Protein AF-0000000077532340 (afdb_homodimer)

Nearest PDB structures (foldseek):
  4pn3-assembly2_F  TM=8.855E-01  e=7.721E-19  Brucella melitensis 64/150
  4pn3-assembly2_E  TM=8.871E-01  e=1.648E-18  Brucella melitensis 64/150
  4o5o-assembly1_B-2  TM=8.883E-01  e=7.083E-18  Brucella suis 1330
  4pn3-assembly2_H  TM=8.733E-01  e=7.509E-18  Brucella melitensis 64/150
  4o5o-assembly1_A-2  TM=8.665E-01  e=1.065E-17  Brucella suis 1330

Foldseek 3Di:
DFDDFDDPPFWDDFDPDFDLLLLALAQEEEEVLLFWLNLLLCQLSLVSHAAYQYEYQDPVSQCVSQVVSPPRYDYQYADLLDLVSLVVSQCCSLVRRPQSAHFEYEHAWAADDQWQVLDDDDPVDDDDDTDLVRQSGLAVSSVSSVVVLLVRNLVDDDDSSGHSEYEREAAVLLVDPDPRHVSNSVSRVNSVVVLQVCLRPSSVSVHFYEYEHEDAEPTVSDDPVRVVVCVVVVHDHQYSVLSSVVVSSRSRDSNDGSFYKYQAPCVVPVSRITGPRPSADDPPDVVNVVVVVCSVPVVVVVVD/DFDDFDDPPFWDDFDPDFDLLLLALAQEEEEQLLFWLNLLLCQLSLVSHAAYEYEYQDPVSQCVSQVVSPPRYDYQYADLLDLVSLVVSQCCSLVRRPQSAHFEYEHAWAADDQWQVLDDDDPVDDDDDTDLVRQSGLAVSSVSSVVVLLVRNLVDDDDSSGHSEYEREAAVLLVDPDPRHVSNSVSRVNSVVVLQVCLRPSSVSVHFYEYEHEDAEPTVSDDPVRVVVCVVVVHDHQYSVLSSVVVSSRSRDSNDGSFYKYQAPCVVPVSRITGPRPSADDPPDVVNVVVVVCSVPVVVVVVD

Structure (mmCIF, N/CA/C/O backbone):
data_AF-0000000077532340-model_v1
#
loop_
_entity.id
_entity.type
_entity.pdbx_description
1 polymer 'Short chain dehydrogenase reductase'
#
loop_
_atom_site.group_PDB
_atom_site.id
_atom_site.type_symbol
_atom_site.label_atom_id
_atom_site.label_alt_id
_atom_site.label_comp_id
_atom_site.label_asym_id
_atom_site.label_entity_id
_atom_site.label_seq_id
_atom_site.pdbx_PDB_ins_code
_atom_site.Cartn_x
_atom_site.Cartn_y
_atom_site.Cartn_z
_atom_site.occupancy
_atom_site.B_iso_or_equiv
_atom_site.auth_seq_id
_atom_site.auth_comp_id
_atom_site.auth_asym_id
_atom_site.auth_atom_id
_atom_site.pdbx_PDB_model_num
ATOM 1 N N . MET A 1 1 ? 15 22.828 13.82 1 75.69 1 MET A N 1
ATOM 2 C CA . MET A 1 1 ? 15.656 22.125 14.922 1 75.69 1 MET A CA 1
ATOM 3 C C . MET A 1 1 ? 15.82 20.641 14.602 1 75.69 1 MET A C 1
ATOM 5 O O . MET A 1 1 ? 15.016 20.062 13.875 1 75.69 1 MET A O 1
ATOM 9 N N . PRO A 1 2 ? 16.812 20.109 15.18 1 84.44 2 PRO A N 1
ATOM 10 C CA . PRO A 1 2 ? 17.047 18.703 14.891 1 84.44 2 PRO A CA 1
ATOM 11 C C . PRO A 1 2 ? 15.945 17.781 15.422 1 84.44 2 PRO A C 1
ATOM 13 O O . PRO A 1 2 ? 15.367 18.062 16.484 1 84.44 2 PRO A O 1
ATOM 16 N N . ILE A 1 3 ? 15.438 16.844 14.641 1 89.5 3 ILE A N 1
ATOM 17 C CA . ILE A 1 3 ? 14.555 15.75 15.023 1 89.5 3 ILE A CA 1
ATOM 18 C C . ILE A 1 3 ? 15.375 14.484 15.258 1 89.5 3 ILE A C 1
ATOM 20 O O . ILE A 1 3 ? 16.203 14.109 14.422 1 89.5 3 ILE A O 1
ATOM 24 N N . PRO A 1 4 ? 15.25 13.93 16.469 1 90.19 4 PRO A N 1
ATOM 25 C CA . PRO A 1 4 ? 16.016 12.703 16.688 1 90.19 4 PRO A CA 1
ATOM 26 C C . PRO A 1 4 ? 15.602 11.578 15.734 1 90.19 4 PRO A C 1
ATOM 28 O O . PRO A 1 4 ? 14.477 11.562 15.234 1 90.19 4 PRO A O 1
ATOM 31 N N . GLU A 1 5 ? 16.562 10.719 15.461 1 92.25 5 GLU A N 1
ATOM 32 C CA . GLU A 1 5 ? 16.234 9.484 14.758 1 92.25 5 GLU A CA 1
ATOM 33 C C . GLU A 1 5 ? 15.078 8.742 15.438 1 92.25 5 GLU A C 1
ATOM 35 O O . GLU A 1 5 ? 15.039 8.641 16.672 1 92.25 5 GLU A O 1
ATOM 40 N N . TYR A 1 6 ? 14.141 8.234 14.68 1 92.56 6 TYR A N 1
ATOM 41 C CA . TYR A 1 6 ? 12.984 7.543 15.25 1 92.56 6 TYR A CA 1
ATOM 42 C C . TYR A 1 6 ? 13.406 6.285 15.992 1 92.56 6 TYR A C 1
ATOM 44 O O . TYR A 1 6 ? 14.188 5.48 15.469 1 92.56 6 TYR A O 1
ATOM 52 N N . LYS A 1 7 ? 12.914 6.176 17.156 1 89.88 7 LYS A N 1
ATOM 53 C CA . LYS A 1 7 ? 13.016 4.969 17.969 1 89.88 7 LYS A CA 1
ATOM 54 C C . LYS A 1 7 ? 11.672 4.613 18.609 1 89.88 7 LYS A C 1
ATOM 56 O O . LYS A 1 7 ? 10.938 5.496 19.062 1 89.88 7 LYS A O 1
ATOM 61 N N . ASP A 1 8 ? 11.375 3.35 18.547 1 89.06 8 ASP A N 1
ATOM 62 C CA . ASP A 1 8 ? 10.148 2.922 19.219 1 89.06 8 ASP A CA 1
ATOM 63 C C . ASP A 1 8 ? 10.297 2.977 20.734 1 89.06 8 ASP A C 1
ATOM 65 O O . ASP A 1 8 ? 11.039 2.182 21.312 1 89.06 8 ASP A O 1
ATOM 69 N N . THR A 1 9 ? 9.578 3.881 21.344 1 87.44 9 THR A N 1
ATOM 70 C CA . THR A 1 9 ? 9.617 4.008 22.797 1 87.44 9 THR A CA 1
ATOM 71 C C . THR A 1 9 ? 8.273 3.627 23.406 1 87.44 9 THR A C 1
ATOM 73 O O . THR A 1 9 ? 7.969 4.008 24.547 1 87.44 9 THR A O 1
ATOM 76 N N . GLY A 1 10 ? 7.477 2.902 22.609 1 86.25 10 GLY A N 1
ATOM 77 C CA . GLY A 1 10 ? 6.137 2.551 23.047 1 86.25 10 GLY A CA 1
ATOM 78 C C . GLY A 1 10 ? 5.094 3.586 22.672 1 86.25 10 GLY A C 1
ATOM 79 O O . GLY A 1 10 ? 5.434 4.676 22.203 1 86.25 10 GLY A O 1
ATOM 80 N N . ALA A 1 11 ? 3.854 3.229 22.875 1 85.12 11 ALA A N 1
ATOM 81 C CA . ALA A 1 11 ? 2.744 4.125 22.562 1 85.12 11 ALA A CA 1
ATOM 82 C C . ALA A 1 11 ? 2.793 5.379 23.438 1 85.12 11 ALA A C 1
ATOM 84 O O . ALA A 1 11 ? 3.113 5.305 24.625 1 85.12 11 ALA A O 1
ATOM 85 N N . ILE A 1 12 ? 2.49 6.5 22.812 1 86.25 12 ILE A N 1
ATOM 86 C CA . ILE A 1 12 ? 2.564 7.781 23.516 1 86.25 12 ILE A CA 1
ATOM 87 C C . ILE A 1 12 ? 1.283 8.008 24.312 1 86.25 12 ILE A C 1
ATOM 89 O O . ILE A 1 12 ? 0.186 7.703 23.844 1 86.25 12 ILE A O 1
ATOM 93 N N . ASP A 1 13 ? 1.496 8.508 25.5 1 81.06 13 ASP A N 1
ATOM 94 C CA . ASP A 1 13 ? 0.357 8.945 26.297 1 81.06 13 ASP A CA 1
ATOM 95 C C . ASP A 1 13 ? -0.125 10.328 25.844 1 81.06 13 ASP A C 1
ATOM 97 O O . ASP A 1 13 ? 0.682 11.234 25.641 1 81.06 13 ASP A O 1
ATOM 101 N N . LEU A 1 14 ? -1.371 10.422 25.656 1 83.19 14 LEU A N 1
ATOM 102 C CA . LEU A 1 14 ? -1.926 11.68 25.156 1 83.19 14 LEU A CA 1
ATOM 103 C C . LEU A 1 14 ? -2.035 12.711 26.281 1 83.19 14 LEU A C 1
ATOM 105 O O . LEU A 1 14 ? -2.346 12.359 27.422 1 83.19 14 LEU A O 1
ATOM 109 N N . PRO A 1 15 ? -1.607 13.914 25.859 1 72.12 15 PRO A N 1
ATOM 110 C CA . PRO A 1 15 ? -1.679 14.945 26.891 1 72.12 15 PRO A CA 1
ATOM 111 C C . PRO A 1 15 ? -3.113 15.336 27.25 1 72.12 15 PRO A C 1
ATOM 113 O O . PRO A 1 15 ? -4.027 15.125 26.438 1 72.12 15 PRO A O 1
ATOM 116 N N . ALA A 1 16 ? -3.133 15.836 28.406 1 71.81 16 ALA A N 1
ATOM 117 C CA . ALA A 1 16 ? -4.438 16.297 28.875 1 71.81 16 ALA A CA 1
ATOM 118 C C . ALA A 1 16 ? -4.859 17.578 28.172 1 71.81 16 ALA A C 1
ATOM 120 O O . ALA A 1 16 ? -6.043 17.766 27.875 1 71.81 16 ALA A O 1
ATOM 121 N N . LYS A 1 17 ? -3.959 18.453 27.922 1 81.5 17 LYS A N 1
ATOM 122 C CA . LYS A 1 17 ? -4.27 19.719 27.266 1 81.5 17 LYS A CA 1
ATOM 123 C C . LYS A 1 17 ? -3.27 20.016 26.156 1 81.5 17 LYS A C 1
ATOM 125 O O . LYS A 1 17 ? -2.076 19.734 26.281 1 81.5 17 LYS A O 1
ATOM 130 N N . LEU A 1 18 ? -3.861 20.703 25.031 1 88 18 LEU A N 1
ATOM 131 C CA . LEU A 1 18 ? -3.018 21.047 23.891 1 88 18 LEU A CA 1
ATOM 132 C C . LEU A 1 18 ? -2.549 22.5 23.969 1 88 18 LEU A C 1
ATOM 134 O O . LEU A 1 18 ? -3.307 23.375 24.391 1 88 18 LEU A O 1
ATOM 138 N N . SER A 1 19 ? -1.324 22.797 23.703 1 89.19 19 SER A N 1
ATOM 139 C CA . SER A 1 19 ? -0.805 24.141 23.562 1 89.19 19 SER A CA 1
ATOM 140 C C . SER A 1 19 ? -0.857 24.625 22.109 1 89.19 19 SER A C 1
ATOM 142 O O . SER A 1 19 ? 0.143 24.547 21.391 1 89.19 19 SER A O 1
ATOM 144 N N . LEU A 1 20 ? -1.926 25.297 21.734 1 95 20 LEU A N 1
ATOM 145 C CA . LEU A 1 20 ? -2.182 25.609 20.328 1 95 20 LEU A CA 1
ATOM 146 C C . LEU A 1 20 ? -1.488 26.906 19.922 1 95 20 LEU A C 1
ATOM 148 O O . LEU A 1 20 ? -1.408 27.219 18.734 1 95 20 LEU A O 1
ATOM 152 N N . GLU A 1 21 ? -0.927 27.594 20.969 1 95.06 21 GLU A N 1
ATOM 153 C CA . GLU A 1 21 ? -0.245 28.859 20.703 1 95.06 21 GLU A CA 1
ATOM 154 C C . GLU A 1 21 ? 0.932 28.656 19.75 1 95.06 21 GLU A C 1
ATOM 156 O O . GLU A 1 21 ? 1.272 29.562 18.984 1 95.06 21 GLU A O 1
ATOM 161 N N . VAL A 1 22 ? 1.459 27.516 19.797 1 95.25 22 VAL A N 1
ATOM 162 C CA . VAL A 1 22 ? 2.645 27.219 19 1 95.25 22 VAL A CA 1
ATOM 163 C C . VAL A 1 22 ? 2.275 27.203 17.516 1 95.25 22 VAL A C 1
ATOM 165 O O . VAL A 1 22 ? 3.15 27.297 16.656 1 95.25 22 VAL A O 1
ATOM 168 N N . LEU A 1 23 ? 0.992 27.141 17.141 1 97.19 23 LEU A N 1
ATOM 169 C CA . LEU A 1 23 ? 0.539 27.047 15.766 1 97.19 23 LEU A CA 1
ATOM 170 C C . LEU A 1 23 ? 0.356 28.453 15.172 1 97.19 23 LEU A C 1
ATOM 172 O O . LEU A 1 23 ? 0.21 28.594 13.953 1 97.19 23 LEU A O 1
ATOM 176 N N . ARG A 1 24 ? 0.36 29.453 16.078 1 96.44 24 ARG A N 1
ATOM 177 C CA . ARG A 1 24 ? 0.183 30.812 15.594 1 96.44 24 ARG A CA 1
ATOM 178 C C . ARG A 1 24 ? 1.263 31.188 14.578 1 96.44 24 ARG A C 1
ATOM 180 O O . ARG A 1 24 ? 2.453 31 14.844 1 96.44 24 ARG A O 1
ATOM 187 N N . GLY A 1 25 ? 0.794 31.609 13.398 1 95.62 25 GLY A N 1
ATOM 188 C CA . GLY A 1 25 ? 1.709 32.094 12.375 1 95.62 25 GLY A CA 1
ATOM 189 C C . GLY A 1 25 ? 2.275 30.969 11.516 1 95.62 25 GLY A C 1
ATOM 190 O O . GLY A 1 25 ? 2.982 31.219 10.539 1 95.62 25 GLY A O 1
ATOM 191 N N . LYS A 1 26 ? 1.972 29.75 11.852 1 97 26 LYS A N 1
ATOM 192 C CA . LYS A 1 26 ? 2.453 28.641 11.039 1 97 26 LYS A CA 1
ATOM 193 C C . LYS A 1 26 ? 1.683 28.547 9.727 1 97 26 LYS A C 1
ATOM 195 O O . LYS A 1 26 ? 0.512 28.922 9.656 1 97 26 LYS A O 1
ATOM 200 N N . SER A 1 27 ? 2.395 28.141 8.711 1 98.25 27 SER A N 1
ATOM 201 C CA . SER A 1 27 ? 1.812 27.875 7.398 1 98.25 27 SER A CA 1
ATOM 202 C C . SER A 1 27 ? 1.419 26.422 7.242 1 98.25 27 SER A C 1
ATOM 204 O O . SER A 1 27 ? 2.27 25.531 7.328 1 98.25 27 SER A O 1
ATOM 206 N N . VAL A 1 28 ? 0.094 26.125 7.031 1 98.88 28 VAL A N 1
ATOM 207 C CA . VAL A 1 28 ? -0.451 24.766 6.953 1 98.88 28 VAL A CA 1
ATOM 208 C C . VAL A 1 28 ? -1.021 24.531 5.555 1 98.88 28 VAL A C 1
ATOM 210 O O . VAL A 1 28 ? -1.795 25.344 5.043 1 98.88 28 VAL A O 1
ATOM 213 N N . VAL A 1 29 ? -0.579 23.484 4.902 1 98.94 29 VAL A N 1
ATOM 214 C CA . VAL A 1 29 ? -1.132 23.047 3.625 1 98.94 29 VAL A CA 1
ATOM 215 C C . VAL A 1 29 ? -2.025 21.828 3.838 1 98.94 29 VAL A C 1
ATOM 217 O O . VAL A 1 29 ? -1.622 20.859 4.488 1 98.94 29 VAL A O 1
ATOM 220 N N . ILE A 1 30 ? -3.252 21.875 3.357 1 98.94 30 ILE A N 1
ATOM 221 C CA . ILE A 1 30 ? -4.191 20.766 3.463 1 98.94 30 ILE A CA 1
ATOM 222 C C . ILE A 1 30 ? -4.719 20.406 2.076 1 98.94 30 ILE A C 1
ATOM 224 O O . ILE A 1 30 ? -5.395 21.203 1.433 1 98.94 30 ILE A O 1
ATOM 228 N N . THR A 1 31 ? -4.418 19.266 1.545 1 98.94 31 THR A N 1
ATOM 229 C CA . THR A 1 31 ? -5.098 18.781 0.35 1 98.94 31 THR A CA 1
ATOM 230 C C . THR A 1 31 ? -6.48 18.234 0.699 1 98.94 31 THR A C 1
ATOM 232 O O . THR A 1 31 ? -6.668 17.641 1.761 1 98.94 31 THR A O 1
ATOM 235 N N . GLY A 1 32 ? -7.387 18.406 -0.218 1 98.25 32 GLY A N 1
ATOM 236 C CA . GLY A 1 32 ? -8.75 18.031 0.108 1 98.25 32 GLY A CA 1
ATOM 237 C C . GLY A 1 32 ? -9.344 18.828 1.251 1 98.25 32 GLY A C 1
ATOM 238 O O . GLY A 1 32 ? -10.047 18.281 2.105 1 98.25 32 GLY A O 1
ATOM 239 N N . GLY A 1 33 ? -9.016 20.078 1.333 1 98.19 33 GLY A N 1
ATOM 240 C CA . GLY A 1 33 ? -9.391 20.891 2.48 1 98.19 33 GLY A CA 1
ATOM 241 C C . GLY A 1 33 ? -10.711 21.609 2.291 1 98.19 33 GLY A C 1
ATOM 242 O O . GLY A 1 33 ? -11.141 22.359 3.166 1 98.19 33 GLY A O 1
ATOM 243 N N . GLY A 1 34 ? -11.398 21.391 1.144 1 97 34 GLY A N 1
ATOM 244 C CA . GLY A 1 34 ? -12.586 22.156 0.812 1 97 34 GLY A CA 1
ATOM 245 C C . GLY A 1 34 ? -13.852 21.609 1.44 1 97 34 GLY A C 1
ATOM 246 O O . GLY A 1 34 ? -14.883 22.297 1.456 1 97 34 GLY A O 1
ATOM 247 N N . SER A 1 35 ? -13.828 20.438 1.989 1 93.88 35 SER A N 1
ATOM 248 C CA . SER A 1 35 ? -15 19.812 2.592 1 93.88 35 SER A CA 1
ATOM 249 C C . SER A 1 35 ? -14.602 18.766 3.625 1 93.88 35 SER A C 1
ATOM 251 O O . SER A 1 35 ? -13.414 18.547 3.859 1 93.88 35 SER A O 1
ATOM 253 N N . GLY A 1 36 ? -15.578 18.344 4.367 1 95.62 36 GLY A N 1
ATOM 254 C CA . GLY A 1 36 ? -15.391 17.203 5.262 1 95.62 36 GLY A CA 1
ATOM 255 C C . GLY A 1 36 ? -14.344 17.469 6.332 1 95.62 36 GLY A C 1
ATOM 256 O O . GLY A 1 36 ? -14.344 18.516 6.973 1 95.62 36 GLY A O 1
ATOM 257 N N . LEU A 1 37 ? -13.508 16.438 6.547 1 97.94 37 LEU A N 1
ATOM 258 C CA . LEU A 1 37 ? -12.469 16.516 7.566 1 97.94 37 LEU A CA 1
ATOM 259 C C . LEU A 1 37 ? -11.461 17.609 7.219 1 97.94 37 LEU A C 1
ATOM 261 O O . LEU A 1 37 ? -10.992 18.328 8.102 1 97.94 37 LEU A O 1
ATOM 265 N N . GLY A 1 38 ? -11.141 17.703 5.891 1 98.44 38 GLY A N 1
ATOM 266 C CA . GLY A 1 38 ? -10.211 18.734 5.473 1 98.44 38 GLY A CA 1
ATOM 267 C C . GLY A 1 38 ? -10.664 20.141 5.844 1 98.44 38 GLY A C 1
ATOM 268 O O . GLY A 1 38 ? -9.875 20.938 6.34 1 98.44 38 GLY A O 1
ATOM 269 N N . LYS A 1 39 ? -11.914 20.391 5.594 1 98.62 39 LYS A N 1
ATOM 270 C CA . LYS A 1 39 ? -12.469 21.688 5.98 1 98.62 39 LYS A CA 1
ATOM 271 C C . LYS A 1 39 ? -12.414 21.891 7.492 1 98.62 39 LYS A C 1
ATOM 273 O O . LYS A 1 39 ? -12.047 22.969 7.969 1 98.62 39 LYS A O 1
ATOM 278 N N . ALA A 1 40 ? -12.742 20.875 8.234 1 98.69 40 ALA A N 1
ATOM 279 C CA . ALA A 1 40 ? -12.711 20.953 9.695 1 98.69 40 ALA A CA 1
ATOM 280 C C . ALA A 1 40 ? -11.305 21.234 10.203 1 98.69 40 ALA A C 1
ATOM 282 O O . ALA A 1 40 ? -11.117 21.984 11.156 1 98.69 40 ALA A O 1
ATOM 283 N N . TYR A 1 41 ? -10.305 20.578 9.602 1 98.81 41 TYR A N 1
ATOM 284 C CA . TYR A 1 41 ? -8.922 20.844 9.953 1 98.81 41 TYR A CA 1
ATOM 285 C C . TYR A 1 41 ? -8.562 22.297 9.656 1 98.81 41 TYR A C 1
ATOM 287 O O . TYR A 1 41 ? -7.965 22.984 10.492 1 98.81 41 TYR A O 1
ATOM 295 N N . ALA A 1 42 ? -8.938 22.734 8.422 1 98.88 42 ALA A N 1
ATOM 296 C CA . ALA A 1 42 ? -8.641 24.109 8.031 1 98.88 42 ALA A CA 1
ATOM 297 C C . ALA A 1 42 ? -9.219 25.109 9.031 1 98.88 42 ALA A C 1
ATOM 299 O O . ALA A 1 42 ? -8.531 26.031 9.469 1 98.88 42 ALA A O 1
ATOM 300 N N . GLU A 1 43 ? -10.445 24.938 9.43 1 98.88 43 GLU A N 1
ATOM 301 C CA . GLU A 1 43 ? -11.117 25.797 10.398 1 98.88 43 GLU A CA 1
ATOM 302 C C . GLU A 1 43 ? -10.367 25.812 11.727 1 98.88 43 GLU A C 1
ATOM 304 O O . GLU A 1 43 ? -10.141 26.891 12.297 1 98.88 43 GLU A O 1
ATOM 309 N N . ALA A 1 44 ? -10.008 24.656 12.203 1 98.75 44 ALA A N 1
ATOM 310 C CA . ALA A 1 44 ? -9.359 24.531 13.5 1 98.75 44 ALA A CA 1
ATOM 311 C C . ALA A 1 44 ? -7.977 25.188 13.484 1 98.75 44 ALA A C 1
ATOM 313 O O . ALA A 1 44 ? -7.594 25.875 14.438 1 98.75 44 ALA A O 1
ATOM 314 N N . PHE A 1 45 ? -7.188 25 12.445 1 98.88 45 PHE A N 1
ATOM 315 C CA . PHE A 1 45 ? -5.855 25.578 12.344 1 98.88 45 PHE A CA 1
ATOM 316 C C . PHE A 1 45 ? -5.938 27.094 12.227 1 98.88 45 PHE A C 1
ATOM 318 O O . PHE A 1 45 ? -5.137 27.812 12.828 1 98.88 45 PHE A O 1
ATOM 325 N N . CYS A 1 46 ? -6.898 27.625 11.445 1 98.75 46 CYS A N 1
ATOM 326 C CA . CYS A 1 46 ? -7.094 29.062 11.359 1 98.75 46 CYS A CA 1
ATOM 327 C C . CYS A 1 46 ? -7.453 29.641 12.719 1 98.75 46 CYS A C 1
ATOM 329 O O . CYS A 1 46 ? -6.93 30.688 13.109 1 98.75 46 CYS A O 1
ATOM 331 N N . ARG A 1 47 ? -8.328 28.922 13.398 1 98.31 47 ARG A N 1
ATOM 332 C CA . ARG A 1 47 ? -8.719 29.375 14.734 1 98.31 47 ARG A CA 1
ATOM 333 C C . ARG A 1 47 ? -7.52 29.422 15.664 1 98.31 47 ARG A C 1
ATOM 335 O O . ARG A 1 47 ? -7.449 30.281 16.547 1 98.31 47 ARG A O 1
ATOM 342 N N . ALA A 1 48 ? -6.59 28.562 15.461 1 98 48 ALA A N 1
ATOM 343 C CA . ALA A 1 48 ? -5.387 28.5 16.281 1 98 48 ALA A CA 1
ATOM 344 C C . ALA A 1 48 ? -4.367 29.547 15.836 1 98 48 ALA A C 1
ATOM 346 O O . ALA A 1 48 ? -3.291 29.672 16.422 1 98 48 ALA A O 1
ATOM 347 N N . GLY A 1 49 ? -4.676 30.281 14.781 1 97.69 49 GLY A N 1
ATOM 348 C CA . GLY A 1 49 ? -3.842 31.391 14.359 1 97.69 49 GLY A CA 1
ATOM 349 C C . GLY A 1 49 ? -2.924 31.047 13.203 1 97.69 49 GLY A C 1
ATOM 350 O O . GLY A 1 49 ? -2.074 31.859 12.82 1 97.69 49 GLY A O 1
ATOM 351 N N . ALA A 1 50 ? -3.074 29.922 12.625 1 98.38 50 ALA A 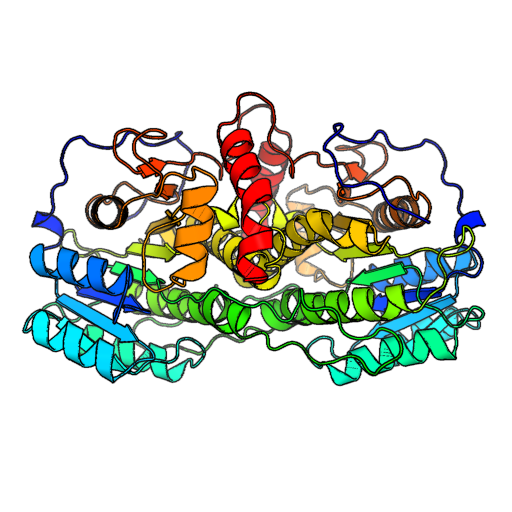N 1
ATOM 352 C CA . ALA A 1 50 ? -2.26 29.516 11.484 1 98.38 50 ALA A CA 1
ATOM 353 C C . ALA A 1 50 ? -2.811 30.094 10.188 1 98.38 50 ALA A C 1
ATOM 355 O O . ALA A 1 50 ? -3.947 30.562 10.141 1 98.38 50 ALA A O 1
ATOM 356 N N . PHE A 1 51 ? -1.984 30.172 9.195 1 98.69 51 PHE A N 1
ATOM 357 C CA . PHE A 1 51 ? -2.402 30.453 7.828 1 98.69 51 PHE A CA 1
ATOM 358 C C . PHE A 1 51 ? -2.555 29.172 7.027 1 98.69 51 PHE A C 1
ATOM 360 O O . PHE A 1 51 ? -1.608 28.391 6.914 1 98.69 51 PHE A O 1
ATOM 367 N N . VAL A 1 52 ? -3.727 28.938 6.465 1 98.94 52 VAL A N 1
ATOM 368 C CA . VAL A 1 52 ? -4.023 27.641 5.852 1 98.94 52 VAL A CA 1
ATOM 369 C C . VAL A 1 52 ? -4.16 27.812 4.34 1 98.94 52 VAL A C 1
ATOM 371 O O . VAL A 1 52 ? -4.898 28.688 3.869 1 98.94 52 VAL A O 1
ATOM 374 N N . THR A 1 53 ? -3.412 27.078 3.564 1 98.94 53 THR A N 1
ATOM 375 C CA . THR A 1 53 ? -3.617 26.938 2.125 1 98.94 53 THR A CA 1
ATOM 376 C C . THR A 1 53 ? -4.375 25.656 1.809 1 98.94 53 THR A C 1
ATOM 378 O O . THR A 1 53 ? -3.885 24.562 2.072 1 98.94 53 THR A O 1
ATOM 381 N N . ILE A 1 54 ? -5.566 25.828 1.2 1 98.94 54 ILE A N 1
ATOM 382 C CA . ILE A 1 54 ? -6.488 24.734 0.893 1 98.94 54 ILE A CA 1
ATOM 383 C C . ILE A 1 54 ? -6.336 24.328 -0.571 1 98.94 54 ILE A C 1
ATOM 385 O O . ILE A 1 54 ? -6.57 25.141 -1.474 1 98.94 54 ILE A O 1
ATOM 389 N N . GLY A 1 55 ? -5.82 23.156 -0.843 1 98.94 55 GLY A N 1
ATOM 390 C CA . GLY A 1 55 ? -5.906 22.547 -2.16 1 98.94 55 GLY A CA 1
ATOM 391 C C . GLY A 1 55 ? -7.066 21.578 -2.295 1 98.94 55 GLY A C 1
ATOM 392 O O . GLY A 1 55 ? -7.227 20.672 -1.475 1 98.94 55 GLY A O 1
ATOM 393 N N . ASP A 1 56 ? -7.852 21.719 -3.318 1 98.75 56 ASP A N 1
ATOM 394 C CA . ASP A 1 56 ? -9.008 20.844 -3.508 1 98.75 56 ASP A CA 1
ATOM 395 C C . ASP A 1 56 ? -9.438 20.828 -4.969 1 98.75 56 ASP A C 1
ATOM 397 O O . ASP A 1 56 ? -9.211 21.797 -5.707 1 98.75 56 ASP A O 1
ATOM 401 N N . TYR A 1 57 ? -10.039 19.719 -5.332 1 98.5 57 TYR A N 1
ATOM 402 C CA . TYR A 1 57 ? -10.562 19.578 -6.684 1 98.5 57 TYR A CA 1
ATOM 403 C C . TYR A 1 57 ? -11.844 20.391 -6.863 1 98.5 57 TYR A C 1
ATOM 405 O O . TYR A 1 57 ? -12.094 20.938 -7.941 1 98.5 57 TYR A O 1
ATOM 413 N N . ASP A 1 58 ? -12.695 20.453 -5.863 1 97.94 58 ASP A N 1
ATOM 414 C CA . ASP A 1 58 ? -13.969 21.172 -5.902 1 97.94 58 ASP A CA 1
ATOM 415 C C . ASP A 1 58 ? -13.766 22.672 -5.691 1 97.94 58 ASP A C 1
ATOM 417 O O . ASP A 1 58 ? -13.633 23.125 -4.559 1 97.94 58 ASP A O 1
ATOM 421 N N . GLU A 1 59 ? -13.859 23.391 -6.75 1 98.44 59 GLU A N 1
ATOM 422 C CA . GLU A 1 59 ? -13.578 24.812 -6.715 1 98.44 59 GLU A CA 1
ATOM 423 C C . GLU A 1 59 ? -14.633 25.562 -5.91 1 98.44 59 GLU A C 1
ATOM 425 O O . GLU A 1 59 ? -14.305 26.484 -5.16 1 98.44 59 GLU A O 1
ATOM 430 N N . VAL A 1 60 ? -15.82 25.188 -6.047 1 98.5 60 VAL A N 1
ATOM 431 C CA . VAL A 1 60 ? -16.922 25.875 -5.383 1 98.5 60 VAL A CA 1
ATOM 432 C C . VAL A 1 60 ? -16.781 25.719 -3.869 1 98.5 60 VAL A C 1
ATOM 434 O O . VAL A 1 60 ? -16.781 26.719 -3.137 1 98.5 60 VAL A O 1
ATOM 437 N N . LYS A 1 61 ? -16.578 24.531 -3.361 1 97.88 61 LYS A N 1
ATOM 438 C CA . LYS A 1 61 ? -16.453 24.281 -1.929 1 97.88 61 LYS A CA 1
ATOM 439 C C . LYS A 1 61 ? -15.156 24.875 -1.38 1 97.88 61 LYS A C 1
ATOM 441 O O . LYS A 1 61 ? -15.133 25.406 -0.274 1 97.88 61 LYS A O 1
ATOM 446 N N . GLY A 1 62 ? -14.102 24.734 -2.152 1 98.5 62 GLY A N 1
ATOM 447 C CA . GLY A 1 62 ? -12.82 25.281 -1.724 1 98.5 62 GLY A CA 1
ATOM 448 C C . GLY A 1 62 ? -12.836 26.781 -1.537 1 98.5 62 GLY A C 1
ATOM 449 O O . GLY A 1 62 ? -12.375 27.281 -0.509 1 98.5 62 GLY A O 1
ATOM 450 N N . LYS A 1 63 ? -13.391 27.484 -2.496 1 98.62 63 LYS A N 1
ATOM 451 C CA . LYS A 1 63 ? -13.477 28.953 -2.412 1 98.62 63 LYS A CA 1
ATOM 452 C C . LYS A 1 63 ? -14.375 29.375 -1.264 1 98.62 63 LYS A C 1
ATOM 454 O O . LYS A 1 63 ? -14.078 30.359 -0.565 1 98.62 63 LYS A O 1
ATOM 459 N N . ALA A 1 64 ? -15.461 28.688 -1.109 1 98.62 64 ALA A N 1
ATOM 460 C CA . ALA A 1 64 ? -16.375 29 -0.017 1 98.62 64 ALA A CA 1
ATOM 461 C C . ALA A 1 64 ? -15.688 28.844 1.337 1 98.62 64 ALA A C 1
ATOM 463 O O . ALA A 1 64 ? -15.82 29.703 2.209 1 98.62 64 ALA A O 1
ATOM 464 N N . THR A 1 65 ? -14.961 27.734 1.521 1 98.5 65 THR A N 1
ATOM 465 C CA . THR A 1 65 ? -14.25 27.484 2.773 1 98.5 65 THR A CA 1
ATOM 466 C C . THR A 1 65 ? -13.188 28.562 3.014 1 98.5 65 THR A C 1
ATOM 468 O O . THR A 1 65 ? -13.078 29.094 4.117 1 98.5 65 THR A O 1
ATOM 471 N N . ALA A 1 66 ? -12.414 28.875 2.016 1 98.62 66 ALA A N 1
ATOM 472 C CA . ALA A 1 66 ? -11.367 29.891 2.152 1 98.62 66 ALA A CA 1
ATOM 473 C C . ALA A 1 66 ? -11.977 31.25 2.498 1 98.62 66 ALA A C 1
ATOM 475 O O . ALA A 1 66 ? -11.414 32 3.305 1 98.62 66 ALA A O 1
ATOM 476 N N . ALA A 1 67 ? -13.094 31.594 1.884 1 98.5 67 ALA A N 1
ATOM 477 C CA . ALA A 1 67 ? -13.758 32.875 2.152 1 98.5 67 ALA A CA 1
ATOM 478 C C . ALA A 1 67 ? -14.219 32.938 3.604 1 98.5 67 ALA A C 1
ATOM 480 O O . ALA A 1 67 ? -14.086 34 4.246 1 98.5 67 ALA A O 1
ATOM 481 N N . GLU A 1 68 ? -14.719 31.812 4.082 1 98.31 68 GLU A N 1
ATOM 482 C CA . GLU A 1 68 ? -15.172 31.75 5.465 1 98.31 68 GLU A CA 1
ATOM 483 C C . GLU A 1 68 ? -14.016 31.938 6.438 1 98.31 68 GLU A C 1
ATOM 485 O O . GLU A 1 68 ? -14.203 32.469 7.535 1 98.31 68 GLU A O 1
ATOM 490 N N . LEU A 1 69 ? -12.852 31.547 6.066 1 98.5 69 LEU A N 1
ATOM 491 C CA . LEU A 1 69 ? -11.703 31.531 6.965 1 98.5 69 LEU A CA 1
ATOM 492 C C . LEU A 1 69 ? -10.766 32.688 6.664 1 98.5 69 LEU A C 1
ATOM 494 O O . LEU A 1 69 ? -9.641 32.75 7.164 1 98.5 69 LEU A O 1
ATOM 498 N N . SER A 1 70 ? -11.258 33.594 5.781 1 97.06 70 SER A N 1
ATOM 499 C CA . SER A 1 70 ? -10.469 34.781 5.469 1 97.06 70 SER A CA 1
ATOM 500 C C . SER A 1 70 ? -10.203 35.594 6.715 1 97.06 70 SER A C 1
ATOM 502 O O . SER A 1 70 ? -11.078 35.719 7.578 1 97.06 70 SER A O 1
ATOM 504 N N . PRO A 1 71 ? -8.961 36.219 6.859 1 97.25 71 PRO A N 1
ATOM 505 C CA . PRO A 1 71 ? -7.883 36.281 5.871 1 97.25 71 PRO A CA 1
ATOM 506 C C . PRO A 1 71 ? -6.84 35.156 6.062 1 97.25 71 PRO A C 1
ATOM 508 O O . PRO A 1 71 ? -5.789 35.188 5.418 1 97.25 71 PRO A O 1
ATOM 511 N N . ASN A 1 72 ? -7.113 34.219 6.988 1 98.12 72 ASN A N 1
ATOM 512 C CA . ASN A 1 72 ? -6.074 33.281 7.383 1 98.12 72 ASN A CA 1
ATOM 513 C C . ASN A 1 72 ? -6.098 32.031 6.508 1 98.12 72 ASN A C 1
ATOM 515 O O . ASN A 1 72 ? -5.469 31.031 6.844 1 98.12 72 ASN A O 1
ATOM 519 N N . ALA A 1 73 ? -6.816 32.062 5.422 1 98.75 73 ALA A N 1
ATOM 520 C CA . ALA A 1 73 ? -6.848 30.922 4.523 1 98.75 73 ALA A CA 1
ATOM 521 C C . ALA A 1 73 ? -6.906 31.359 3.064 1 98.75 73 ALA A C 1
ATOM 523 O O . ALA A 1 73 ? -7.379 32.469 2.762 1 98.75 73 ALA A O 1
ATOM 524 N N . GLN A 1 74 ? -6.426 30.609 2.205 1 98.81 74 GLN A N 1
ATOM 525 C CA . GLN A 1 74 ? -6.559 30.766 0.761 1 98.81 74 GLN A CA 1
ATOM 526 C C . GLN A 1 74 ? -6.879 29.422 0.088 1 98.81 74 GLN A C 1
ATOM 528 O O . GLN A 1 74 ? -6.66 28.359 0.671 1 98.81 74 GLN A O 1
ATOM 533 N N . PHE A 1 75 ? -7.488 29.5 -1.123 1 98.88 75 PHE A N 1
ATOM 534 C CA . PHE A 1 75 ? -7.848 28.312 -1.896 1 98.88 75 PHE A CA 1
ATOM 535 C C . PHE A 1 75 ? -7.055 28.266 -3.199 1 98.88 75 PHE A C 1
ATOM 537 O O . PHE A 1 75 ? -6.844 29.297 -3.846 1 98.88 75 PHE A O 1
ATOM 544 N N . VAL A 1 76 ? -6.539 27.109 -3.531 1 98.94 76 VAL A N 1
ATOM 545 C CA . VAL A 1 76 ? -5.941 26.797 -4.828 1 98.94 76 VAL A CA 1
ATOM 546 C C . VAL A 1 76 ? -6.602 25.547 -5.41 1 98.94 76 VAL A C 1
ATOM 548 O O . VAL A 1 76 ? -6.633 24.5 -4.77 1 98.94 76 VAL A O 1
ATOM 551 N N . LYS A 1 77 ? -7.195 25.641 -6.613 1 98.88 77 LYS A N 1
ATOM 552 C CA . LYS A 1 77 ? -7.742 24.469 -7.273 1 98.88 77 LYS A CA 1
ATOM 553 C C . LYS A 1 77 ? -6.66 23.422 -7.516 1 98.88 77 LYS A C 1
ATOM 555 O O . LYS A 1 77 ? -5.59 23.734 -8.039 1 98.88 77 LYS A O 1
ATOM 560 N N . CYS A 1 78 ? -7.012 22.141 -7.148 1 98.88 78 CYS A N 1
ATOM 561 C CA . CYS A 1 78 ? -5.953 21.141 -7.195 1 98.88 78 CYS A CA 1
ATOM 562 C C . CYS A 1 78 ? -6.535 19.75 -7.402 1 98.88 78 CYS A C 1
ATOM 564 O O . CYS A 1 78 ? -7.316 19.266 -6.578 1 98.88 78 CYS A O 1
ATOM 566 N N . ASP A 1 79 ? -6.246 19.141 -8.508 1 98.88 79 ASP A N 1
ATOM 567 C CA . ASP A 1 79 ? -6.305 17.688 -8.641 1 98.88 79 ASP A CA 1
ATOM 568 C C . ASP A 1 79 ? -5.016 17.047 -8.148 1 98.88 79 ASP A C 1
ATOM 570 O O . ASP A 1 79 ? -3.961 17.188 -8.766 1 98.88 79 ASP A O 1
ATOM 574 N N . VAL A 1 80 ? -5.105 16.297 -7.055 1 98.81 80 VAL A N 1
ATOM 575 C CA . VAL A 1 80 ? -3.895 15.797 -6.41 1 98.81 80 VAL A CA 1
ATOM 576 C C . VAL A 1 80 ? -3.199 14.789 -7.328 1 98.81 80 VAL A C 1
ATOM 578 O O . VAL A 1 80 ? -2.033 14.453 -7.113 1 98.81 80 VAL A O 1
ATOM 581 N N . ARG A 1 81 ? -3.881 14.266 -8.406 1 98.5 81 ARG A N 1
ATOM 582 C CA . ARG A 1 81 ? -3.262 13.367 -9.375 1 98.5 81 ARG A CA 1
ATOM 583 C C . ARG A 1 81 ? -2.336 14.125 -10.312 1 98.5 81 ARG A C 1
ATOM 585 O O . ARG A 1 81 ? -1.536 13.523 -11.031 1 98.5 81 ARG A O 1
ATOM 592 N N . ASN A 1 82 ? -2.494 15.422 -10.344 1 98.81 82 ASN A N 1
ATOM 593 C CA . ASN A 1 82 ? -1.7 16.281 -11.219 1 98.81 82 ASN A CA 1
ATOM 594 C C . ASN A 1 82 ? -0.571 16.969 -10.445 1 98.81 82 ASN A C 1
ATOM 596 O O . ASN A 1 82 ? -0.822 17.797 -9.57 1 98.81 82 ASN A O 1
ATOM 600 N N . TRP A 1 83 ? 0.647 16.703 -10.82 1 98.81 83 TRP A N 1
ATOM 601 C CA . TRP A 1 83 ? 1.838 17.219 -10.156 1 98.81 83 TRP A CA 1
ATOM 602 C C . TRP A 1 83 ? 1.847 18.734 -10.148 1 98.81 83 TRP A C 1
ATOM 604 O O . TRP A 1 83 ? 2.055 19.359 -9.102 1 98.81 83 TRP A O 1
ATOM 614 N N . ASP A 1 84 ? 1.6 19.359 -11.227 1 98.88 84 ASP A N 1
ATOM 615 C CA . ASP A 1 84 ? 1.701 20.812 -11.352 1 98.88 84 ASP A CA 1
ATOM 616 C C . ASP A 1 84 ? 0.639 21.516 -10.508 1 98.88 84 ASP A C 1
ATOM 618 O O . ASP A 1 84 ? 0.874 22.609 -9.984 1 98.88 84 ASP A O 1
ATOM 622 N N . ASP A 1 85 ? -0.569 20.922 -10.422 1 98.94 85 ASP A N 1
ATOM 623 C CA . ASP A 1 85 ? -1.582 21.469 -9.523 1 98.94 85 ASP A CA 1
ATOM 624 C C . ASP A 1 85 ? -1.065 21.547 -8.086 1 98.94 85 ASP A C 1
ATOM 626 O O . ASP A 1 85 ? -1.263 22.547 -7.398 1 98.94 85 ASP A O 1
ATOM 630 N N . GLN A 1 86 ? -0.4 20.531 -7.621 1 98.94 86 GLN A N 1
ATOM 631 C CA . GLN A 1 86 ? 0.093 20.5 -6.246 1 98.94 86 GLN A CA 1
ATOM 632 C C . GLN A 1 86 ? 1.252 21.484 -6.062 1 98.94 86 GLN A C 1
ATOM 634 O O . GLN A 1 86 ? 1.374 22.109 -5.012 1 98.94 86 GLN A O 1
ATOM 639 N N . VAL A 1 87 ? 2.09 21.516 -7.07 1 98.88 87 VAL A N 1
ATOM 640 C CA . VAL A 1 87 ? 3.152 22.516 -6.992 1 98.88 87 VAL A CA 1
ATOM 641 C C . VAL A 1 87 ? 2.551 23.906 -6.762 1 98.88 87 VAL A C 1
ATOM 643 O O . VAL A 1 87 ? 3.039 24.672 -5.926 1 98.88 87 VAL A O 1
ATOM 646 N N . ALA A 1 88 ? 1.506 24.219 -7.477 1 98.94 88 ALA A N 1
ATOM 647 C CA . ALA A 1 88 ? 0.848 25.516 -7.352 1 98.94 88 ALA A CA 1
ATOM 648 C C . ALA A 1 88 ? 0.345 25.734 -5.926 1 98.94 88 ALA A C 1
ATOM 650 O O . ALA A 1 88 ? 0.401 26.859 -5.41 1 98.94 88 ALA A O 1
ATOM 651 N N . VAL A 1 89 ? -0.151 24.703 -5.277 1 98.94 89 VAL A N 1
ATOM 652 C CA . VAL A 1 89 ? -0.626 24.797 -3.902 1 98.94 89 VAL A CA 1
ATOM 653 C C . VAL A 1 89 ? 0.53 25.172 -2.98 1 98.94 89 VAL A C 1
ATOM 655 O O . VAL A 1 89 ? 0.402 26.078 -2.15 1 98.94 89 VAL A O 1
ATOM 658 N N . PHE A 1 90 ? 1.64 24.516 -3.098 1 98.88 90 PHE A N 1
ATOM 659 C CA . PHE A 1 90 ? 2.779 24.766 -2.219 1 98.88 90 PHE A CA 1
ATOM 660 C C . PHE A 1 90 ? 3.395 26.125 -2.494 1 98.88 90 PHE A C 1
ATOM 662 O O . PHE A 1 90 ? 3.791 26.828 -1.563 1 98.88 90 PHE A O 1
ATOM 669 N N . GLU A 1 91 ? 3.498 26.484 -3.783 1 98.69 91 GLU A N 1
ATOM 670 C CA . GLU A 1 91 ? 4.008 27.797 -4.125 1 98.69 91 GLU A CA 1
ATOM 671 C C . GLU A 1 91 ? 3.125 28.906 -3.545 1 98.69 91 GLU A C 1
ATOM 673 O O . GLU A 1 91 ? 3.627 29.906 -3.045 1 98.69 91 GLU A O 1
ATOM 678 N N . ALA A 1 92 ? 1.851 28.703 -3.641 1 98.81 92 ALA A N 1
ATOM 679 C CA . ALA A 1 92 ? 0.916 29.656 -3.057 1 98.81 92 ALA A CA 1
ATOM 680 C C . ALA A 1 92 ? 1.099 29.75 -1.545 1 98.81 92 ALA A C 1
ATOM 682 O O . ALA A 1 92 ? 1.016 30.844 -0.97 1 98.81 92 ALA A O 1
ATOM 683 N N . ALA A 1 93 ? 1.298 28.609 -0.893 1 98.62 93 ALA A N 1
ATOM 684 C CA . ALA A 1 93 ? 1.521 28.594 0.551 1 98.62 93 ALA A CA 1
ATOM 685 C C . ALA A 1 93 ? 2.734 29.438 0.927 1 98.62 93 ALA A C 1
ATOM 687 O O . ALA A 1 93 ? 2.666 30.266 1.841 1 98.62 93 ALA A O 1
ATOM 688 N N . VAL A 1 94 ? 3.824 29.266 0.22 1 97.56 94 VAL A N 1
ATOM 689 C CA . VAL A 1 94 ? 5.051 30 0.503 1 97.56 94 VAL A CA 1
ATOM 690 C C . VAL A 1 94 ? 4.836 31.484 0.234 1 97.56 94 VAL A C 1
ATOM 692 O O . VAL A 1 94 ? 5.246 32.344 1.03 1 97.56 94 VAL A O 1
ATOM 695 N N . SER A 1 95 ? 4.152 31.828 -0.833 1 97.62 95 SER A N 1
ATOM 696 C CA . SER A 1 95 ? 4.02 33.219 -1.259 1 97.62 95 SER A CA 1
ATOM 697 C C . SER A 1 95 ? 3.072 33.969 -0.345 1 97.62 95 SER A C 1
ATOM 699 O O . SER A 1 95 ? 3.289 35.156 -0.071 1 97.62 95 SER A O 1
ATOM 701 N N . SER A 1 96 ? 2.072 33.281 0.178 1 97.81 96 SER A N 1
ATOM 702 C CA . SER A 1 96 ? 0.978 34.031 0.81 1 97.81 96 SER A CA 1
ATOM 703 C C . SER A 1 96 ? 1.066 33.938 2.33 1 97.81 96 SER A C 1
ATOM 705 O O . SER A 1 96 ? 0.492 34.781 3.035 1 97.81 96 SER A O 1
ATOM 707 N N . SER A 1 97 ? 1.672 32.906 2.84 1 95.75 97 SER A N 1
ATOM 708 C CA . SER A 1 97 ? 1.755 32.812 4.293 1 95.75 97 SER A CA 1
ATOM 709 C C . SER A 1 97 ? 2.594 33.938 4.871 1 95.75 97 SER A C 1
ATOM 711 O O . SER A 1 97 ? 3.553 34.406 4.242 1 95.75 97 SER A O 1
ATOM 713 N N . PRO A 1 98 ? 2.248 34.375 6.027 1 94.44 98 PRO A N 1
ATOM 714 C CA . PRO A 1 98 ? 3.012 35.469 6.641 1 94.44 98 PRO A CA 1
ATOM 715 C C . PRO A 1 98 ? 4.492 35.125 6.793 1 94.44 98 PRO A C 1
ATOM 717 O O . PRO A 1 98 ? 5.344 36 6.641 1 94.44 98 PRO A O 1
ATOM 720 N N . SER A 1 99 ? 4.738 33.938 7.074 1 91.44 99 SER A N 1
ATOM 721 C CA . SER A 1 99 ? 6.121 33.531 7.305 1 91.44 99 SER A CA 1
ATOM 722 C C . SER A 1 99 ? 6.789 33.094 6.004 1 91.44 99 SER A C 1
ATOM 724 O O . SER A 1 99 ? 7.973 32.75 5.996 1 91.44 99 SER A O 1
ATOM 726 N N . LYS A 1 100 ? 6.125 33.031 4.898 1 95.12 100 LYS A N 1
ATOM 727 C CA . LYS A 1 100 ? 6.633 32.625 3.588 1 95.12 100 LYS A CA 1
ATOM 728 C C . LYS A 1 100 ? 7.289 31.266 3.641 1 95.12 100 LYS A C 1
ATOM 730 O O . LYS A 1 100 ? 8.398 31.078 3.137 1 95.12 100 LYS A O 1
ATOM 735 N N . SER A 1 101 ? 6.609 30.406 4.324 1 93.69 101 SER A N 1
ATOM 736 C CA . SER A 1 101 ? 7.121 29.047 4.555 1 93.69 101 SER A CA 1
ATOM 737 C C . SER A 1 101 ? 6.004 28.016 4.477 1 93.69 101 SER A C 1
ATOM 739 O O . SER A 1 101 ? 4.852 28.359 4.199 1 93.69 101 SER A O 1
ATOM 741 N N . VAL A 1 102 ? 6.352 26.766 4.598 1 98 102 VAL A N 1
ATOM 742 C CA . VAL A 1 102 ? 5.457 25.641 4.844 1 98 102 VAL A CA 1
ATOM 743 C C . VAL A 1 102 ? 5.883 24.906 6.117 1 98 102 VAL A C 1
ATOM 745 O O . VAL A 1 102 ? 7.012 24.438 6.215 1 98 102 VAL A O 1
ATOM 748 N N . ASP A 1 103 ? 4.945 24.812 7.094 1 98.06 103 ASP A N 1
ATOM 749 C CA . ASP A 1 103 ? 5.32 24.25 8.391 1 98.06 103 ASP A CA 1
ATOM 750 C C . ASP A 1 103 ? 4.656 22.891 8.617 1 98.06 103 ASP A C 1
ATOM 752 O O . ASP A 1 103 ? 5.25 22 9.219 1 98.06 103 ASP A O 1
ATOM 756 N N . VAL A 1 104 ? 3.398 22.766 8.242 1 98.75 104 VAL A N 1
ATOM 757 C CA . VAL A 1 104 ? 2.611 21.547 8.406 1 98.75 104 VAL A CA 1
ATOM 758 C C . VAL A 1 104 ? 1.925 21.188 7.094 1 98.75 104 VAL A C 1
ATOM 760 O O . VAL A 1 104 ? 1.342 22.062 6.434 1 98.75 104 VAL A O 1
ATOM 763 N N . VAL A 1 105 ? 2.09 20.016 6.652 1 98.94 105 VAL A N 1
ATOM 764 C CA . VAL A 1 105 ? 1.386 19.5 5.477 1 98.94 105 VAL A CA 1
ATOM 765 C C . VAL A 1 105 ? 0.511 18.312 5.875 1 98.94 105 VAL A C 1
ATOM 767 O O . VAL A 1 105 ? 0.993 17.359 6.477 1 98.94 105 VAL A O 1
ATOM 770 N N . ILE A 1 106 ? -0.734 18.438 5.637 1 98.94 106 ILE A N 1
ATOM 771 C CA . ILE A 1 106 ? -1.701 17.359 5.844 1 98.94 106 ILE A CA 1
ATOM 772 C C . ILE A 1 106 ? -2.121 16.781 4.496 1 98.94 106 ILE A C 1
ATOM 774 O O . ILE A 1 106 ? -2.871 17.406 3.748 1 98.94 106 ILE A O 1
ATOM 778 N N . ALA A 1 107 ? -1.574 15.648 4.152 1 98.94 107 ALA A N 1
ATOM 779 C CA . ALA A 1 107 ? -1.986 14.906 2.967 1 98.94 107 ALA A CA 1
ATOM 780 C C . ALA A 1 107 ? -3.34 14.234 3.184 1 98.94 107 ALA A C 1
ATOM 782 O O . ALA A 1 107 ? -3.41 13.023 3.436 1 98.94 107 ALA A O 1
ATOM 783 N N . ASN A 1 108 ? -4.375 14.992 2.986 1 98.62 108 ASN A N 1
ATOM 784 C CA . ASN A 1 108 ? -5.711 14.625 3.451 1 98.62 108 ASN A CA 1
ATOM 785 C C . ASN A 1 108 ? -6.602 14.172 2.301 1 98.62 108 ASN A C 1
ATOM 787 O O . ASN A 1 108 ? -7.566 13.438 2.512 1 98.62 108 ASN A O 1
ATOM 791 N N . ALA A 1 109 ? -6.324 14.617 1.059 1 98.38 109 ALA A N 1
ATOM 792 C CA . ALA A 1 109 ? -7.195 14.312 -0.073 1 98.38 109 ALA A CA 1
ATOM 793 C C . ALA A 1 109 ? -7.391 12.805 -0.222 1 98.38 109 ALA A C 1
ATOM 795 O O . ALA A 1 109 ? -6.434 12.039 -0.115 1 98.38 109 ALA A O 1
ATOM 796 N N . GLY A 1 110 ? -8.555 12.391 -0.378 1 96.25 110 GLY A N 1
ATOM 797 C CA . GLY A 1 110 ? -8.883 10.984 -0.557 1 96.25 110 GLY A CA 1
ATOM 798 C C . GLY A 1 110 ? -10.336 10.75 -0.907 1 96.25 110 GLY A C 1
ATOM 799 O O . GLY A 1 110 ? -11.188 11.609 -0.654 1 96.25 110 GLY A O 1
ATOM 800 N N . VAL A 1 111 ? -10.602 9.664 -1.55 1 94.12 111 VAL A N 1
ATOM 801 C CA . VAL A 1 111 ? -11.961 9.281 -1.914 1 94.12 111 VAL A CA 1
ATOM 802 C C . VAL A 1 111 ? -12.211 7.824 -1.521 1 94.12 111 VAL A C 1
ATOM 804 O O . VAL A 1 111 ? -11.266 7.062 -1.317 1 94.12 111 VAL A O 1
ATOM 807 N N . VAL A 1 112 ? -13.461 7.535 -1.285 1 91.25 112 VAL A N 1
ATOM 808 C CA . VAL A 1 112 ? -13.969 6.18 -1.097 1 91.25 112 VAL A CA 1
ATOM 809 C C . VAL A 1 112 ? -15.188 5.957 -1.995 1 91.25 112 VAL A C 1
ATOM 811 O O . VAL A 1 112 ? -15.711 6.902 -2.594 1 91.25 112 VAL A O 1
ATOM 814 N N . GLY A 1 113 ? -15.641 4.742 -2.18 1 88.94 113 GLY A N 1
ATOM 815 C CA . GLY A 1 113 ? -16.828 4.461 -2.975 1 88.94 113 GLY A CA 1
ATOM 816 C C . GLY A 1 113 ? -16.719 3.17 -3.766 1 88.94 113 GLY A C 1
ATOM 817 O O . GLY A 1 113 ? -15.938 2.283 -3.416 1 88.94 113 GLY A O 1
ATOM 818 N N . ALA A 1 114 ? -17.594 3.17 -4.77 1 90.75 114 ALA A N 1
ATOM 819 C CA . ALA A 1 114 ? -17.594 1.985 -5.625 1 90.75 114 ALA A CA 1
ATOM 820 C C . ALA A 1 114 ? -16.188 1.697 -6.168 1 90.75 114 ALA A C 1
ATOM 822 O O . ALA A 1 114 ? -15.477 2.615 -6.562 1 90.75 114 ALA A O 1
ATOM 823 N N . ASP A 1 115 ? -15.836 0.444 -6.102 1 94.75 115 ASP A N 1
ATOM 824 C CA . ASP A 1 115 ? -14.484 0.008 -6.453 1 94.75 115 ASP A CA 1
ATOM 825 C C . ASP A 1 115 ? -14.508 -0.911 -7.672 1 94.75 115 ASP A C 1
ATOM 827 O O . ASP A 1 115 ? -14.953 -2.057 -7.586 1 94.75 115 ASP A O 1
ATOM 831 N N . ASP A 1 116 ? -13.906 -0.476 -8.758 1 96 116 ASP A N 1
ATOM 832 C CA . ASP A 1 116 ? -13.977 -1.189 -10.031 1 96 116 ASP A CA 1
ATOM 833 C C . ASP A 1 116 ? -13.172 -2.484 -9.977 1 96 116 ASP A C 1
ATOM 835 O O . ASP A 1 116 ? -13.406 -3.396 -10.773 1 96 116 ASP A O 1
ATOM 839 N N . LEU A 1 117 ? -12.242 -2.656 -9.055 1 96.75 117 LEU A N 1
ATOM 840 C CA . LEU A 1 117 ? -11.508 -3.91 -8.906 1 96.75 117 LEU A CA 1
ATOM 841 C C . LEU A 1 117 ? -12.398 -4.988 -8.297 1 96.75 117 LEU A C 1
ATOM 843 O O . LEU A 1 117 ? -12.141 -6.184 -8.477 1 96.75 117 LEU A O 1
ATOM 847 N N . PHE A 1 118 ? -13.391 -4.57 -7.562 1 96.19 118 PHE A N 1
ATOM 848 C CA . PHE A 1 118 ? -14.273 -5.504 -6.875 1 96.19 118 PHE A CA 1
ATOM 849 C C . PHE A 1 118 ? -15.398 -5.961 -7.793 1 96.19 118 PHE A C 1
ATOM 851 O O . PHE A 1 118 ? -15.875 -7.094 -7.688 1 96.19 118 PHE A O 1
ATOM 858 N N . LYS A 1 119 ? -15.82 -5.055 -8.695 1 94.12 119 LYS A N 1
ATOM 859 C CA . LYS A 1 119 ? -16.922 -5.355 -9.594 1 94.12 119 LYS A CA 1
ATOM 860 C C . LYS A 1 119 ? -16.562 -6.488 -10.555 1 94.12 119 LYS A C 1
ATOM 862 O O . LYS A 1 119 ? -15.562 -6.41 -11.266 1 94.12 119 LYS A O 1
ATOM 867 N N . LEU A 1 120 ? -17.422 -7.516 -10.555 1 94.38 120 LEU A N 1
ATOM 868 C CA . LEU A 1 120 ? -17.203 -8.656 -11.445 1 94.38 120 LEU A CA 1
ATOM 869 C C . LEU A 1 120 ? -18.109 -8.562 -12.672 1 94.38 120 LEU A C 1
ATOM 871 O O . LEU A 1 120 ? -19.328 -8.43 -12.547 1 94.38 120 LEU A O 1
ATOM 875 N N . GLN A 1 121 ? -17.453 -8.609 -13.797 1 94.69 121 GLN A N 1
ATOM 876 C CA . GLN A 1 121 ? -18.219 -8.648 -15.039 1 94.69 121 GLN A CA 1
ATOM 877 C C . GLN A 1 121 ? -18.562 -10.078 -15.422 1 94.69 121 GLN A C 1
ATOM 879 O O . GLN A 1 121 ? -18.047 -11.031 -14.844 1 94.69 121 GLN A O 1
ATOM 884 N N . GLU A 1 122 ? -19.516 -10.188 -16.406 1 95.5 122 GLU A N 1
ATOM 885 C CA . GLU A 1 122 ? -19.844 -11.508 -16.922 1 95.5 122 GLU A CA 1
ATOM 886 C C . GLU A 1 122 ? -18.594 -12.234 -17.438 1 95.5 122 GLU A C 1
ATOM 888 O O . GLU A 1 122 ? -17.906 -11.734 -18.328 1 95.5 122 GLU A O 1
ATOM 893 N N . PRO A 1 123 ? -18.359 -13.391 -16.844 1 93.06 123 PRO A N 1
ATOM 894 C CA . PRO A 1 123 ? -17.094 -14.062 -17.156 1 93.06 123 PRO A CA 1
ATOM 895 C C . PRO A 1 123 ? -16.969 -14.398 -18.641 1 93.06 123 PRO A C 1
ATOM 897 O O . PRO A 1 123 ? -15.852 -14.43 -19.172 1 93.06 123 PRO A O 1
ATOM 900 N N . ASP A 1 124 ? -18.062 -14.648 -19.297 1 93.5 124 ASP A N 1
ATOM 901 C CA . ASP A 1 124 ? -18.016 -15.031 -20.703 1 93.5 124 ASP A CA 1
ATOM 902 C C . ASP A 1 124 ? -17.828 -13.812 -21.594 1 93.5 124 ASP A C 1
ATOM 904 O O . ASP A 1 124 ? -17.531 -13.953 -22.781 1 93.5 124 ASP A O 1
ATOM 908 N N . GLY A 1 125 ? -18.031 -12.648 -21.078 1 95.69 125 GLY A N 1
ATOM 909 C CA . GLY A 1 125 ? -17.812 -11.414 -21.812 1 95.69 125 GLY A CA 1
ATOM 910 C C . GLY A 1 125 ? -16.375 -10.93 -21.734 1 95.69 125 GLY A C 1
ATOM 911 O O . GLY A 1 125 ? -15.539 -11.539 -21.062 1 95.69 125 GLY A O 1
ATOM 912 N N . PRO A 1 126 ? -16.031 -9.914 -22.516 1 96.81 126 PRO A N 1
ATOM 913 C CA . PRO A 1 126 ? -14.688 -9.344 -22.438 1 96.81 126 PRO A CA 1
ATOM 914 C C . PRO A 1 126 ? -14.391 -8.711 -21.078 1 96.81 126 PRO A C 1
ATOM 916 O O . PRO A 1 126 ? -15.297 -8.203 -20.422 1 96.81 126 PRO A O 1
ATOM 919 N N . PRO A 1 127 ? -13.133 -8.828 -20.641 1 97.62 127 PRO A N 1
ATOM 920 C CA . PRO A 1 127 ? -12.805 -8.094 -19.422 1 97.62 127 PRO A CA 1
ATOM 921 C C . PRO A 1 127 ? -12.953 -6.586 -19.578 1 97.62 127 PRO A C 1
ATOM 923 O O . PRO A 1 127 ? -12.797 -6.059 -20.688 1 97.62 127 PRO A O 1
ATOM 926 N N . VAL A 1 128 ? -13.273 -5.902 -18.547 1 98.06 128 VAL A N 1
ATOM 927 C CA . VAL A 1 128 ? -13.453 -4.453 -18.516 1 98.06 128 VAL A CA 1
ATOM 928 C C . VAL A 1 128 ? -12.352 -3.805 -17.688 1 98.06 128 VAL A C 1
ATOM 930 O O . VAL A 1 128 ? -12.102 -4.219 -16.547 1 98.06 128 VAL A O 1
ATOM 933 N N . LYS A 1 129 ? -11.688 -2.844 -18.312 1 98.56 129 LYS A N 1
ATOM 934 C CA . LYS A 1 129 ? -10.633 -2.127 -17.609 1 98.56 129 LYS A CA 1
ATOM 935 C C . LYS A 1 129 ? -11.18 -1.409 -16.375 1 98.56 129 LYS A C 1
ATOM 937 O O . LYS A 1 129 ? -12.133 -0.633 -16.484 1 98.56 129 LYS A O 1
ATOM 942 N N . PRO A 1 130 ? -10.594 -1.637 -15.18 1 98.44 130 PRO A N 1
ATOM 943 C CA . PRO A 1 130 ? -11.062 -0.913 -13.992 1 98.44 130 PRO A CA 1
ATOM 944 C C . PRO A 1 130 ? -10.625 0.55 -13.984 1 98.44 130 PRO A C 1
ATOM 946 O O . PRO A 1 130 ? -9.516 0.868 -14.422 1 98.44 130 PRO A O 1
ATOM 949 N N . ASP A 1 131 ? -11.531 1.409 -13.523 1 98.12 131 ASP A N 1
ATOM 950 C CA . ASP A 1 131 ? -11.125 2.762 -13.156 1 98.12 131 ASP A CA 1
ATOM 951 C C . ASP A 1 131 ? -10.344 2.764 -11.852 1 98.12 131 ASP A C 1
ATOM 953 O O . ASP A 1 131 ? -10.891 2.443 -10.789 1 98.12 131 ASP A O 1
ATOM 957 N N . LEU A 1 132 ? -9.055 3.143 -11.875 1 98.25 132 LEU A N 1
ATOM 958 C CA . LEU A 1 132 ? -8.195 3.09 -10.695 1 98.25 132 LEU A CA 1
ATOM 959 C C . LEU A 1 132 ? -8.156 4.441 -9.992 1 98.25 132 LEU A C 1
ATOM 961 O O . LEU A 1 132 ? -7.152 4.793 -9.375 1 98.25 132 LEU A O 1
ATOM 965 N N . ARG A 1 133 ? -9.195 5.207 -10.047 1 97.25 133 ARG A N 1
ATOM 966 C CA . ARG A 1 133 ? -9.25 6.566 -9.523 1 97.25 133 ARG A CA 1
ATOM 967 C C . ARG A 1 133 ? -8.953 6.59 -8.031 1 97.25 133 ARG A C 1
ATOM 969 O O . ARG A 1 133 ? -8.328 7.527 -7.531 1 97.25 133 ARG A O 1
ATOM 976 N N . ILE A 1 134 ? -9.406 5.629 -7.273 1 97.44 134 ILE A N 1
ATOM 977 C CA . ILE A 1 134 ? -9.188 5.605 -5.832 1 97.44 134 ILE A CA 1
ATOM 978 C C . ILE A 1 134 ? -7.695 5.484 -5.535 1 97.44 134 ILE A C 1
ATOM 980 O O . ILE A 1 134 ? -7.152 6.23 -4.715 1 97.44 134 ILE A O 1
ATOM 984 N N . LEU A 1 135 ? -6.984 4.578 -6.258 1 98.56 135 LEU A N 1
ATOM 985 C CA . LEU A 1 135 ? -5.543 4.43 -6.105 1 98.56 135 LEU A CA 1
ATOM 986 C C . LEU A 1 135 ? -4.816 5.707 -6.516 1 98.56 135 LEU A C 1
ATOM 988 O O . LEU A 1 135 ? -3.877 6.137 -5.848 1 98.56 135 LEU A O 1
ATOM 992 N N . GLU A 1 136 ? -5.281 6.254 -7.566 1 98.56 136 GLU A N 1
ATOM 993 C CA . GLU A 1 136 ? -4.609 7.434 -8.109 1 98.56 136 GLU A CA 1
ATOM 994 C C . GLU A 1 136 ? -4.73 8.617 -7.16 1 98.56 136 GLU A C 1
ATOM 996 O O . GLU A 1 136 ? -3.748 9.328 -6.914 1 98.56 136 GLU A O 1
ATOM 1001 N N . ILE A 1 137 ? -5.867 8.836 -6.609 1 98.56 137 ILE A N 1
ATOM 1002 C CA . ILE A 1 137 ? -6.098 9.969 -5.727 1 98.56 137 ILE A CA 1
ATOM 1003 C C . ILE A 1 137 ? -5.488 9.695 -4.355 1 98.56 137 ILE A C 1
ATOM 1005 O O . ILE A 1 137 ? -4.684 10.484 -3.857 1 98.56 137 ILE A O 1
ATOM 1009 N N . ASN A 1 138 ? -5.805 8.516 -3.746 1 98.69 138 ASN A N 1
ATOM 1010 C CA . ASN A 1 138 ? -5.473 8.234 -2.354 1 98.69 138 ASN A CA 1
ATOM 1011 C C . ASN A 1 138 ? -3.992 7.906 -2.186 1 98.69 138 ASN A C 1
ATOM 1013 O O . ASN A 1 138 ? -3.441 8.047 -1.093 1 98.69 138 ASN A O 1
ATOM 1017 N N . LEU A 1 139 ? -3.371 7.426 -3.27 1 98.81 139 LEU A N 1
ATOM 1018 C CA . LEU A 1 139 ? -2.008 6.938 -3.09 1 98.81 139 LEU A CA 1
ATOM 1019 C C . LEU A 1 139 ? -1.026 7.742 -3.936 1 98.81 139 LEU A C 1
ATOM 1021 O O . LEU A 1 139 ? -0.095 8.352 -3.402 1 98.81 139 LEU A O 1
ATOM 1025 N N . LEU A 1 140 ? -1.231 7.781 -5.258 1 98.75 140 LEU A N 1
ATOM 1026 C CA . LEU A 1 140 ? -0.303 8.53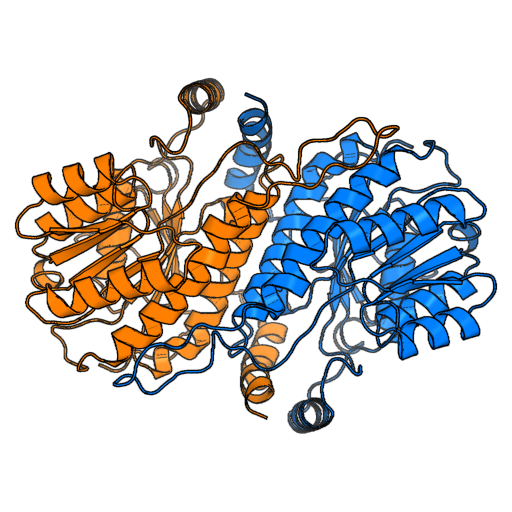9 -6.09 1 98.75 140 LEU A CA 1
ATOM 1027 C C . LEU A 1 140 ? -0.344 10.023 -5.738 1 98.75 140 LEU A C 1
ATOM 1029 O O . LEU A 1 140 ? 0.697 10.68 -5.688 1 98.75 140 LEU A O 1
ATOM 1033 N N . GLY A 1 141 ? -1.555 10.547 -5.543 1 98.88 141 GLY A N 1
ATOM 1034 C CA . GLY A 1 141 ? -1.684 11.922 -5.09 1 98.88 141 GLY A CA 1
ATOM 1035 C C . GLY A 1 141 ? -0.951 12.188 -3.787 1 98.88 141 GLY A C 1
ATOM 1036 O O . GLY A 1 141 ? -0.287 13.219 -3.645 1 98.88 141 GLY A O 1
ATOM 1037 N N . THR A 1 142 ? -1.06 11.266 -2.861 1 98.88 142 THR A N 1
ATOM 1038 C CA . THR A 1 142 ? -0.382 11.367 -1.573 1 98.88 142 THR A CA 1
ATOM 1039 C C . THR A 1 142 ? 1.133 11.336 -1.756 1 98.88 142 THR A C 1
ATOM 1041 O O . THR A 1 142 ? 1.862 12.055 -1.071 1 98.88 142 THR A O 1
ATOM 1044 N N . ALA A 1 143 ? 1.636 10.492 -2.65 1 98.88 143 ALA A N 1
ATOM 1045 C CA . ALA A 1 143 ? 3.064 10.445 -2.949 1 98.88 143 ALA A CA 1
ATOM 1046 C C . ALA A 1 143 ? 3.576 11.797 -3.424 1 98.88 143 ALA A C 1
ATOM 1048 O O . ALA A 1 143 ? 4.637 12.258 -2.99 1 98.88 143 ALA A O 1
ATOM 1049 N N . TYR A 1 144 ? 2.822 12.438 -4.309 1 98.94 144 TYR A N 1
ATOM 1050 C CA . TYR A 1 144 ? 3.188 13.766 -4.793 1 98.94 144 TYR A CA 1
ATOM 1051 C C . TYR A 1 144 ? 3.189 14.773 -3.654 1 98.94 144 TYR A C 1
ATOM 1053 O O . TYR A 1 144 ? 4.109 15.594 -3.541 1 98.94 144 TYR A O 1
ATOM 1061 N N . THR A 1 145 ? 2.156 14.734 -2.809 1 98.94 145 THR A N 1
ATOM 1062 C CA . THR A 1 145 ? 2.07 15.648 -1.679 1 98.94 145 THR A CA 1
ATOM 1063 C C . THR A 1 145 ? 3.283 15.492 -0.763 1 98.94 145 THR A C 1
ATOM 1065 O O . THR A 1 145 ? 3.877 16.484 -0.34 1 98.94 145 THR A O 1
ATOM 1068 N N . ALA A 1 146 ? 3.613 14.258 -0.482 1 98.88 146 ALA A N 1
ATOM 1069 C CA . ALA A 1 146 ? 4.742 13.984 0.407 1 98.88 146 ALA A CA 1
ATOM 1070 C C . ALA A 1 146 ? 6.047 14.508 -0.191 1 98.88 146 ALA A C 1
ATOM 1072 O O . ALA A 1 146 ? 6.855 15.117 0.509 1 98.88 146 ALA A O 1
ATOM 1073 N N . LYS A 1 147 ? 6.258 14.242 -1.518 1 98.81 147 LYS A N 1
ATOM 1074 C CA . LYS A 1 147 ? 7.453 14.719 -2.205 1 98.81 147 LYS A CA 1
ATOM 1075 C C . LYS A 1 147 ? 7.574 16.234 -2.113 1 98.81 147 LYS A C 1
ATOM 1077 O O . LYS A 1 147 ? 8.648 16.766 -1.818 1 98.81 147 LYS A O 1
ATOM 1082 N N . LEU A 1 148 ? 6.52 16.906 -2.334 1 98.88 148 LEU A N 1
ATOM 1083 C CA . LEU A 1 148 ? 6.504 18.359 -2.301 1 98.88 148 LEU A CA 1
ATOM 1084 C C . LEU A 1 148 ? 6.668 18.875 -0.874 1 98.88 148 LEU A C 1
ATOM 1086 O O . LEU A 1 148 ? 7.348 19.875 -0.644 1 98.88 148 LEU A O 1
ATOM 1090 N N . ALA A 1 149 ? 6.023 18.172 0.1 1 98.88 149 ALA A N 1
ATOM 1091 C CA . ALA A 1 149 ? 6.211 18.547 1.499 1 98.88 149 ALA A CA 1
ATOM 1092 C C . ALA A 1 149 ? 7.691 18.531 1.88 1 98.88 149 ALA A C 1
ATOM 1094 O O . ALA A 1 149 ? 8.219 19.5 2.416 1 98.88 149 ALA A O 1
ATOM 1095 N N . LEU A 1 150 ? 8.344 17.438 1.567 1 98.38 150 LEU A N 1
ATOM 1096 C CA . LEU A 1 150 ? 9.758 17.297 1.901 1 98.38 150 LEU A CA 1
ATOM 1097 C C . LEU A 1 150 ? 10.586 18.406 1.247 1 98.38 150 LEU A C 1
ATOM 1099 O O . LEU A 1 150 ? 11.5 18.953 1.866 1 98.38 150 LEU A O 1
ATOM 1103 N N . HIS A 1 151 ? 10.234 18.734 0.02 1 98.5 151 HIS A N 1
ATOM 1104 C CA . HIS A 1 151 ? 10.969 19.75 -0.72 1 98.5 151 HIS A CA 1
ATOM 1105 C C . HIS A 1 151 ? 10.797 21.125 -0.077 1 98.5 151 HIS A C 1
ATOM 1107 O O . HIS A 1 151 ? 11.789 21.797 0.235 1 98.5 151 HIS A O 1
ATOM 1113 N N . TYR A 1 152 ? 9.664 21.516 0.251 1 98.31 152 TYR A N 1
ATOM 1114 C CA . TYR A 1 152 ? 9.391 22.875 0.703 1 98.31 152 TYR A CA 1
ATOM 1115 C C . TYR A 1 152 ? 9.711 23.031 2.186 1 98.31 152 TYR A C 1
ATOM 1117 O O . TYR A 1 152 ? 10.094 24.125 2.635 1 98.31 152 TYR A O 1
ATOM 1125 N N . PHE A 1 153 ? 9.523 21.922 2.982 1 98.19 153 PHE A N 1
ATOM 1126 C CA . PHE A 1 153 ? 9.977 21.938 4.371 1 98.19 153 PHE A CA 1
ATOM 1127 C C . PHE A 1 153 ? 11.438 22.359 4.461 1 98.19 153 PHE A C 1
ATOM 1129 O O . PHE A 1 153 ? 11.805 23.141 5.34 1 98.19 153 PHE A O 1
ATOM 1136 N N . ARG A 1 154 ? 12.219 21.906 3.549 1 96.38 154 ARG A N 1
ATOM 1137 C CA . ARG A 1 154 ? 13.672 22.078 3.615 1 96.38 154 ARG A CA 1
ATOM 1138 C C . ARG A 1 154 ? 14.07 23.5 3.225 1 96.38 154 ARG A C 1
ATOM 1140 O O . ARG A 1 154 ? 15.234 23.875 3.371 1 96.38 154 ARG A O 1
ATOM 1147 N N . ARG A 1 155 ? 13.102 24.25 2.787 1 94.44 155 ARG A N 1
ATOM 1148 C CA . ARG A 1 155 ? 13.367 25.641 2.436 1 94.44 155 ARG A CA 1
ATOM 1149 C C . ARG A 1 155 ? 13.289 26.547 3.664 1 94.44 155 ARG A C 1
ATOM 1151 O O . ARG A 1 155 ? 13.758 27.688 3.637 1 94.44 155 ARG A O 1
ATOM 1158 N N . GLN A 1 156 ? 12.703 26.047 4.664 1 88 156 GLN A N 1
ATOM 1159 C CA . GLN A 1 156 ? 12.477 26.891 5.836 1 88 156 GLN A CA 1
ATOM 1160 C C . GLN A 1 156 ? 13.656 26.812 6.797 1 88 156 GLN A C 1
ATOM 1162 O O . GLN A 1 156 ? 14.344 25.797 6.875 1 88 156 GLN A O 1
ATOM 1167 N N . PRO A 1 157 ? 13.898 27.953 7.43 1 85.12 157 PRO A N 1
ATOM 1168 C CA . PRO A 1 157 ? 14.945 27.891 8.453 1 85.12 157 PRO A CA 1
ATOM 1169 C C . PRO A 1 157 ? 14.594 26.953 9.602 1 85.12 157 PRO A C 1
ATOM 1171 O O . PRO A 1 157 ? 13.422 26.797 9.93 1 85.12 157 PRO A O 1
ATOM 1174 N N . GLU A 1 158 ? 15.594 26.359 10.148 1 87.81 158 GLU A N 1
ATOM 1175 C CA . GLU A 1 158 ? 15.383 25.531 11.328 1 87.81 158 GLU A CA 1
ATOM 1176 C C . GLU A 1 158 ? 15.453 26.359 12.609 1 87.81 158 GLU A C 1
ATOM 1178 O O . GLU A 1 158 ? 16.531 26.609 13.133 1 87.81 158 GLU A O 1
ATOM 1183 N N . GLU A 1 159 ? 14.32 26.812 13.023 1 89.69 159 GLU A N 1
ATOM 1184 C CA . GLU A 1 159 ? 14.188 27.594 14.242 1 89.69 159 GLU A CA 1
ATOM 1185 C C . GLU A 1 159 ? 12.945 27.188 15.031 1 89.69 159 GLU A C 1
ATOM 1187 O O . GLU A 1 159 ? 12.023 26.594 14.477 1 89.69 159 GLU A O 1
ATOM 1192 N N . PRO A 1 160 ? 12.852 27.5 16.25 1 87.25 160 PRO A N 1
ATOM 1193 C CA . PRO A 1 160 ? 11.781 27.016 17.125 1 87.25 160 PRO A CA 1
ATOM 1194 C C . PRO A 1 160 ? 10.398 27.469 16.688 1 87.25 160 PRO A C 1
ATOM 1196 O O . PRO A 1 160 ? 9.406 26.797 16.938 1 87.25 160 PRO A O 1
ATOM 1199 N N . SER A 1 161 ? 10.289 28.594 16.062 1 90.38 161 SER A N 1
ATOM 1200 C CA . SER A 1 161 ? 8.992 29.141 15.672 1 90.38 161 SER A CA 1
ATOM 1201 C C . SER A 1 161 ? 8.453 28.453 14.43 1 90.38 161 SER A C 1
ATOM 1203 O O . SER A 1 161 ? 7.297 28.656 14.055 1 90.38 161 SER A O 1
ATOM 1205 N N . ARG A 1 162 ? 9.25 27.625 13.773 1 93.12 162 ARG A N 1
ATOM 1206 C CA . ARG A 1 162 ? 8.852 26.906 12.562 1 93.12 162 ARG A CA 1
ATOM 1207 C C . ARG A 1 162 ? 8.773 25.406 12.82 1 93.12 162 ARG A C 1
ATOM 1209 O O . ARG A 1 162 ? 9.109 24.938 13.906 1 93.12 162 ARG A O 1
ATOM 1216 N N . ASP A 1 163 ? 8.211 24.703 11.859 1 95.75 163 ASP A N 1
ATOM 1217 C CA . ASP A 1 163 ? 8.102 23.25 11.953 1 95.75 163 ASP A CA 1
ATOM 1218 C C . ASP A 1 163 ? 8.18 22.609 10.578 1 95.75 163 ASP A C 1
ATOM 1220 O O . ASP A 1 163 ? 8.094 23.281 9.555 1 95.75 163 ASP A O 1
ATOM 1224 N N . ARG A 1 164 ? 8.516 21.359 10.547 1 98 164 ARG A N 1
ATOM 1225 C CA . ARG A 1 164 ? 8.469 20.5 9.367 1 98 164 ARG A CA 1
ATOM 1226 C C . ARG A 1 164 ? 7.703 19.219 9.664 1 98 164 ARG A C 1
ATOM 1228 O O . ARG A 1 164 ? 8.305 18.188 9.969 1 98 164 ARG A O 1
ATOM 1235 N N . CYS A 1 165 ? 6.348 19.328 9.602 1 98.44 165 CYS A N 1
ATOM 1236 C CA . CYS A 1 165 ? 5.465 18.266 10.062 1 98.44 165 CYS A CA 1
ATOM 1237 C C . CYS A 1 165 ? 4.594 17.75 8.922 1 98.44 165 CYS A C 1
ATOM 1239 O O . CYS A 1 165 ? 3.734 18.484 8.414 1 98.44 165 CYS A O 1
ATOM 1241 N N . LEU A 1 166 ? 4.859 16.547 8.484 1 98.94 166 LEU A N 1
ATOM 1242 C CA . LEU A 1 166 ? 4.008 15.875 7.5 1 98.94 166 LEU A CA 1
ATOM 1243 C C . LEU A 1 166 ? 3.053 14.906 8.188 1 98.94 166 LEU A C 1
ATOM 1245 O O . LEU A 1 166 ? 3.484 14.039 8.945 1 98.94 166 LEU A O 1
ATOM 1249 N N . ILE A 1 167 ? 1.767 15.055 7.984 1 98.94 167 ILE A N 1
ATOM 1250 C CA . ILE A 1 167 ? 0.755 14.133 8.484 1 98.94 167 ILE A CA 1
ATOM 1251 C C . ILE A 1 167 ? 0.066 13.438 7.312 1 98.94 167 ILE A C 1
ATOM 1253 O O . ILE A 1 167 ? -0.572 14.094 6.484 1 98.94 167 ILE A O 1
ATOM 1257 N N . ILE A 1 168 ? 0.224 12.141 7.191 1 98.94 168 ILE A N 1
ATOM 1258 C CA . ILE A 1 168 ? -0.346 11.328 6.121 1 98.94 168 ILE A CA 1
ATOM 1259 C C . ILE A 1 168 ? -1.692 10.766 6.566 1 98.94 168 ILE A C 1
ATOM 1261 O O . ILE A 1 168 ? -1.824 10.266 7.688 1 98.94 168 ILE A O 1
ATOM 1265 N N . LYS A 1 169 ? -2.639 10.891 5.672 1 98.44 169 LYS A N 1
ATOM 1266 C CA . LYS A 1 169 ? -3.98 10.398 5.973 1 98.44 169 LYS A CA 1
ATOM 1267 C C . LYS A 1 169 ? -4.102 8.906 5.672 1 98.44 169 LYS A C 1
ATOM 1269 O O . LYS A 1 169 ? -4.148 8.508 4.508 1 98.44 169 LYS A O 1
ATOM 1274 N N . GLY A 1 170 ? -4.184 8.141 6.652 1 97.88 170 GLY A N 1
ATOM 1275 C CA . GLY A 1 170 ? -4.5 6.73 6.531 1 97.88 170 GLY A CA 1
ATOM 1276 C C . GLY A 1 170 ? -5.973 6.426 6.715 1 97.88 170 GLY A C 1
ATOM 1277 O O . GLY A 1 170 ? -6.828 7.07 6.098 1 97.88 170 GLY A O 1
ATOM 1278 N N . SER A 1 171 ? -6.34 5.496 7.355 1 97.69 171 SER A N 1
ATOM 1279 C CA . SER A 1 171 ? -7.633 4.934 7.727 1 97.69 171 SER A CA 1
ATOM 1280 C C . SER A 1 171 ? -7.465 3.668 8.562 1 97.69 171 SER A C 1
ATOM 1282 O O . SER A 1 171 ? -6.391 3.064 8.578 1 97.69 171 SER A O 1
ATOM 1284 N N . ILE A 1 172 ? -8.461 3.371 9.336 1 97.5 172 ILE A N 1
ATOM 1285 C CA . ILE A 1 172 ? -8.438 2.049 9.953 1 97.5 172 ILE A CA 1
ATOM 1286 C C . ILE A 1 172 ? -8.305 0.979 8.867 1 97.5 172 ILE A C 1
ATOM 1288 O O . ILE A 1 172 ? -7.754 -0.096 9.117 1 97.5 172 ILE A O 1
ATOM 1292 N N . ALA A 1 173 ? -8.664 1.284 7.648 1 97.31 173 ALA A N 1
ATOM 1293 C CA . ALA A 1 173 ? -8.523 0.384 6.504 1 97.31 173 ALA A CA 1
ATOM 1294 C C . ALA A 1 173 ? -7.059 0.209 6.117 1 97.31 173 ALA A C 1
ATOM 1296 O O . ALA A 1 173 ? -6.734 -0.599 5.242 1 97.31 173 ALA A O 1
ATOM 1297 N N . ALA A 1 174 ? -6.16 0.924 6.688 1 98.62 174 ALA A N 1
ATOM 1298 C CA . ALA A 1 174 ? -4.723 0.716 6.52 1 98.62 174 ALA A CA 1
ATOM 1299 C C . ALA A 1 174 ? -4.207 -0.361 7.469 1 98.62 174 ALA A C 1
ATOM 1301 O O . ALA A 1 174 ? -3.043 -0.757 7.395 1 98.62 174 ALA A O 1
ATOM 1302 N N . TYR A 1 175 ? -5.082 -0.836 8.367 1 98.12 175 TYR A N 1
ATOM 1303 C CA . TYR A 1 175 ? -4.715 -1.81 9.391 1 98.12 175 TYR A CA 1
ATOM 1304 C C . TYR A 1 175 ? -5.652 -3.01 9.359 1 98.12 175 TYR A C 1
ATOM 1306 O O . TYR A 1 175 ? -5.316 -4.082 9.867 1 98.12 175 TYR A O 1
ATOM 1314 N N . ALA A 1 176 ? -6.805 -2.809 8.797 1 97.38 176 ALA A N 1
ATOM 1315 C CA . ALA A 1 176 ? -7.824 -3.855 8.789 1 97.38 176 ALA A CA 1
ATOM 1316 C C . ALA A 1 176 ? -8.195 -4.242 7.359 1 97.38 176 ALA A C 1
ATOM 1318 O O . ALA A 1 176 ? -8.109 -3.422 6.441 1 97.38 176 ALA A O 1
ATOM 1319 N N . ASP A 1 177 ? -8.633 -5.562 7.172 1 96.88 177 ASP A N 1
ATOM 1320 C CA . ASP A 1 177 ? -9.219 -5.984 5.906 1 96.88 177 ASP A CA 1
ATOM 1321 C C . ASP A 1 177 ? -10.555 -5.289 5.656 1 96.88 177 ASP A C 1
ATOM 1323 O O . ASP A 1 177 ? -11.414 -5.258 6.539 1 96.88 177 ASP A O 1
ATOM 1327 N N . GLN A 1 178 ? -10.68 -4.68 4.562 1 95 178 GLN A N 1
ATOM 1328 C CA . GLN A 1 178 ? -11.93 -4.031 4.18 1 95 178 GLN A CA 1
ATOM 1329 C C . GLN A 1 178 ? -12.531 -4.688 2.941 1 95 178 GLN A C 1
ATOM 1331 O O . GLN A 1 178 ? -12.406 -4.168 1.83 1 95 178 GLN A O 1
ATOM 1336 N N . PRO A 1 179 ? -13.273 -5.797 3.18 1 95.25 179 PRO A N 1
ATOM 1337 C CA . PRO A 1 179 ? -13.828 -6.512 2.027 1 95.25 179 PRO A CA 1
ATOM 1338 C C . PRO A 1 179 ? -14.68 -5.621 1.133 1 95.25 179 PRO A C 1
ATOM 1340 O O . PRO A 1 179 ? -15.422 -4.77 1.632 1 95.25 179 PRO A O 1
ATOM 1343 N N . GLY A 1 180 ? -14.516 -5.781 -0.141 1 94.44 180 GLY A N 1
ATOM 1344 C CA . GLY A 1 180 ? -15.344 -5.07 -1.099 1 94.44 180 GLY A CA 1
ATOM 1345 C C . GLY A 1 180 ? -14.711 -3.791 -1.61 1 94.44 180 GLY A C 1
ATOM 1346 O O . GLY A 1 180 ? -15.234 -3.154 -2.527 1 94.44 180 GLY A O 1
ATOM 1347 N N . SER A 1 181 ? -13.578 -3.451 -1.061 1 95.94 181 SER A N 1
ATOM 1348 C CA . SER A 1 181 ? -12.914 -2.213 -1.451 1 95.94 181 SER A CA 1
ATOM 1349 C C . SER A 1 181 ? -11.422 -2.434 -1.672 1 95.94 181 SER A C 1
ATOM 1351 O O . SER A 1 181 ? -10.586 -1.82 -0.998 1 95.94 181 SER A O 1
ATOM 1353 N N . PRO A 1 182 ? -11.094 -3.227 -2.693 1 97.94 182 PRO A N 1
ATOM 1354 C CA . PRO A 1 182 ? -9.68 -3.564 -2.881 1 97.94 182 PRO A CA 1
ATOM 1355 C C . PRO A 1 182 ? -8.812 -2.34 -3.16 1 97.94 182 PRO A C 1
ATOM 1357 O O . PRO A 1 182 ? -7.723 -2.209 -2.598 1 97.94 182 PRO A O 1
ATOM 1360 N N . GLN A 1 183 ? -9.297 -1.394 -4.02 1 98.12 183 GLN A N 1
ATOM 1361 C CA . GLN A 1 183 ? -8.492 -0.203 -4.281 1 98.12 183 GLN A CA 1
ATOM 1362 C C . GLN A 1 183 ? -8.273 0.604 -3.006 1 98.12 183 GLN A C 1
ATOM 1364 O O . GLN A 1 183 ? -7.18 1.129 -2.779 1 98.12 183 GLN A O 1
ATOM 1369 N N . TYR A 1 184 ? -9.312 0.737 -2.232 1 97.25 184 TYR A N 1
ATOM 1370 C CA . TYR A 1 184 ? -9.211 1.53 -1.013 1 97.25 184 TYR A CA 1
ATOM 1371 C C . TYR A 1 184 ? -8.219 0.905 -0.038 1 97.25 184 TYR A C 1
ATOM 1373 O O . TYR A 1 184 ? -7.348 1.592 0.494 1 97.25 184 TYR A O 1
ATOM 1381 N N . ASN A 1 185 ? -8.289 -0.411 0.194 1 98.38 185 ASN A N 1
ATOM 1382 C CA . ASN A 1 185 ? -7.312 -1.09 1.035 1 98.38 185 ASN A CA 1
ATOM 1383 C C . ASN A 1 185 ? -5.895 -0.919 0.492 1 98.38 185 ASN A C 1
ATOM 1385 O O . ASN A 1 185 ? -4.98 -0.562 1.236 1 98.38 185 ASN A O 1
ATOM 1389 N N . MET A 1 186 ? -5.758 -1.162 -0.817 1 98.81 186 MET A N 1
ATOM 1390 C CA . MET A 1 186 ? -4.453 -0.985 -1.443 1 98.81 186 MET A CA 1
ATOM 1391 C C . MET A 1 186 ? -3.893 0.403 -1.152 1 98.81 186 MET A C 1
ATOM 1393 O O . MET A 1 186 ? -2.734 0.539 -0.752 1 98.81 186 MET A O 1
ATOM 1397 N N . SER A 1 187 ? -4.73 1.395 -1.317 1 98.81 187 SER A N 1
ATOM 1398 C CA . SER A 1 187 ? -4.285 2.777 -1.188 1 98.81 187 SER A CA 1
ATOM 1399 C C . SER A 1 187 ? -3.895 3.1 0.251 1 98.81 187 SER A C 1
ATOM 1401 O O . SER A 1 187 ? -2.867 3.738 0.493 1 98.81 187 SER A O 1
ATOM 1403 N N . LYS A 1 188 ? -4.703 2.66 1.176 1 98.81 188 LYS A N 1
ATOM 1404 C CA . LYS A 1 188 ? -4.461 3.027 2.568 1 98.81 188 LYS A CA 1
ATOM 1405 C C . LYS A 1 188 ? -3.316 2.213 3.16 1 98.81 188 LYS A C 1
ATOM 1407 O O . LYS A 1 188 ? -2.543 2.721 3.975 1 98.81 188 LYS A O 1
ATOM 1412 N N . TRP A 1 189 ? -3.184 0.97 2.75 1 98.88 189 TRP A N 1
ATOM 1413 C CA . TRP A 1 189 ? -1.991 0.211 3.111 1 98.88 189 TRP A CA 1
ATOM 1414 C C . TRP A 1 189 ? -0.745 0.819 2.479 1 98.88 189 TRP A C 1
ATOM 1416 O O . TRP A 1 189 ? 0.308 0.899 3.115 1 98.88 189 TRP A O 1
ATOM 1426 N N . GLY A 1 190 ? -0.868 1.193 1.238 1 98.88 190 GLY A N 1
ATOM 1427 C CA . GLY A 1 190 ? 0.238 1.881 0.59 1 98.88 190 GLY A CA 1
ATOM 1428 C C . GLY A 1 190 ? 0.642 3.16 1.299 1 98.88 190 GLY A C 1
ATOM 1429 O O . GLY A 1 190 ? 1.832 3.434 1.465 1 98.88 190 GLY A O 1
ATOM 1430 N N . ALA A 1 191 ? -0.33 3.971 1.735 1 98.88 191 ALA A N 1
ATOM 1431 C CA . ALA A 1 191 ? -0.059 5.191 2.492 1 98.88 191 ALA A CA 1
ATOM 1432 C C . ALA A 1 191 ? 0.654 4.875 3.805 1 98.88 191 ALA A C 1
ATOM 1434 O O . ALA A 1 191 ? 1.564 5.598 4.211 1 98.88 191 ALA A O 1
ATOM 1435 N N . ARG A 1 192 ? 0.209 3.801 4.465 1 98.88 192 ARG A N 1
ATOM 1436 C CA . ARG A 1 192 ? 0.887 3.34 5.672 1 98.88 192 ARG A CA 1
ATOM 1437 C C . ARG A 1 192 ? 2.332 2.953 5.375 1 98.88 192 ARG A C 1
ATOM 1439 O O . ARG A 1 192 ? 3.23 3.236 6.168 1 98.88 192 ARG A O 1
ATOM 1446 N N . GLY A 1 193 ? 2.549 2.307 4.238 1 98.81 193 GLY A N 1
ATOM 1447 C CA . GLY A 1 193 ? 3.902 1.986 3.812 1 98.81 193 GLY A CA 1
ATOM 1448 C C . GLY A 1 193 ? 4.77 3.213 3.607 1 98.81 193 GLY A C 1
ATOM 1449 O O . GLY A 1 193 ? 5.957 3.205 3.941 1 98.81 193 GLY A O 1
ATOM 1450 N N . LEU A 1 194 ? 4.191 4.277 3.045 1 98.88 194 LEU A N 1
ATOM 1451 C CA . LEU A 1 194 ? 4.906 5.539 2.879 1 98.88 194 LEU A CA 1
ATOM 1452 C C . LEU A 1 194 ? 5.312 6.117 4.23 1 98.88 194 LEU A C 1
ATOM 1454 O O . LEU A 1 194 ? 6.465 6.508 4.422 1 98.88 194 LEU A O 1
ATOM 1458 N N . PHE A 1 195 ? 4.359 6.129 5.148 1 98.88 195 PHE A N 1
ATOM 1459 C CA . PHE A 1 195 ? 4.59 6.613 6.504 1 98.88 195 PHE A CA 1
ATOM 1460 C C . PHE A 1 195 ? 5.727 5.844 7.168 1 98.88 195 PHE A C 1
ATOM 1462 O O . PHE A 1 195 ? 6.68 6.441 7.668 1 98.88 195 PHE A O 1
ATOM 1469 N N . ARG A 1 196 ? 5.617 4.559 7.133 1 98.38 196 ARG A N 1
ATOM 1470 C CA . ARG A 1 196 ? 6.586 3.68 7.777 1 98.38 196 ARG A CA 1
ATOM 1471 C C . ARG A 1 196 ? 7.977 3.859 7.176 1 98.38 196 ARG A C 1
ATOM 1473 O O . ARG A 1 196 ? 8.984 3.76 7.879 1 98.38 196 ARG A O 1
ATOM 1480 N N . ASN A 1 197 ? 8.031 4.121 5.895 1 98.25 197 ASN A N 1
ATOM 1481 C CA . ASN A 1 197 ? 9.312 4.367 5.242 1 98.25 197 ASN A CA 1
ATOM 1482 C C . ASN A 1 197 ? 9.914 5.703 5.676 1 98.25 197 ASN A C 1
ATOM 1484 O O . ASN A 1 197 ? 11.047 5.754 6.156 1 98.25 197 ASN A O 1
ATOM 1488 N N . LEU A 1 198 ? 9.156 6.766 5.582 1 98.25 198 LEU A N 1
ATOM 1489 C CA . LEU A 1 198 ? 9.656 8.125 5.773 1 98.25 198 LEU A CA 1
ATOM 1490 C C . LEU A 1 198 ? 10.055 8.359 7.23 1 98.25 198 LEU A C 1
ATOM 1492 O O . LEU A 1 198 ? 11 9.094 7.512 1 98.25 198 LEU A O 1
ATOM 1496 N N . ARG A 1 199 ? 9.367 7.734 8.156 1 98 199 ARG A N 1
ATOM 1497 C CA . ARG A 1 199 ? 9.664 7.957 9.57 1 98 199 ARG A CA 1
ATOM 1498 C C . ARG A 1 199 ? 11.094 7.535 9.891 1 98 199 ARG A C 1
ATOM 1500 O O . ARG A 1 199 ? 11.648 7.934 10.922 1 98 199 ARG A O 1
ATOM 1507 N N . ARG A 1 200 ? 11.68 6.75 8.977 1 97.38 200 ARG A N 1
ATOM 1508 C CA . ARG A 1 200 ? 13.016 6.211 9.227 1 97.38 200 ARG A CA 1
ATOM 1509 C C . ARG A 1 200 ? 14.094 7.137 8.672 1 97.38 200 ARG A C 1
ATOM 1511 O O . ARG A 1 200 ? 15.266 7.016 9.023 1 97.38 200 ARG A O 1
ATOM 1518 N N . THR A 1 201 ? 13.766 8.109 7.805 1 96.06 201 THR A N 1
ATOM 1519 C CA . THR A 1 201 ? 14.82 8.852 7.129 1 96.06 201 THR A CA 1
ATOM 1520 C C . THR A 1 201 ? 14.547 10.352 7.188 1 96.06 201 THR A C 1
ATOM 1522 O O . THR A 1 201 ? 15.477 11.164 7.141 1 96.06 201 THR A O 1
ATOM 1525 N N . ALA A 1 202 ? 13.289 10.75 7.285 1 96.81 202 ALA A N 1
ATOM 1526 C CA . ALA A 1 202 ? 12.922 12.156 7.137 1 96.81 202 ALA A CA 1
ATOM 1527 C C . ALA A 1 202 ? 13.508 13 8.266 1 96.81 202 ALA A C 1
ATOM 1529 O O . ALA A 1 202 ? 13.773 14.195 8.094 1 96.81 202 ALA A O 1
ATOM 1530 N N . TRP A 1 203 ? 13.789 12.344 9.391 1 95.75 203 TRP A N 1
ATOM 1531 C CA . TRP A 1 203 ? 14.336 13.039 10.555 1 95.75 203 TRP A CA 1
ATOM 1532 C C . TRP A 1 203 ? 15.703 13.633 10.234 1 95.75 203 TRP A C 1
ATOM 1534 O O . TRP A 1 203 ? 16.109 14.641 10.836 1 95.75 203 TRP A O 1
ATOM 1544 N N . ARG A 1 204 ? 16.422 13.109 9.266 1 94.81 204 ARG A N 1
ATOM 1545 C CA . ARG A 1 204 ? 17.734 13.625 8.867 1 94.81 204 ARG A CA 1
ATOM 1546 C C . ARG A 1 204 ? 17.625 15.047 8.344 1 94.81 204 ARG A C 1
ATOM 1548 O O . ARG A 1 204 ? 18.594 15.805 8.391 1 94.81 204 ARG A O 1
ATOM 1555 N N . GLU A 1 205 ? 16.422 15.383 7.805 1 95.5 205 GLU A N 1
ATOM 1556 C CA . GLU A 1 205 ? 16.172 16.719 7.289 1 95.5 205 GLU A CA 1
ATOM 1557 C C . GLU A 1 205 ? 15.352 17.547 8.281 1 95.5 205 GLU A C 1
ATOM 1559 O O . GLU A 1 205 ? 14.727 18.547 7.898 1 95.5 205 GLU A O 1
ATOM 1564 N N . GLY A 1 206 ? 15.266 17.031 9.547 1 95.88 206 GLY A N 1
ATOM 1565 C CA . GLY A 1 206 ? 14.5 17.734 10.57 1 95.88 206 GLY A CA 1
ATOM 1566 C C . GLY A 1 206 ? 13 17.625 10.367 1 95.88 206 GLY A C 1
ATOM 1567 O O . GLY A 1 206 ? 12.242 18.484 10.836 1 95.88 206 GLY A O 1
ATOM 1568 N N . ILE A 1 207 ? 12.57 16.703 9.594 1 97.5 207 ILE A N 1
ATOM 1569 C CA . ILE A 1 207 ? 1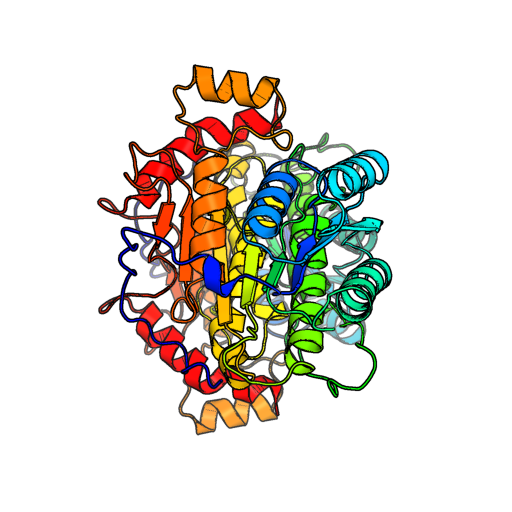1.164 16.547 9.242 1 97.5 207 ILE A CA 1
ATOM 1570 C C . ILE A 1 207 ? 10.555 15.422 10.078 1 97.5 207 ILE A C 1
ATOM 1572 O O . ILE A 1 207 ? 11.141 14.336 10.195 1 97.5 207 ILE A O 1
ATOM 1576 N N . ARG A 1 208 ? 9.453 15.672 10.781 1 97.5 208 ARG A N 1
ATOM 1577 C CA . ARG A 1 208 ? 8.703 14.617 11.453 1 97.5 208 ARG A CA 1
ATOM 1578 C C . ARG A 1 208 ? 7.508 14.172 10.617 1 97.5 208 ARG A C 1
ATOM 1580 O O . ARG A 1 208 ? 6.887 14.992 9.938 1 97.5 208 ARG A O 1
ATOM 1587 N N . VAL A 1 209 ? 7.207 12.875 10.594 1 98.62 209 VAL A N 1
ATOM 1588 C CA . VAL A 1 209 ? 6.137 12.273 9.805 1 98.62 209 VAL A CA 1
ATOM 1589 C C . VAL A 1 209 ? 5.242 11.422 10.719 1 98.62 209 VAL A C 1
ATOM 1591 O O . VAL A 1 209 ? 5.738 10.633 11.523 1 98.62 209 VAL A O 1
ATOM 1594 N N . ASN A 1 210 ? 3.953 11.648 10.633 1 98.81 210 ASN A N 1
ATOM 1595 C CA . ASN A 1 210 ? 2.967 10.883 11.391 1 98.81 210 ASN A CA 1
ATOM 1596 C C . ASN A 1 210 ? 1.778 10.484 10.516 1 98.81 210 ASN A C 1
ATOM 1598 O O . ASN A 1 210 ? 1.632 10.984 9.398 1 98.81 210 ASN A O 1
ATOM 1602 N N . LEU A 1 211 ? 1.032 9.492 10.953 1 98.88 211 LEU A N 1
ATOM 1603 C CA . LEU A 1 211 ? -0.141 8.992 10.25 1 98.88 211 LEU A CA 1
ATOM 1604 C C . LEU A 1 211 ? -1.382 9.07 11.133 1 98.88 211 LEU A C 1
ATOM 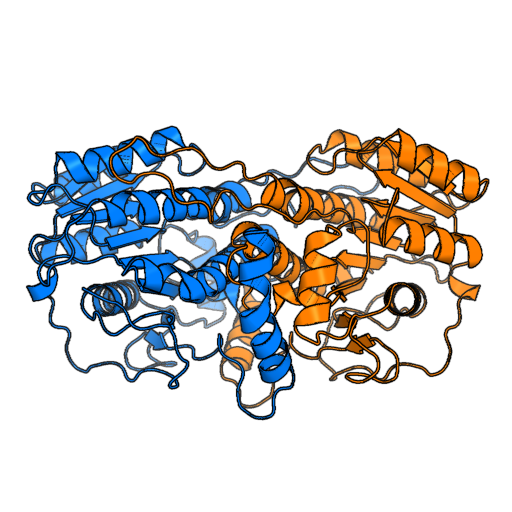1606 O O . LEU A 1 211 ? -1.315 8.789 12.328 1 98.88 211 LEU A O 1
ATOM 1610 N N . THR A 1 212 ? -2.502 9.508 10.578 1 98.81 212 THR A N 1
ATOM 1611 C CA . THR A 1 212 ? -3.787 9.359 11.25 1 98.81 212 THR A CA 1
ATOM 1612 C C . THR A 1 212 ? -4.641 8.297 10.555 1 98.81 212 THR A C 1
ATOM 1614 O O . THR A 1 212 ? -4.648 8.211 9.328 1 98.81 212 THR A O 1
ATOM 1617 N N . ALA A 1 213 ? -5.293 7.555 11.305 1 98.69 213 ALA A N 1
ATOM 1618 C CA . ALA A 1 213 ? -6.125 6.461 10.812 1 98.69 213 ALA A CA 1
ATOM 1619 C C . ALA A 1 213 ? -7.543 6.555 11.375 1 98.69 213 ALA A C 1
ATOM 1621 O O . ALA A 1 213 ? -7.887 5.859 12.336 1 98.69 213 ALA A O 1
ATOM 1622 N N . PRO A 1 214 ? -8.398 7.324 10.766 1 98.25 214 PRO A N 1
ATOM 1623 C CA . PRO A 1 214 ? -9.766 7.477 11.273 1 98.25 214 PRO A CA 1
ATOM 1624 C C . PRO A 1 214 ? -10.609 6.219 11.07 1 98.25 214 PRO A C 1
ATOM 1626 O O . PRO A 1 214 ? -10.484 5.543 10.047 1 98.25 214 PRO A O 1
ATOM 1629 N N . TRP A 1 215 ? -11.406 5.949 12.023 1 97.31 215 TRP A N 1
ATOM 1630 C CA . TRP A 1 215 ? -12.555 5.051 11.938 1 97.31 215 TRP A CA 1
ATOM 1631 C C . TRP A 1 215 ? -13.664 5.664 11.094 1 97.31 215 TRP A C 1
ATOM 1633 O O . TRP A 1 215 ? -13.445 6.672 10.414 1 97.31 215 TRP A O 1
ATOM 1643 N N . TYR A 1 216 ? -14.773 5.004 10.938 1 95.25 216 TYR A N 1
ATOM 1644 C CA . TYR A 1 216 ? -15.93 5.602 10.289 1 95.25 216 TYR A CA 1
ATOM 1645 C C . TYR A 1 216 ? -16.281 6.938 10.93 1 95.25 216 TYR A C 1
ATOM 1647 O O . TYR A 1 216 ? -16.562 7.004 12.133 1 95.25 216 TYR A O 1
ATOM 1655 N N . VAL A 1 217 ? -16.188 7.961 10.188 1 95.31 217 VAL A N 1
ATOM 1656 C CA . VAL A 1 217 ? -16.531 9.305 10.625 1 95.31 217 VAL A CA 1
ATOM 1657 C C . VAL A 1 217 ? -17.688 9.844 9.773 1 95.31 217 VAL A C 1
ATOM 1659 O O . VAL A 1 217 ? -17.703 9.648 8.555 1 95.31 217 VAL A O 1
ATOM 1662 N N . HIS A 1 218 ? -18.641 10.438 10.414 1 89.81 218 HIS A N 1
ATOM 1663 C CA . HIS A 1 218 ? -19.75 11.031 9.68 1 89.81 218 HIS A CA 1
ATOM 1664 C C . HIS A 1 218 ? -19.281 12.258 8.891 1 89.81 218 HIS A C 1
ATOM 1666 O O . HIS A 1 218 ? -19.297 13.375 9.414 1 89.81 218 HIS A O 1
ATOM 1672 N N . THR A 1 219 ? -18.953 12.047 7.688 1 87.88 219 THR A N 1
ATOM 1673 C CA . THR A 1 219 ? -18.547 13.109 6.77 1 87.88 219 THR A CA 1
ATOM 1674 C C . THR A 1 219 ? -19.141 12.875 5.383 1 87.88 219 THR A C 1
ATOM 1676 O O . THR A 1 219 ? -19.656 11.797 5.094 1 87.88 219 THR A O 1
ATOM 1679 N N . PRO A 1 220 ? -19.078 13.898 4.578 1 79.94 220 PRO A N 1
ATOM 1680 C CA . PRO A 1 220 ? -19.625 13.758 3.225 1 79.94 220 PRO A CA 1
ATOM 1681 C C . PRO A 1 220 ? -18.922 12.672 2.414 1 79.94 220 PRO A C 1
ATOM 1683 O O . PRO A 1 220 ? -19.406 12.25 1.368 1 79.94 220 PRO A O 1
ATOM 1686 N N . ILE A 1 221 ? -17.797 12.266 2.852 1 80.94 221 ILE A N 1
ATOM 1687 C CA . ILE A 1 221 ? -17.062 11.219 2.139 1 80.94 221 ILE A CA 1
ATOM 1688 C C . ILE A 1 221 ? -17.875 9.922 2.152 1 80.94 221 ILE A C 1
ATOM 1690 O O . ILE A 1 221 ? -17.781 9.117 1.226 1 80.94 221 ILE A O 1
ATOM 1694 N N . LEU A 1 222 ? -18.641 9.703 3.207 1 83.94 222 LEU A N 1
ATOM 1695 C CA . LEU A 1 222 ? -19.547 8.562 3.281 1 83.94 222 LEU A CA 1
ATOM 1696 C C . LEU A 1 222 ? -20.953 8.961 2.863 1 83.94 222 LEU A C 1
ATOM 1698 O O . LEU A 1 222 ? -21.562 9.828 3.486 1 83.94 222 LEU A O 1
ATOM 1702 N N . PRO A 1 223 ? -21.469 8.305 1.875 1 84.62 223 PRO A N 1
ATOM 1703 C CA . PRO A 1 223 ? -22.844 8.609 1.478 1 84.62 223 PRO A CA 1
ATOM 1704 C C . PRO A 1 223 ? -23.844 8.344 2.596 1 84.62 223 PRO A C 1
ATOM 1706 O O . PRO A 1 223 ? -23.609 7.492 3.457 1 84.62 223 PRO A O 1
ATOM 1709 N N . ALA A 1 224 ? -24.984 9.031 2.484 1 87.5 224 ALA A N 1
ATOM 1710 C CA . ALA A 1 224 ? -26.016 8.961 3.518 1 87.5 224 ALA A CA 1
ATOM 1711 C C . ALA A 1 224 ? -26.5 7.523 3.707 1 87.5 224 ALA A C 1
ATOM 1713 O O . ALA A 1 224 ? -26.734 7.086 4.836 1 87.5 224 ALA A O 1
ATOM 1714 N N . LYS A 1 225 ? -26.625 6.863 2.607 1 87.62 225 LYS A N 1
ATOM 1715 C CA . LYS A 1 225 ? -27.094 5.484 2.666 1 87.62 225 LYS A CA 1
ATOM 1716 C C . LYS A 1 225 ? -26.125 4.598 3.434 1 87.62 225 LYS A C 1
ATOM 1718 O O . LYS A 1 225 ? -26.531 3.676 4.141 1 87.62 225 LYS A O 1
ATOM 1723 N N . VAL A 1 226 ? -24.875 4.848 3.305 1 87.75 226 VAL A N 1
ATOM 1724 C CA . VAL A 1 226 ? -23.844 4.09 3.996 1 87.75 226 VAL A CA 1
ATOM 1725 C C . VAL A 1 226 ? -23.891 4.387 5.492 1 87.75 226 VAL A C 1
ATOM 1727 O O . VAL A 1 226 ? -23.797 3.477 6.316 1 87.75 226 VAL A O 1
ATOM 1730 N N . ILE A 1 227 ? -24.094 5.637 5.836 1 89.19 227 ILE A N 1
ATOM 1731 C CA . ILE A 1 227 ? -24.172 6.047 7.234 1 89.19 227 ILE A CA 1
ATOM 1732 C C . ILE A 1 227 ? -25.375 5.367 7.906 1 89.19 227 ILE A C 1
ATOM 1734 O O . ILE A 1 227 ? -25.25 4.828 9.008 1 89.19 227 ILE A O 1
ATOM 1738 N N . GLU A 1 228 ? -26.453 5.402 7.219 1 90 228 GLU A N 1
ATOM 1739 C CA . GLU A 1 228 ? -27.656 4.766 7.746 1 90 228 GLU A CA 1
ATOM 1740 C C . GLU A 1 228 ? -27.453 3.268 7.945 1 90 228 GLU A C 1
ATOM 1742 O O . GLU A 1 228 ? -27.875 2.705 8.953 1 90 228 GLU A O 1
ATOM 1747 N N . TYR A 1 229 ? -26.859 2.615 7.039 1 90.94 229 TYR A N 1
ATOM 1748 C CA . TYR A 1 229 ? -26.562 1.189 7.133 1 90.94 229 TYR A CA 1
ATOM 1749 C C . TYR A 1 229 ? -25.688 0.888 8.336 1 90.94 229 TYR A C 1
ATOM 1751 O O . TYR A 1 229 ? -26 0.004 9.141 1 90.94 229 TYR A O 1
ATOM 1759 N N . LEU A 1 230 ? -24.609 1.655 8.492 1 91.75 230 LEU A N 1
ATOM 1760 C CA . LEU A 1 230 ? -23.672 1.434 9.586 1 91.75 230 LEU A CA 1
ATOM 1761 C C . LEU A 1 230 ? -24.359 1.637 10.93 1 91.75 230 LEU A C 1
ATOM 1763 O O . LEU A 1 230 ? -24.125 0.868 11.867 1 91.75 230 LEU A O 1
ATOM 1767 N N . ARG A 1 231 ? -25.188 2.637 10.969 1 91.19 231 ARG A N 1
ATOM 1768 C CA . ARG A 1 231 ? -25.938 2.881 12.195 1 91.19 231 ARG A CA 1
ATOM 1769 C C . ARG A 1 231 ? -26.859 1.703 12.508 1 91.19 231 ARG A C 1
ATOM 1771 O O . ARG A 1 231 ? -27 1.312 13.672 1 91.19 231 ARG A O 1
ATOM 1778 N N . SER A 1 232 ? -27.484 1.213 11.477 1 92.25 232 SER A N 1
ATOM 1779 C CA . SER A 1 232 ? -28.406 0.093 11.648 1 92.25 232 SER A CA 1
ATOM 1780 C C . SER A 1 232 ? -27.688 -1.144 12.164 1 92.25 232 SER A C 1
ATOM 1782 O O . SER A 1 232 ? -28.297 -2.006 12.805 1 92.25 232 SER A O 1
ATOM 1784 N N . LYS A 1 233 ? -26.391 -1.253 11.883 1 92.19 233 LYS A N 1
ATOM 1785 C CA . LYS A 1 233 ? -25.594 -2.387 12.336 1 92.19 233 LYS A CA 1
ATOM 1786 C C . LYS A 1 233 ? -24.984 -2.123 13.711 1 92.19 233 LYS A C 1
ATOM 1788 O O . LYS A 1 233 ? -24.203 -2.932 14.219 1 92.19 233 LYS A O 1
ATOM 1793 N N . GLY A 1 234 ? -25.297 -0.911 14.281 1 92.19 234 GLY A N 1
ATOM 1794 C CA . GLY A 1 234 ? -24.859 -0.592 15.633 1 92.19 234 GLY A CA 1
ATOM 1795 C C . GLY A 1 234 ? -23.438 -0.063 15.695 1 92.19 234 GLY A C 1
ATOM 1796 O O . GLY A 1 234 ? -22.797 -0.088 16.75 1 92.19 234 GLY A O 1
ATOM 1797 N N . VAL A 1 235 ? -22.953 0.411 14.547 1 93.62 235 VAL A N 1
ATOM 1798 C CA . VAL A 1 235 ? -21.594 0.924 14.5 1 93.62 235 VAL A CA 1
ATOM 1799 C C . VAL A 1 235 ? -21.531 2.311 15.141 1 93.62 235 VAL A C 1
ATOM 1801 O O . VAL A 1 235 ? -22.312 3.197 14.773 1 93.62 235 VAL A O 1
ATOM 1804 N N . ASN A 1 236 ? -20.688 2.426 16.156 1 94.94 236 ASN A N 1
ATOM 1805 C CA . ASN A 1 236 ? -20.422 3.744 16.719 1 94.94 236 ASN A CA 1
ATOM 1806 C C . ASN A 1 236 ? -19.406 4.523 15.875 1 94.94 236 ASN A C 1
ATOM 1808 O O . ASN A 1 236 ? -18.375 3.979 15.469 1 94.94 236 ASN A O 1
ATOM 1812 N N . PHE A 1 237 ? -19.719 5.762 15.641 1 96.06 237 PHE A N 1
ATOM 1813 C CA . PHE A 1 237 ? -18.891 6.582 14.781 1 96.06 237 PHE A CA 1
ATOM 1814 C C . PHE A 1 237 ? -17.875 7.371 15.602 1 96.06 237 PHE A C 1
ATOM 1816 O O . PHE A 1 237 ? -18.141 7.742 16.75 1 96.06 237 PHE A O 1
ATOM 1823 N N . ALA A 1 238 ? -16.656 7.523 15.047 1 97.38 238 ALA A N 1
ATOM 1824 C CA . ALA A 1 238 ? -15.758 8.57 15.531 1 97.38 238 ALA A CA 1
ATOM 1825 C C . ALA A 1 238 ? -16.297 9.953 15.18 1 97.38 238 ALA A C 1
ATOM 1827 O O . ALA A 1 238 ? -17.172 10.094 14.32 1 97.38 238 ALA A O 1
ATOM 1828 N N . SER A 1 239 ? -15.789 10.953 15.883 1 97.12 239 SER A N 1
ATOM 1829 C CA . SER A 1 239 ? -16.359 12.281 15.672 1 97.12 239 SER A CA 1
ATOM 1830 C C . SER A 1 239 ? -15.383 13.188 14.93 1 97.12 239 SER A C 1
ATOM 1832 O O . SER A 1 239 ? -14.164 13.031 15.055 1 97.12 239 SER A O 1
ATOM 1834 N N . VAL A 1 240 ? -15.93 14.117 14.195 1 97.94 240 VAL A N 1
ATOM 1835 C CA . VAL A 1 240 ? -15.125 15.102 13.477 1 97.94 240 VAL A CA 1
ATOM 1836 C C . VAL A 1 240 ? -14.273 15.891 14.477 1 97.94 240 VAL A C 1
ATOM 1838 O O . VAL A 1 240 ? -13.07 16.062 14.273 1 97.94 240 VAL A O 1
ATOM 1841 N N . PRO A 1 241 ? -14.812 16.297 15.68 1 97.5 241 PRO A N 1
ATOM 1842 C CA . PRO A 1 241 ? -13.992 17.016 16.656 1 97.5 241 PRO A CA 1
ATOM 1843 C C . PRO A 1 241 ? -12.797 16.188 17.125 1 97.5 241 PRO A C 1
ATOM 1845 O O . PRO A 1 241 ? -11.719 16.75 17.359 1 97.5 241 PRO A O 1
ATOM 1848 N N . ASP A 1 242 ? -13.023 14.898 17.281 1 97.62 242 ASP A N 1
ATOM 1849 C CA . ASP A 1 242 ? -11.914 14.07 17.734 1 97.62 242 ASP A CA 1
ATOM 1850 C C . ASP A 1 242 ? -10.852 13.938 16.641 1 97.62 242 ASP A C 1
ATOM 1852 O O . ASP A 1 242 ? -9.656 13.852 16.938 1 97.62 242 ASP A O 1
ATOM 1856 N N . CYS A 1 243 ? -11.25 13.883 15.375 1 98.31 243 CYS A N 1
ATOM 1857 C CA . CYS A 1 243 ? -10.297 13.93 14.266 1 98.31 243 CYS A CA 1
ATOM 1858 C C . CYS A 1 243 ? -9.477 15.211 14.312 1 98.31 243 CYS A C 1
ATOM 1860 O O . CYS A 1 243 ? -8.25 15.172 14.156 1 98.31 243 CYS A O 1
ATOM 1862 N N . VAL A 1 244 ? -10.156 16.297 14.523 1 98.19 244 VAL A N 1
ATOM 1863 C CA . VAL A 1 244 ? -9.516 17.609 14.594 1 98.19 244 VAL A CA 1
ATOM 1864 C C . VAL A 1 244 ? -8.523 17.641 15.75 1 98.19 244 VAL A C 1
ATOM 1866 O O . VAL A 1 244 ? -7.387 18.078 15.594 1 98.19 244 VAL A O 1
ATOM 1869 N N . GLN A 1 245 ? -8.93 17.109 16.891 1 97.06 245 GLN A N 1
ATOM 1870 C CA . GLN A 1 245 ? -8.062 17.125 18.078 1 97.06 245 GLN A CA 1
ATOM 1871 C C . GLN A 1 245 ? -6.789 16.328 17.844 1 97.06 245 GLN A C 1
ATOM 1873 O O . GLN A 1 245 ? -5.703 16.734 18.25 1 97.06 245 GLN A O 1
ATOM 1878 N N . ALA A 1 246 ? -6.945 15.188 17.25 1 97.38 246 ALA A N 1
ATOM 1879 C CA . ALA A 1 246 ? -5.773 14.367 16.953 1 97.38 246 ALA A CA 1
ATOM 1880 C C . ALA A 1 246 ? -4.805 15.102 16.031 1 97.38 246 ALA A C 1
ATOM 1882 O O . ALA A 1 246 ? -3.592 15.07 16.234 1 97.38 246 ALA A O 1
ATOM 1883 N N . MET A 1 247 ? -5.336 15.781 15.008 1 98.19 247 MET A N 1
ATOM 1884 C CA . MET A 1 247 ? -4.527 16.531 14.047 1 98.19 247 MET A CA 1
ATOM 1885 C C . MET A 1 247 ? -3.787 17.672 14.734 1 98.19 247 MET A C 1
ATOM 1887 O O . MET A 1 247 ? -2.592 17.875 14.516 1 98.19 247 MET A O 1
ATOM 1891 N N . LEU A 1 248 ? -4.48 18.406 15.578 1 98.25 248 LEU A N 1
ATOM 1892 C CA . LEU A 1 248 ? -3.883 19.516 16.312 1 98.25 248 LEU A CA 1
ATOM 1893 C C . LEU A 1 248 ? -2.834 19.016 17.297 1 98.25 248 LEU A C 1
ATOM 1895 O O . LEU A 1 248 ? -1.805 19.672 17.5 1 98.25 248 LEU A O 1
ATOM 1899 N N . TYR A 1 249 ? -3.135 17.875 17.906 1 97.62 249 TYR A N 1
ATOM 1900 C CA . TYR A 1 249 ? -2.174 17.281 18.828 1 97.62 249 TYR A CA 1
ATOM 1901 C C . TYR A 1 249 ? -0.853 16.984 18.141 1 97.62 249 TYR A C 1
ATOM 1903 O O . TYR A 1 249 ? 0.212 17.391 18.609 1 97.62 249 TYR A O 1
ATOM 1911 N N . ILE A 1 250 ? -0.915 16.359 16.984 1 97.62 250 ILE A N 1
ATOM 1912 C CA . ILE A 1 250 ? 0.287 16.016 16.234 1 97.62 250 ILE A CA 1
ATOM 1913 C C . ILE A 1 250 ? 1.019 17.281 15.812 1 97.62 250 ILE A C 1
ATOM 1915 O O . ILE A 1 250 ? 2.234 17.391 15.984 1 97.62 250 ILE A O 1
ATOM 1919 N N . ALA A 1 251 ? 0.272 18.266 15.344 1 97.69 251 ALA A N 1
ATOM 1920 C CA . ALA A 1 251 ? 0.864 19.469 14.758 1 97.69 251 ALA A CA 1
ATOM 1921 C C . ALA A 1 251 ? 1.468 20.359 15.836 1 97.69 251 ALA A C 1
ATOM 1923 O O . ALA A 1 251 ? 2.393 21.141 15.57 1 97.69 251 ALA A O 1
ATOM 1924 N N . SER A 1 252 ? 0.989 20.297 17.078 1 96.31 252 SER A N 1
ATOM 1925 C CA . SER A 1 252 ? 1.419 21.234 18.109 1 96.31 252 SER A CA 1
ATOM 1926 C C . SER A 1 252 ? 2.447 20.594 19.047 1 96.31 252 SER A C 1
ATOM 1928 O O . SER A 1 252 ? 2.963 21.266 19.953 1 96.31 252 SER A O 1
ATOM 1930 N N . ASN A 1 253 ? 2.725 19.312 18.859 1 94.5 253 ASN A N 1
ATOM 1931 C CA . ASN A 1 253 ? 3.674 18.625 19.734 1 94.5 253 ASN A CA 1
ATOM 1932 C C . ASN A 1 253 ? 4.859 18.062 18.953 1 94.5 253 ASN A C 1
ATOM 1934 O O . ASN A 1 253 ? 4.793 16.953 18.422 1 94.5 253 ASN A O 1
ATOM 1938 N N . ARG A 1 254 ? 5.941 18.719 19.031 1 91.62 254 ARG A N 1
ATOM 1939 C CA . ARG A 1 254 ? 7.109 18.453 18.203 1 91.62 254 ARG A CA 1
ATOM 1940 C C . ARG A 1 254 ? 7.727 17.094 18.547 1 91.62 254 ARG A C 1
ATOM 1942 O O . ARG A 1 254 ? 8.5 16.547 17.766 1 91.62 254 ARG A O 1
ATOM 1949 N N . HIS A 1 255 ? 7.406 16.594 19.688 1 90.12 255 HIS A N 1
ATOM 1950 C CA . HIS A 1 255 ? 7.992 15.32 20.109 1 90.12 255 HIS A CA 1
ATOM 1951 C C . HIS A 1 255 ? 7.27 14.141 19.484 1 90.12 255 HIS A C 1
ATOM 1953 O O . HIS A 1 255 ? 7.758 13.008 19.531 1 90.12 255 HIS A O 1
ATOM 1959 N N . VAL A 1 256 ? 6.07 14.438 18.906 1 95.25 256 VAL A N 1
ATOM 1960 C CA . VAL A 1 256 ? 5.324 13.383 18.234 1 95.25 256 VAL A CA 1
ATOM 1961 C C . VAL A 1 256 ? 5.906 13.148 16.844 1 95.25 256 VAL A C 1
ATOM 1963 O O . VAL A 1 256 ? 5.742 13.977 15.945 1 95.25 256 VAL A O 1
ATOM 1966 N N . ASN A 1 257 ? 6.59 12.062 16.672 1 96.81 257 ASN A N 1
ATOM 1967 C CA . ASN A 1 257 ? 7.219 11.703 15.398 1 96.81 257 ASN A CA 1
ATOM 1968 C C . ASN A 1 257 ? 7.188 10.188 15.172 1 96.81 257 ASN A C 1
ATOM 1970 O O . ASN A 1 257 ? 7.484 9.414 16.094 1 96.81 257 ASN A O 1
ATOM 1974 N N . GLY A 1 258 ? 6.789 9.805 13.961 1 97.81 258 GLY A N 1
ATOM 1975 C CA . GLY A 1 258 ? 6.859 8.414 13.562 1 97.81 258 GLY A CA 1
ATOM 1976 C C . GLY A 1 258 ? 5.746 7.562 14.148 1 97.81 258 GLY A C 1
ATOM 1977 O O . GLY A 1 258 ? 5.91 6.355 14.328 1 97.81 258 GLY A O 1
ATOM 1978 N N . ARG A 1 259 ? 4.598 8.211 14.477 1 97.75 259 ARG A N 1
ATOM 1979 C CA . ARG A 1 259 ? 3.518 7.496 15.148 1 97.75 259 ARG A CA 1
ATOM 1980 C C . ARG A 1 259 ? 2.238 7.539 14.32 1 97.75 259 ARG A C 1
ATOM 1982 O O . ARG A 1 259 ? 2.029 8.469 13.539 1 97.75 259 ARG A O 1
ATOM 1989 N N . ALA A 1 260 ? 1.452 6.535 14.484 1 98.5 260 ALA A N 1
ATOM 1990 C CA . ALA A 1 260 ? 0.129 6.465 13.867 1 98.5 260 ALA A CA 1
ATOM 1991 C C . ALA A 1 260 ? -0.971 6.555 14.922 1 98.5 260 ALA A C 1
ATOM 1993 O O . ALA A 1 260 ? -0.956 5.812 15.906 1 98.5 260 ALA A O 1
ATOM 1994 N N . PHE A 1 261 ? -1.905 7.457 14.695 1 98.31 261 PHE A N 1
ATOM 1995 C CA . PHE A 1 261 ? -2.992 7.648 15.648 1 98.31 261 PHE A CA 1
ATOM 1996 C C . PHE A 1 261 ? -4.32 7.199 15.055 1 98.31 261 PHE A C 1
ATOM 1998 O O . PHE A 1 261 ? -4.711 7.656 13.977 1 98.31 261 PHE A O 1
ATOM 2005 N N . GLY A 1 262 ? -4.977 6.27 15.719 1 98.19 262 GLY A N 1
ATOM 2006 C CA . GLY A 1 262 ? -6.352 5.938 15.383 1 98.19 262 GLY A CA 1
ATOM 2007 C C . GLY A 1 262 ? -7.359 6.902 15.984 1 98.19 262 GLY A C 1
ATOM 2008 O O . GLY A 1 262 ? -7.223 7.316 17.141 1 98.19 262 GLY A O 1
ATOM 2009 N N . ILE A 1 263 ? -8.297 7.383 15.195 1 98.44 263 ILE A N 1
ATOM 2010 C CA . ILE A 1 263 ? -9.43 8.156 15.688 1 98.44 263 ILE A CA 1
ATOM 2011 C C . ILE A 1 263 ? -10.664 7.258 15.781 1 98.44 263 ILE A C 1
ATOM 2013 O O . ILE A 1 263 ? -11.156 6.758 14.766 1 98.44 263 ILE A O 1
ATOM 2017 N N . VAL A 1 264 ? -11.125 7.094 16.906 1 97.44 264 VAL A N 1
ATOM 2018 C CA . VAL A 1 264 ? -12.109 6.051 17.172 1 97.44 264 VAL A CA 1
ATOM 2019 C C . VAL A 1 264 ? -13.195 6.586 18.109 1 97.44 264 VAL A C 1
ATOM 2021 O O . VAL A 1 264 ? -13.031 7.648 18.703 1 97.44 264 VAL A O 1
ATOM 2024 N N . PRO A 1 265 ? -14.336 5.867 18.125 1 97.19 265 PRO A N 1
ATOM 2025 C CA . PRO A 1 265 ? -15.344 6.289 19.109 1 97.19 265 PRO A CA 1
ATOM 2026 C C . PRO A 1 265 ? -14.805 6.336 20.531 1 97.19 265 PRO A C 1
ATOM 2028 O O . PRO A 1 265 ? -13.984 5.496 20.906 1 97.19 265 PRO A O 1
ATOM 2031 N N . ARG A 1 266 ? -15.328 7.223 21.312 1 96.31 266 ARG A N 1
ATOM 2032 C CA . ARG A 1 266 ? -14.805 7.473 22.641 1 96.31 266 ARG A CA 1
ATOM 2033 C C . ARG A 1 266 ? -15.031 6.27 23.562 1 96.31 266 ARG A C 1
ATOM 2035 O O . ARG A 1 266 ? -14.383 6.141 24.594 1 96.31 266 ARG A O 1
ATOM 2042 N N . GLN A 1 267 ? -15.977 5.316 23.203 1 95.31 267 GLN A N 1
ATOM 2043 C CA . GLN A 1 267 ? -16.141 4.059 23.922 1 95.31 267 GLN A CA 1
ATOM 2044 C C . GLN A 1 267 ? -14.898 3.188 23.812 1 95.31 267 GLN A C 1
ATOM 2046 O O . GLN A 1 267 ? -14.602 2.398 24.703 1 95.31 267 GLN A O 1
ATOM 2051 N N . GLU A 1 268 ? -14.148 3.338 22.688 1 94.12 268 GLU A N 1
ATOM 2052 C CA . GLU A 1 268 ? -12.938 2.568 22.453 1 94.12 268 GLU A CA 1
ATOM 2053 C C . GLU A 1 268 ? -11.719 3.252 23.062 1 94.12 268 GLU A C 1
ATOM 2055 O O . GLU A 1 268 ? -10.789 2.582 23.531 1 94.12 268 GLU A O 1
ATOM 2060 N N . ALA A 1 269 ? -11.656 4.539 22.969 1 94.12 269 ALA A N 1
ATOM 2061 C CA . ALA A 1 269 ? -10.633 5.41 23.547 1 94.12 269 ALA A CA 1
ATOM 2062 C C . ALA A 1 269 ? -11.242 6.707 24.062 1 94.12 269 ALA A C 1
ATOM 2064 O O . ALA A 1 269 ? -11.719 7.535 23.281 1 94.12 269 ALA A O 1
ATOM 2065 N N . PRO A 1 270 ? -11.141 6.965 25.344 1 93.94 270 PRO A N 1
ATOM 2066 C CA . PRO A 1 270 ? -11.852 8.078 25.969 1 93.94 270 PRO A CA 1
ATOM 2067 C C . PRO A 1 270 ? -11.516 9.43 25.344 1 93.94 270 PRO A C 1
ATOM 2069 O O . PRO A 1 270 ? -12.367 10.32 25.297 1 93.94 270 PRO A O 1
ATOM 2072 N N . GLU A 1 271 ? -10.336 9.641 24.859 1 94.56 271 GLU A N 1
ATOM 2073 C CA . GLU A 1 271 ? -9.938 10.906 24.25 1 94.56 271 GLU A CA 1
ATOM 2074 C C . GLU A 1 271 ? -10.461 11.023 22.812 1 94.56 271 GLU A C 1
ATOM 2076 O O . GLU A 1 271 ? -10.391 12.094 22.203 1 94.56 271 GLU A O 1
ATOM 2081 N N . GLY A 1 272 ? -10.977 9.914 22.234 1 96.56 272 GLY A N 1
ATOM 2082 C CA . GLY A 1 272 ? -11.469 9.883 20.859 1 96.56 272 GLY A CA 1
ATOM 2083 C C . GLY A 1 272 ? -10.383 9.562 19.844 1 96.56 272 GLY A C 1
ATOM 2084 O O . GLY A 1 272 ? -10.664 9.445 18.656 1 96.56 272 GLY A O 1
ATOM 2085 N N . TYR A 1 273 ? -9.141 9.523 20.25 1 96.94 273 TYR A N 1
ATOM 2086 C CA . TYR A 1 273 ? -8 9.086 19.453 1 96.94 273 TYR A CA 1
ATOM 2087 C C . TYR A 1 273 ? -6.941 8.43 20.328 1 96.94 273 TYR A C 1
ATOM 2089 O O . TYR A 1 273 ? -6.902 8.656 21.531 1 96.94 273 TYR A O 1
ATOM 2097 N N . VAL A 1 274 ? -6.125 7.602 19.703 1 96.5 274 VAL A N 1
ATOM 2098 C CA . VAL A 1 274 ? -5.148 6.82 20.453 1 96.5 274 VAL A CA 1
ATOM 2099 C C . VAL A 1 274 ? -3.961 6.473 19.562 1 96.5 274 VAL A C 1
ATOM 2101 O O . VAL A 1 274 ? -4.121 6.297 18.359 1 96.5 274 VAL A O 1
ATOM 2104 N N . ASP A 1 275 ? -2.715 6.527 20.125 1 97.31 275 ASP A N 1
ATOM 2105 C CA . ASP A 1 275 ? -1.586 5.926 19.422 1 97.31 275 ASP A CA 1
ATOM 2106 C C . ASP A 1 275 ? -1.805 4.434 19.203 1 97.31 275 ASP A C 1
ATOM 2108 O O . ASP A 1 275 ? -1.914 3.668 20.156 1 97.31 275 ASP A O 1
ATOM 2112 N N . LEU A 1 276 ? -1.911 3.998 17.984 1 97.12 276 LEU A N 1
ATOM 2113 C CA . LEU A 1 276 ? -2.281 2.623 17.672 1 97.12 276 LEU A CA 1
ATOM 2114 C C . LEU A 1 276 ? -1.228 1.646 18.188 1 97.12 276 LEU A C 1
ATOM 2116 O O . LEU A 1 276 ? -1.551 0.517 18.562 1 97.12 276 LEU A O 1
ATOM 2120 N N . GLY A 1 277 ? 0.047 2.078 18.156 1 96.06 277 GLY A N 1
ATOM 2121 C CA . GLY A 1 277 ? 1.125 1.225 18.641 1 96.06 277 GLY A CA 1
ATOM 2122 C C . GLY A 1 277 ? 1.298 -0.033 17.797 1 96.06 277 GLY A C 1
ATOM 2123 O O . GLY A 1 277 ? 1.703 -1.075 18.328 1 96.06 277 GLY A O 1
ATOM 2124 N N . HIS A 1 278 ? 0.946 0.003 16.516 1 96.69 278 HIS A N 1
ATOM 2125 C CA . HIS A 1 278 ? 0.919 -1.229 15.734 1 96.69 278 HIS A CA 1
ATOM 2126 C C . HIS A 1 278 ? 1.864 -1.145 14.539 1 96.69 278 HIS A C 1
ATOM 2128 O O . HIS A 1 278 ? 1.688 -1.861 13.555 1 96.69 278 HIS A O 1
ATOM 2134 N N . ASP A 1 279 ? 2.83 -0.225 14.609 1 97.31 279 ASP A N 1
ATOM 2135 C CA . ASP A 1 279 ? 3.756 -0.091 13.484 1 97.31 279 ASP A CA 1
ATOM 2136 C C . ASP A 1 279 ? 5.168 -0.505 13.891 1 97.31 279 ASP A C 1
ATOM 2138 O O . ASP A 1 279 ? 6.094 -0.453 13.07 1 97.31 279 ASP A O 1
ATOM 2142 N N . ASP A 1 280 ? 5.344 -0.89 15.148 1 97.06 280 ASP A N 1
ATOM 2143 C CA . ASP A 1 280 ? 6.617 -1.43 15.617 1 97.06 280 ASP A CA 1
ATOM 2144 C C . ASP A 1 280 ? 6.441 -2.834 16.188 1 97.06 280 ASP A C 1
ATOM 2146 O O . ASP A 1 280 ? 5.5 -3.088 16.938 1 97.06 280 ASP A O 1
ATOM 2150 N N . TYR A 1 281 ? 7.293 -3.75 15.742 1 96.62 281 TYR A N 1
ATOM 2151 C CA . TYR A 1 281 ? 7.258 -5.113 16.266 1 96.62 281 TYR A CA 1
ATOM 2152 C C . TYR A 1 281 ? 7.805 -5.168 17.688 1 96.62 281 TYR A C 1
ATOM 2154 O O . TYR A 1 281 ? 8.766 -4.469 18.016 1 96.62 281 TYR A O 1
ATOM 2162 N N . GLN A 1 282 ? 7.227 -5.996 18.484 1 94.69 282 GLN A N 1
ATOM 2163 C CA . GLN A 1 282 ? 7.609 -6.117 19.875 1 94.69 282 GLN A CA 1
ATOM 2164 C C . GLN A 1 282 ? 8.688 -7.18 20.062 1 94.69 282 GLN A C 1
ATOM 2166 O O . GLN A 1 282 ? 8.922 -8 19.172 1 94.69 282 GLN A O 1
ATOM 2171 N N . GLU A 1 283 ? 9.336 -7.148 21.25 1 94.5 283 GLU A N 1
ATOM 2172 C CA . GLU A 1 283 ? 10.32 -8.172 21.594 1 94.5 283 GLU A CA 1
ATOM 2173 C C . GLU A 1 283 ? 9.711 -9.57 21.484 1 94.5 283 GLU A C 1
ATOM 2175 O O . GLU A 1 283 ? 8.594 -9.805 21.938 1 94.5 283 GLU A O 1
ATOM 2180 N N . GLY A 1 284 ? 10.5 -10.5 20.844 1 94.5 284 GLY A N 1
ATOM 2181 C CA . GLY A 1 284 ? 10.016 -11.859 20.672 1 94.5 284 GLY A CA 1
ATOM 2182 C C . GLY A 1 284 ? 9.43 -12.117 19.297 1 94.5 284 GLY A C 1
ATOM 2183 O O . GLY A 1 284 ? 9.312 -13.266 18.859 1 94.5 284 GLY A O 1
ATOM 2184 N N . ASP A 1 285 ? 8.977 -11.109 18.672 1 95.31 285 ASP A N 1
ATOM 2185 C CA . ASP A 1 285 ? 8.508 -11.227 17.281 1 95.31 285 ASP A CA 1
ATOM 2186 C C . ASP A 1 285 ? 9.68 -11.312 16.312 1 95.31 285 ASP A C 1
ATOM 2188 O O . ASP A 1 285 ? 10.539 -10.43 16.281 1 95.31 285 ASP A O 1
ATOM 2192 N N . PHE A 1 286 ? 9.727 -12.367 15.508 1 95.62 286 PHE A N 1
ATOM 2193 C CA . PHE A 1 286 ? 10.852 -12.57 14.609 1 95.62 286 PHE A CA 1
ATOM 2194 C C . PHE A 1 286 ? 10.961 -11.43 13.609 1 95.62 286 PHE A C 1
ATOM 2196 O O . PHE A 1 286 ? 12.055 -11.117 13.133 1 95.62 286 PHE A O 1
ATOM 2203 N N . LEU A 1 287 ? 9.883 -10.742 13.266 1 96.62 287 LEU A N 1
ATOM 2204 C CA . LEU A 1 287 ? 9.914 -9.641 12.305 1 96.62 287 LEU A CA 1
ATOM 2205 C C . LEU A 1 287 ? 10.688 -8.453 12.859 1 96.62 287 LEU A C 1
ATOM 2207 O O . LEU A 1 287 ? 11.148 -7.598 12.102 1 96.62 287 LEU A O 1
ATOM 2211 N N . LYS A 1 288 ? 10.734 -8.336 14.219 1 96.56 288 LYS A N 1
ATOM 2212 C CA . LYS A 1 288 ? 11.562 -7.285 14.797 1 96.56 288 LYS A CA 1
ATOM 2213 C C . LYS A 1 288 ? 13.023 -7.453 14.391 1 96.56 288 LYS A C 1
ATOM 2215 O O . LYS A 1 288 ? 13.68 -6.488 13.984 1 96.56 288 LYS A O 1
ATOM 2220 N N . ASP A 1 289 ? 13.508 -8.703 14.469 1 95.5 289 ASP A N 1
ATOM 2221 C CA . ASP A 1 289 ? 14.891 -9.008 14.102 1 95.5 289 ASP A CA 1
ATOM 2222 C C . ASP A 1 289 ? 15.109 -8.812 12.602 1 95.5 289 ASP A C 1
ATOM 2224 O O . ASP A 1 289 ? 16.141 -8.266 12.188 1 95.5 289 ASP A O 1
ATOM 2228 N N . TRP A 1 290 ? 14.195 -9.305 11.781 1 95.69 290 TRP A N 1
ATOM 2229 C CA . TRP A 1 290 ? 14.312 -9.148 10.336 1 95.69 290 TRP A CA 1
ATOM 2230 C C . TRP A 1 290 ? 14.328 -7.676 9.953 1 95.69 290 TRP A C 1
ATOM 2232 O O . TRP A 1 290 ? 15.156 -7.25 9.133 1 95.69 290 TRP A O 1
ATOM 2242 N N . GLU A 1 291 ? 13.453 -6.879 10.523 1 96 291 GLU A N 1
ATOM 2243 C CA . GLU A 1 291 ? 13.398 -5.449 10.219 1 96 291 GLU A CA 1
ATOM 2244 C C . GLU A 1 291 ? 14.695 -4.754 10.633 1 96 291 GLU A C 1
ATOM 2246 O O . GLU A 1 291 ? 15.148 -3.83 9.953 1 96 291 GLU A O 1
ATOM 2251 N N . ALA A 1 292 ? 15.258 -5.168 11.797 1 94.81 292 ALA A N 1
ATOM 2252 C CA . ALA A 1 292 ? 16.516 -4.574 12.227 1 94.81 292 ALA A CA 1
ATOM 2253 C C . ALA A 1 292 ? 17.594 -4.738 11.156 1 94.81 292 ALA A C 1
ATOM 2255 O O . ALA A 1 292 ? 18.375 -3.814 10.898 1 94.81 292 ALA A O 1
ATOM 2256 N N . ILE A 1 293 ? 17.594 -5.879 10.516 1 94.12 293 ILE A N 1
ATOM 2257 C CA . ILE A 1 293 ? 18.547 -6.137 9.445 1 94.12 293 ILE A CA 1
ATOM 2258 C C . ILE A 1 293 ? 18.25 -5.23 8.258 1 94.12 293 ILE A C 1
ATOM 2260 O O . ILE A 1 293 ? 19.156 -4.633 7.68 1 94.12 293 ILE A O 1
ATOM 2264 N N . VAL A 1 294 ? 16.984 -5.094 7.887 1 94.69 294 VAL A N 1
ATO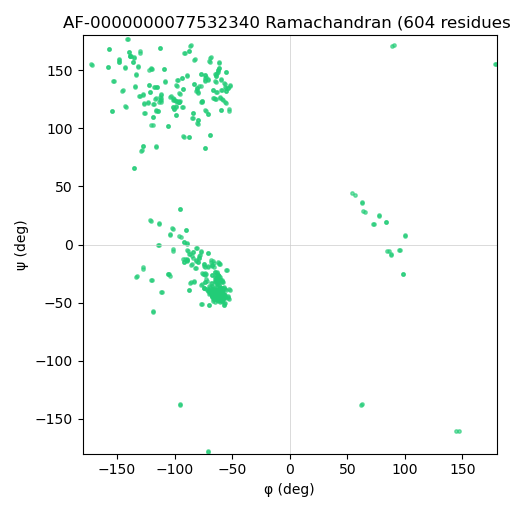M 2265 C CA . VAL A 1 294 ? 16.594 -4.254 6.766 1 94.69 294 VAL A CA 1
ATOM 2266 C C . VAL A 1 294 ? 16.969 -2.801 7.043 1 94.69 294 VAL A C 1
ATOM 2268 O O . VAL A 1 294 ? 17.516 -2.117 6.172 1 94.69 294 VAL A O 1
ATOM 2271 N N . LEU A 1 295 ? 16.688 -2.301 8.258 1 94.06 295 LEU A N 1
ATOM 2272 C CA . LEU A 1 295 ? 17 -0.927 8.641 1 94.06 295 LEU A CA 1
ATOM 2273 C C . LEU A 1 295 ? 18.5 -0.648 8.523 1 94.06 295 LEU A C 1
ATOM 2275 O O . LEU A 1 295 ? 18.891 0.461 8.156 1 94.06 295 LEU A O 1
ATOM 2279 N N . GLU A 1 296 ? 19.281 -1.634 8.719 1 91.69 296 GLU A N 1
ATOM 2280 C CA . GLU A 1 296 ? 20.734 -1.48 8.695 1 91.69 296 GLU A CA 1
ATOM 2281 C C . GLU A 1 296 ? 21.266 -1.516 7.27 1 91.69 296 GLU A C 1
ATOM 2283 O O . GLU A 1 296 ? 22.344 -0.974 6.992 1 91.69 296 GLU A O 1
ATOM 2288 N N . THR A 1 297 ? 20.469 -2.092 6.336 1 91.31 297 THR A N 1
ATOM 2289 C CA . THR A 1 297 ? 21.062 -2.398 5.043 1 91.31 297 THR A CA 1
ATOM 2290 C C . THR A 1 297 ? 20.344 -1.642 3.924 1 91.31 297 THR A C 1
ATOM 2292 O O . THR A 1 297 ? 20.969 -1.255 2.934 1 91.31 297 THR A O 1
ATOM 2295 N N . ALA A 1 298 ? 19.141 -1.36 4.008 1 87.5 298 ALA A N 1
ATOM 2296 C CA . ALA A 1 298 ? 18.281 -0.999 2.879 1 87.5 298 ALA A CA 1
ATOM 2297 C C . ALA A 1 298 ? 18.656 0.372 2.324 1 87.5 298 ALA A C 1
ATOM 2299 O O . ALA A 1 298 ? 18.688 0.568 1.106 1 87.5 298 ALA A O 1
ATOM 2300 N N . GLN A 1 299 ? 18.906 1.258 3.211 1 78.88 299 GLN A N 1
ATOM 2301 C CA . GLN A 1 299 ? 19.141 2.619 2.744 1 78.88 299 GLN A CA 1
ATOM 2302 C C . GLN A 1 299 ? 20.406 2.691 1.896 1 78.88 299 GLN A C 1
ATOM 2304 O O . GLN A 1 299 ? 20.469 3.438 0.916 1 78.88 299 GLN A O 1
ATOM 2309 N N . SER A 1 300 ? 21.297 1.92 2.176 1 74.94 300 SER A N 1
ATOM 2310 C CA . SER A 1 300 ? 22.578 1.932 1.452 1 74.94 300 SER A CA 1
ATOM 2311 C C . SER A 1 300 ? 22.422 1.31 0.068 1 74.94 300 SER A C 1
ATOM 2313 O O . SER A 1 300 ? 23.219 1.593 -0.834 1 74.94 300 SER A O 1
ATOM 2315 N N . ILE A 1 301 ? 21.375 0.565 -0.097 1 70.75 301 ILE A N 1
ATOM 2316 C CA . ILE A 1 301 ? 21.141 -0.127 -1.358 1 70.75 301 ILE A CA 1
ATOM 2317 C C . ILE A 1 301 ? 20.719 0.879 -2.428 1 70.75 301 ILE A C 1
ATOM 2319 O O . ILE A 1 301 ? 21.109 0.753 -3.592 1 70.75 301 ILE A O 1
ATOM 2323 N N . VAL A 1 302 ? 20.062 1.95 -2.016 1 68.12 302 VAL A N 1
ATOM 2324 C CA . VAL A 1 302 ? 19.531 2.887 -2.998 1 68.12 302 VAL A CA 1
ATOM 2325 C C . VAL A 1 302 ? 20.578 3.953 -3.318 1 68.12 302 VAL A C 1
ATOM 2327 O O . VAL A 1 302 ? 20.422 4.711 -4.281 1 68.12 302 VAL A O 1
ATOM 2330 N N . GLU A 1 303 ? 21.547 4.027 -2.531 1 64.19 303 GLU A N 1
ATOM 2331 C CA . GLU A 1 303 ? 22.609 5.016 -2.736 1 64.19 303 GLU A CA 1
ATOM 2332 C C . GLU A 1 303 ? 23.734 4.445 -3.578 1 64.19 303 GLU A C 1
ATOM 2334 O O . GLU A 1 303 ? 24.562 5.191 -4.109 1 64.19 303 GLU A O 1
ATOM 2339 N N . VAL A 1 304 ? 23.75 3.162 -3.779 1 56.38 304 VAL A N 1
ATOM 2340 C CA . VAL A 1 304 ? 24.875 2.572 -4.508 1 56.38 304 VAL A CA 1
ATOM 2341 C C . VAL A 1 304 ? 24.484 2.365 -5.973 1 56.38 304 VAL A C 1
ATOM 2343 O O . VAL A 1 304 ? 23.312 2.121 -6.281 1 56.38 304 VAL A O 1
ATOM 2346 N N . MET B 1 1 ? -14.461 -26.156 -7.504 1 74.88 1 MET B N 1
ATOM 2347 C CA . MET B 1 1 ? -14.906 -26.609 -6.188 1 74.88 1 MET B CA 1
ATOM 2348 C C . MET B 1 1 ? -15.008 -25.438 -5.215 1 74.88 1 MET B C 1
ATOM 2350 O O . MET B 1 1 ? -14.258 -24.469 -5.324 1 74.88 1 MET B O 1
ATOM 2354 N N . PRO B 1 2 ? -15.891 -25.609 -4.32 1 83.69 2 PRO B N 1
ATOM 2355 C CA . PRO B 1 2 ? -16.062 -24.5 -3.373 1 83.69 2 PRO B CA 1
ATOM 2356 C C . PRO B 1 2 ? -14.844 -24.297 -2.48 1 83.69 2 PRO B C 1
ATOM 2358 O O . PRO B 1 2 ? -14.164 -25.25 -2.121 1 83.69 2 PRO B O 1
ATOM 2361 N N . ILE B 1 3 ? -14.359 -23.062 -2.305 1 89.25 3 ILE B N 1
ATOM 2362 C CA . ILE B 1 3 ? -13.359 -22.625 -1.337 1 89.25 3 ILE B CA 1
ATOM 2363 C C . ILE B 1 3 ? -14.055 -22.078 -0.095 1 89.25 3 ILE B C 1
ATOM 2365 O O . ILE B 1 3 ? -14.961 -21.25 -0.201 1 89.25 3 ILE B O 1
ATOM 2369 N N . PRO B 1 4 ? -13.734 -22.656 1.059 1 90 4 PRO B N 1
ATOM 2370 C CA . PRO B 1 4 ? -14.375 -22.109 2.256 1 90 4 PRO B CA 1
ATOM 2371 C C . PRO B 1 4 ? -14.023 -20.641 2.496 1 90 4 PRO B C 1
ATOM 2373 O O . PRO B 1 4 ? -12.969 -20.188 2.051 1 90 4 PRO B O 1
ATOM 2376 N N . GLU B 1 5 ? -14.938 -19.969 3.129 1 92.25 5 GLU B N 1
ATOM 2377 C CA . GLU B 1 5 ? -14.625 -18.625 3.621 1 92.25 5 GLU B CA 1
ATOM 2378 C C . GLU B 1 5 ? -13.352 -18.625 4.457 1 92.25 5 GLU B C 1
ATOM 2380 O O . GLU B 1 5 ? -13.141 -19.516 5.281 1 92.25 5 GLU B O 1
ATOM 2385 N N . TYR B 1 6 ? -12.492 -17.656 4.277 1 92.56 6 TYR B N 1
ATOM 2386 C CA . TYR B 1 6 ? -11.227 -17.594 5.004 1 92.56 6 TYR B CA 1
ATOM 2387 C C . TYR B 1 6 ? -11.469 -17.438 6.5 1 92.56 6 TYR B C 1
ATOM 2389 O O . TYR B 1 6 ? -12.25 -16.578 6.918 1 92.56 6 TYR B O 1
ATOM 2397 N N . LYS B 1 7 ? -10.812 -18.25 7.227 1 89.69 7 LYS B N 1
ATOM 2398 C CA . LYS B 1 7 ? -10.734 -18.156 8.68 1 89.69 7 LYS B CA 1
ATOM 2399 C C . LYS B 1 7 ? -9.305 -18.344 9.164 1 89.69 7 LYS B C 1
ATOM 2401 O O . LYS B 1 7 ? -8.57 -19.188 8.648 1 89.69 7 LYS B O 1
ATOM 2406 N N . ASP B 1 8 ? -8.945 -17.5 10.07 1 89.19 8 ASP B N 1
ATOM 2407 C CA . ASP B 1 8 ? -7.613 -17.672 10.648 1 89.19 8 ASP B CA 1
ATOM 2408 C C . ASP B 1 8 ? -7.562 -18.906 11.555 1 89.19 8 ASP B C 1
ATOM 2410 O O . ASP B 1 8 ? -8.156 -18.906 12.633 1 89.19 8 ASP B O 1
ATOM 2414 N N . THR B 1 9 ? -6.828 -19.891 11.133 1 87.5 9 THR B N 1
ATOM 2415 C CA . THR B 1 9 ? -6.68 -21.109 11.922 1 87.5 9 THR B CA 1
ATOM 2416 C C . THR B 1 9 ? -5.242 -21.266 12.414 1 87.5 9 THR B C 1
ATOM 2418 O O . THR B 1 9 ? -4.82 -22.359 12.781 1 87.5 9 THR B O 1
ATOM 2421 N N . GLY B 1 10 ? -4.516 -20.141 12.367 1 86.19 10 GLY B N 1
ATOM 2422 C CA . GLY B 1 10 ? -3.107 -20.172 12.734 1 86.19 10 GLY B CA 1
ATOM 2423 C C . GLY B 1 10 ? -2.193 -20.453 11.555 1 86.19 10 GLY B C 1
ATOM 2424 O O . GLY B 1 10 ? -2.662 -20.781 10.469 1 86.19 10 GLY B O 1
ATOM 2425 N N . ALA B 1 11 ? -0.921 -20.328 11.805 1 85.25 11 ALA B N 1
ATOM 2426 C CA . ALA B 1 11 ? 0.074 -20.562 10.758 1 85.25 11 ALA B CA 1
ATOM 2427 C C . ALA B 1 11 ? 0.061 -22.016 10.32 1 85.25 11 ALA B C 1
ATOM 2429 O O . ALA B 1 11 ? -0.095 -22.922 11.141 1 85.25 11 ALA B O 1
ATOM 2430 N N . ILE B 1 12 ? 0.218 -22.203 9.023 1 86.31 12 ILE B N 1
ATOM 2431 C CA . ILE B 1 12 ? 0.158 -23.547 8.453 1 86.31 12 ILE B CA 1
ATOM 2432 C C . ILE B 1 12 ? 1.518 -24.234 8.594 1 86.31 12 ILE B C 1
ATOM 2434 O O . ILE B 1 12 ? 2.559 -23.594 8.406 1 86.31 12 ILE B O 1
ATOM 2438 N N . ASP B 1 13 ? 1.445 -25.484 8.961 1 81.44 13 ASP B N 1
ATOM 2439 C CA . ASP B 1 13 ? 2.652 -26.297 8.945 1 81.44 13 ASP B CA 1
ATOM 2440 C C . ASP B 1 13 ? 2.979 -26.781 7.535 1 81.44 13 ASP B C 1
ATOM 2442 O O . ASP B 1 13 ? 2.094 -27.25 6.812 1 81.44 13 ASP B O 1
ATOM 2446 N N . LEU B 1 14 ? 4.176 -26.594 7.16 1 83.31 14 LEU B N 1
ATOM 2447 C CA . LEU B 1 14 ? 4.574 -26.938 5.801 1 83.31 14 LEU B CA 1
ATOM 2448 C C . LEU B 1 14 ? 4.766 -28.453 5.668 1 83.31 14 LEU B C 1
ATOM 2450 O O . LEU B 1 14 ? 5.25 -29.109 6.598 1 83.31 14 LEU B O 1
ATOM 2454 N N . PRO B 1 15 ? 4.219 -28.906 4.543 1 72.44 15 PRO B N 1
ATOM 2455 C CA . PRO B 1 15 ? 4.359 -30.344 4.359 1 72.44 15 PRO B CA 1
ATOM 2456 C C . PRO B 1 15 ? 5.797 -30.766 4.074 1 72.44 15 PRO B C 1
ATOM 2458 O O . PRO B 1 15 ? 6.609 -29.953 3.629 1 72.44 15 PRO B O 1
ATOM 2461 N N . ALA B 1 16 ? 5.938 -32 4.375 1 72.06 16 ALA B N 1
ATOM 2462 C CA . ALA B 1 16 ? 7.262 -32.562 4.133 1 72.06 16 ALA B CA 1
ATOM 2463 C C . ALA B 1 16 ? 7.5 -32.781 2.643 1 72.06 16 ALA B C 1
ATOM 2465 O O . ALA B 1 16 ? 8.617 -32.625 2.152 1 72.06 16 ALA B O 1
ATOM 2466 N N . LYS B 1 17 ? 6.508 -33.188 1.932 1 81.69 17 LYS B N 1
ATOM 2467 C CA . LYS B 1 17 ? 6.648 -33.438 0.5 1 81.69 17 LYS B CA 1
ATOM 2468 C C . LYS B 1 17 ? 5.496 -32.812 -0.283 1 81.69 17 LYS B C 1
ATOM 2470 O O . LYS B 1 17 ? 4.352 -32.844 0.175 1 81.69 17 LYS B O 1
ATOM 2475 N N . LEU B 1 18 ? 5.879 -32.344 -1.593 1 87.5 18 LEU B N 1
ATOM 2476 C CA . LEU B 1 18 ? 4.879 -31.703 -2.447 1 87.5 18 LEU B CA 1
ATOM 2477 C C . LEU B 1 18 ? 4.324 -32.688 -3.459 1 87.5 18 LEU B C 1
ATOM 2479 O O . LEU B 1 18 ? 5.062 -33.531 -3.979 1 87.5 18 LEU B O 1
ATOM 2483 N N . SER B 1 19 ? 3.057 -32.719 -3.709 1 88.81 19 SER B N 1
ATOM 2484 C CA . SER B 1 19 ? 2.434 -33.469 -4.781 1 88.81 19 SER B CA 1
ATOM 2485 C C . SER B 1 19 ? 2.271 -32.625 -6.043 1 88.81 19 SER B C 1
ATOM 2487 O O . SER B 1 19 ? 1.187 -32.125 -6.316 1 88.81 19 SER B O 1
ATOM 2489 N N . LEU B 1 20 ? 3.236 -32.688 -6.945 1 94.88 20 LEU B N 1
ATOM 2490 C CA . LEU B 1 20 ? 3.291 -31.766 -8.078 1 94.88 20 LEU B CA 1
ATOM 2491 C C . LEU B 1 20 ? 2.471 -32.312 -9.25 1 94.88 20 LEU B C 1
ATOM 2493 O O . LEU B 1 20 ? 2.205 -31.578 -10.211 1 94.88 20 LEU B O 1
ATOM 2497 N N . GLU B 1 21 ? 2.016 -33.594 -9.078 1 95 21 GLU B N 1
ATOM 2498 C CA . GLU B 1 21 ? 1.224 -34.219 -10.141 1 95 21 GLU B CA 1
ATOM 2499 C C . GLU B 1 21 ? -0.056 -33.406 -10.398 1 95 21 GLU B C 1
ATOM 2501 O O . GLU B 1 21 ? -0.554 -33.375 -11.531 1 95 21 GLU B O 1
ATOM 2506 N N . VAL B 1 22 ? -0.51 -32.781 -9.398 1 95.25 22 VAL B N 1
ATOM 2507 C CA . VAL B 1 22 ? -1.772 -32.062 -9.5 1 95.25 22 VAL B CA 1
ATOM 2508 C C . VAL B 1 22 ? -1.607 -30.859 -10.43 1 95.25 22 VAL B C 1
ATOM 2510 O O . VAL B 1 22 ? -2.596 -30.297 -10.914 1 95.25 22 VAL B O 1
ATOM 2513 N N . LEU B 1 23 ? -0.379 -30.453 -10.781 1 97.19 23 LEU B N 1
ATOM 2514 C CA . LEU B 1 23 ? -0.113 -29.281 -11.617 1 97.19 23 LEU B CA 1
ATOM 2515 C C . LEU B 1 23 ? -0.1 -29.656 -13.094 1 97.19 23 LEU B C 1
ATOM 2517 O O . LEU B 1 23 ? -0.128 -28.797 -13.961 1 97.19 23 LEU B O 1
ATOM 2521 N N . ARG B 1 24 ? -0.056 -31 -13.32 1 96.44 24 ARG B N 1
ATOM 2522 C CA . ARG B 1 24 ? -0.034 -31.453 -14.703 1 96.44 24 ARG B CA 1
ATOM 2523 C C . ARG B 1 24 ? -1.261 -30.953 -15.461 1 96.44 24 ARG B C 1
ATOM 2525 O O . ARG B 1 24 ? -2.393 -31.125 -15.008 1 96.44 24 ARG B O 1
ATOM 2532 N N . GLY B 1 25 ? -0.975 -30.266 -16.594 1 95.62 25 GLY B N 1
ATOM 2533 C CA . GLY B 1 25 ? -2.047 -29.812 -17.453 1 95.62 25 GLY B CA 1
ATOM 2534 C C . GLY B 1 25 ? -2.65 -28.484 -17.031 1 95.62 25 GLY B C 1
ATOM 2535 O O . GLY B 1 25 ? -3.5 -27.922 -17.719 1 95.62 25 GLY B O 1
ATOM 2536 N N . LYS B 1 26 ? -2.223 -27.984 -15.906 1 96.94 26 LYS B N 1
ATOM 2537 C CA . LYS B 1 26 ? -2.734 -26.688 -15.469 1 96.94 26 LYS B CA 1
ATOM 2538 C C . LYS B 1 26 ? -2.145 -25.547 -16.297 1 96.94 26 LYS B C 1
ATOM 2540 O O . LYS B 1 26 ? -1.021 -25.656 -16.797 1 96.94 26 LYS B O 1
ATOM 2545 N N . SER B 1 27 ? -2.955 -24.547 -16.5 1 98.25 27 SER B N 1
ATOM 2546 C CA . SER B 1 27 ? -2.537 -23.328 -17.172 1 98.25 27 SER B CA 1
ATOM 2547 C C . SER B 1 27 ? -2.074 -22.266 -16.172 1 98.25 27 SER B C 1
ATOM 2549 O O . SER B 1 27 ? -2.846 -21.844 -15.312 1 98.25 27 SER B O 1
ATOM 2551 N N . VAL B 1 28 ? -0.775 -21.828 -16.25 1 98.88 28 VAL B N 1
ATOM 2552 C CA . VAL B 1 28 ? -0.16 -20.906 -15.312 1 98.88 28 VAL B CA 1
ATOM 2553 C C . VAL B 1 28 ? 0.234 -19.625 -16.047 1 98.88 28 VAL B C 1
ATOM 2555 O O . VAL B 1 28 ? 0.881 -19.672 -17.094 1 98.88 28 VAL B O 1
ATOM 2558 N N . VAL B 1 29 ? -0.227 -18.5 -15.57 1 98.94 29 VAL B N 1
ATOM 2559 C CA . VAL B 1 29 ? 0.177 -17.188 -16.078 1 98.94 29 VAL B CA 1
ATOM 2560 C C . VAL B 1 29 ? 1.17 -16.547 -15.109 1 98.94 29 VAL B C 1
ATOM 2562 O O . VAL B 1 29 ? 0.922 -16.484 -13.906 1 98.94 29 VAL B O 1
ATOM 2565 N N . ILE B 1 30 ? 2.311 -16.109 -15.602 1 98.94 30 ILE B N 1
ATOM 2566 C CA . ILE B 1 30 ? 3.326 -15.453 -14.789 1 98.94 30 ILE B CA 1
ATOM 2567 C C . ILE B 1 30 ? 3.688 -14.109 -15.422 1 98.94 30 ILE B C 1
ATOM 2569 O O . ILE B 1 30 ? 4.223 -14.055 -16.531 1 98.94 30 ILE B O 1
ATOM 2573 N N . THR B 1 31 ? 3.389 -13.008 -14.812 1 98.94 31 THR B N 1
ATOM 2574 C CA . THR B 1 31 ? 3.932 -11.727 -15.242 1 98.94 31 THR B CA 1
ATOM 2575 C C . THR B 1 31 ? 5.383 -11.57 -14.797 1 98.94 31 THR B C 1
ATOM 2577 O O . THR B 1 31 ? 5.754 -12.031 -13.711 1 98.94 31 THR B O 1
ATOM 2580 N N . GLY B 1 32 ? 6.141 -10.891 -15.617 1 98.25 32 GLY B N 1
ATOM 2581 C CA . GLY B 1 32 ? 7.559 -10.82 -15.305 1 98.25 32 GLY B CA 1
ATOM 2582 C C . GLY B 1 32 ? 8.242 -12.18 -15.32 1 98.25 32 GLY B C 1
ATOM 2583 O O . GLY B 1 32 ? 9.094 -12.461 -14.469 1 98.25 32 GLY B O 1
ATOM 2584 N N . GLY B 1 33 ? 7.848 -13.031 -16.188 1 98.19 33 GLY B N 1
ATOM 2585 C CA . GLY B 1 33 ? 8.32 -14.406 -16.172 1 98.19 33 GLY B CA 1
ATOM 2586 C C . GLY B 1 33 ? 9.555 -14.625 -17.031 1 98.19 33 GLY B C 1
ATOM 2587 O O . GLY B 1 33 ? 10.047 -15.75 -17.156 1 98.19 33 GLY B O 1
ATOM 2588 N N . GLY B 1 34 ? 10.094 -13.547 -17.656 1 96.94 34 GLY B N 1
ATOM 2589 C CA . GLY B 1 34 ? 11.164 -13.695 -18.625 1 96.94 34 GLY B CA 1
ATOM 2590 C C . GLY B 1 34 ? 12.539 -13.75 -17.984 1 96.94 34 GLY B C 1
ATOM 2591 O O . GLY B 1 34 ? 13.523 -14.094 -18.641 1 96.94 34 GLY B O 1
ATOM 2592 N N . SER B 1 35 ? 12.656 -13.461 -16.703 1 93.88 35 SER B N 1
ATOM 2593 C CA . SER B 1 35 ? 13.945 -13.461 -16.016 1 93.88 35 SER B CA 1
ATOM 2594 C C . SER B 1 35 ? 13.758 -13.648 -14.516 1 93.88 35 SER B C 1
ATOM 2596 O O . SER B 1 35 ? 12.633 -13.773 -14.031 1 93.88 35 SER B O 1
ATOM 2598 N N . GLY B 1 36 ? 14.852 -13.898 -13.867 1 95.62 36 GLY B N 1
ATOM 2599 C CA . GLY B 1 36 ? 14.859 -13.914 -12.414 1 95.62 36 GLY B CA 1
ATOM 2600 C C . GLY B 1 36 ? 13.945 -14.977 -11.828 1 95.62 36 GLY B C 1
ATOM 2601 O O . GLY B 1 36 ? 13.969 -16.125 -12.258 1 95.62 36 GLY B O 1
ATOM 2602 N N . LEU B 1 37 ? 13.234 -14.562 -10.766 1 97.94 37 LEU B N 1
ATOM 2603 C CA . LEU B 1 37 ? 12.336 -15.484 -10.078 1 97.94 37 LEU B CA 1
ATOM 2604 C C . LEU B 1 37 ? 11.219 -15.953 -11.008 1 97.94 37 LEU B C 1
ATOM 2606 O O . LEU B 1 37 ? 10.828 -17.125 -10.977 1 97.94 37 LEU B O 1
ATOM 2610 N N . GLY B 1 38 ? 10.719 -15 -11.844 1 98.44 38 GLY B N 1
ATOM 2611 C CA . GLY B 1 38 ? 9.672 -15.375 -12.781 1 98.44 38 GLY B CA 1
ATOM 2612 C C . GLY B 1 38 ? 10.086 -16.5 -13.711 1 98.44 38 GLY B C 1
ATOM 2613 O O . GLY B 1 38 ? 9.32 -17.438 -13.938 1 98.44 38 GLY B O 1
ATOM 2614 N N . LYS B 1 39 ? 11.273 -16.375 -14.234 1 98.56 39 LYS B N 1
ATOM 2615 C CA . LYS B 1 39 ? 11.789 -17.438 -15.086 1 98.56 39 LYS B CA 1
ATOM 2616 C C . LYS B 1 39 ? 11.922 -18.75 -14.32 1 98.56 39 LYS B C 1
ATOM 2618 O O . LYS B 1 39 ? 11.562 -19.812 -14.828 1 98.56 39 LYS B O 1
ATOM 2623 N N . ALA B 1 40 ? 12.414 -18.688 -13.117 1 98.69 40 ALA B N 1
ATOM 2624 C CA . ALA B 1 40 ? 12.578 -19.891 -12.289 1 98.69 40 ALA B CA 1
ATOM 2625 C C . ALA B 1 40 ? 11.234 -20.547 -12.008 1 98.69 40 ALA B C 1
ATOM 2627 O O . ALA B 1 40 ? 11.133 -21.781 -12 1 98.69 40 ALA B O 1
ATOM 2628 N N . TYR B 1 41 ? 10.211 -19.734 -11.734 1 98.81 41 TYR B N 1
ATOM 2629 C CA . TYR B 1 41 ? 8.867 -20.266 -11.555 1 98.81 41 TYR B CA 1
ATOM 2630 C C . TYR B 1 41 ? 8.383 -20.953 -12.82 1 98.81 41 TYR B C 1
ATOM 2632 O O . TYR B 1 41 ? 7.855 -22.078 -12.766 1 98.81 41 TYR B O 1
ATOM 2640 N N . ALA B 1 42 ? 8.562 -20.234 -13.961 1 98.88 42 ALA B N 1
ATOM 2641 C CA . ALA B 1 42 ? 8.117 -20.797 -15.234 1 98.88 42 ALA B CA 1
ATOM 2642 C C . ALA B 1 42 ? 8.766 -22.156 -15.484 1 98.88 42 ALA B C 1
ATOM 2644 O O . ALA B 1 42 ? 8.078 -23.125 -15.844 1 98.88 42 ALA B O 1
ATOM 2645 N N . GLU B 1 43 ? 10.039 -22.281 -15.266 1 98.88 43 GLU B N 1
ATOM 2646 C CA . GLU B 1 43 ? 10.781 -23.516 -15.445 1 98.88 43 GLU B CA 1
ATOM 2647 C C . GLU B 1 43 ? 10.211 -24.625 -14.555 1 98.88 43 GLU B C 1
ATOM 2649 O O . GLU B 1 43 ? 9.992 -25.75 -15.016 1 98.88 43 GLU B O 1
ATOM 2654 N N . ALA B 1 44 ? 9.992 -24.297 -13.312 1 98.75 44 ALA B N 1
ATOM 2655 C CA . ALA B 1 44 ? 9.531 -25.297 -12.344 1 98.75 44 ALA B CA 1
ATOM 2656 C C . ALA B 1 44 ? 8.125 -25.781 -12.68 1 98.75 44 ALA B C 1
ATOM 2658 O O . ALA B 1 44 ? 7.828 -26.969 -12.586 1 98.75 44 ALA B O 1
ATOM 2659 N N . PHE B 1 45 ? 7.215 -24.891 -13.047 1 98.81 45 PHE B N 1
ATOM 2660 C CA . PHE B 1 45 ? 5.848 -25.266 -13.391 1 98.81 45 PHE B CA 1
ATOM 2661 C C . PHE B 1 45 ? 5.816 -26.109 -14.656 1 98.81 45 PHE B C 1
ATOM 2663 O O . PHE B 1 45 ? 5.059 -27.078 -14.75 1 98.81 45 PHE B O 1
ATOM 2670 N N . CYS B 1 46 ? 6.621 -25.75 -15.672 1 98.75 46 CYS B N 1
ATOM 2671 C CA . CYS B 1 46 ? 6.711 -26.562 -16.875 1 98.75 46 CYS B CA 1
ATOM 2672 C C . CYS B 1 46 ? 7.207 -27.969 -16.562 1 98.75 46 CYS B C 1
ATOM 2674 O O . CYS B 1 46 ? 6.676 -28.953 -17.062 1 98.75 46 CYS B O 1
ATOM 2676 N N . ARG B 1 47 ? 8.219 -28 -15.695 1 98.31 47 ARG B N 1
ATOM 2677 C CA . ARG B 1 47 ? 8.75 -29.297 -15.289 1 98.31 47 ARG B CA 1
ATOM 2678 C C . ARG B 1 47 ? 7.684 -30.141 -14.602 1 98.31 47 ARG B C 1
ATOM 2680 O O . ARG B 1 47 ? 7.68 -31.359 -14.719 1 98.31 47 ARG B O 1
ATOM 2687 N N . ALA B 1 48 ? 6.797 -29.5 -13.93 1 98 48 ALA B N 1
ATOM 2688 C CA . ALA B 1 48 ? 5.719 -30.188 -13.219 1 98 48 ALA B CA 1
ATOM 2689 C C . ALA B 1 48 ? 4.586 -30.562 -14.172 1 98 48 ALA B C 1
ATOM 2691 O O . ALA B 1 48 ? 3.592 -31.172 -13.766 1 98 48 ALA B O 1
ATOM 2692 N N . GLY B 1 49 ? 4.711 -30.172 -15.438 1 97.69 49 GLY B N 1
ATOM 2693 C CA . GLY B 1 49 ? 3.754 -30.594 -16.453 1 97.69 49 GLY B CA 1
ATOM 2694 C C . GLY B 1 49 ? 2.713 -29.531 -16.766 1 97.69 49 GLY B C 1
ATOM 2695 O O . GLY B 1 49 ? 1.768 -29.781 -17.516 1 97.69 49 GLY B O 1
ATOM 2696 N N . ALA B 1 50 ? 2.859 -28.359 -16.234 1 98.38 50 ALA B N 1
ATOM 2697 C CA . ALA B 1 50 ? 1.926 -27.266 -16.516 1 98.38 50 ALA B CA 1
ATOM 2698 C C . ALA B 1 50 ? 2.26 -26.578 -17.828 1 98.38 50 ALA B C 1
ATOM 2700 O O . ALA B 1 50 ? 3.35 -26.766 -18.375 1 98.38 50 ALA B O 1
ATOM 2701 N N . PHE B 1 51 ? 1.301 -25.906 -18.375 1 98.69 51 PHE B N 1
ATOM 2702 C CA . PHE B 1 51 ? 1.512 -24.984 -19.5 1 98.69 51 PHE B CA 1
ATOM 2703 C C . PHE B 1 51 ? 1.637 -23.547 -19 1 98.69 51 PHE B C 1
ATOM 2705 O O . PHE B 1 51 ? 0.737 -23.031 -18.328 1 98.69 51 PHE B O 1
ATOM 2712 N N . VAL B 1 52 ? 2.738 -22.891 -19.312 1 98.94 52 VAL B N 1
ATOM 2713 C CA . VAL B 1 52 ? 3.031 -21.594 -18.719 1 98.94 52 VAL B CA 1
ATOM 2714 C C . VAL B 1 52 ? 2.953 -20.5 -19.781 1 98.94 52 VAL B C 1
ATOM 2716 O O . VAL B 1 52 ? 3.566 -20.625 -20.844 1 98.94 52 VAL B O 1
ATOM 2719 N N . THR B 1 53 ? 2.16 -19.484 -19.578 1 98.94 53 THR B N 1
ATOM 2720 C CA . THR B 1 53 ? 2.178 -18.266 -20.375 1 98.94 53 THR B CA 1
ATOM 2721 C C . THR B 1 53 ? 2.969 -17.172 -19.656 1 98.94 53 THR B C 1
ATOM 2723 O O . THR B 1 53 ? 2.586 -16.719 -18.578 1 98.94 53 THR B O 1
ATOM 2726 N N . ILE B 1 54 ? 4.051 -16.719 -20.312 1 98.94 54 ILE B N 1
ATOM 2727 C CA . ILE B 1 54 ? 4.988 -15.75 -19.781 1 98.94 54 ILE B CA 1
ATOM 2728 C C . ILE B 1 54 ? 4.664 -14.359 -20.328 1 98.94 54 ILE B C 1
ATOM 2730 O O . ILE B 1 54 ? 4.715 -14.141 -21.531 1 98.94 54 ILE B O 1
ATOM 2734 N N . GLY B 1 55 ? 4.191 -13.453 -19.5 1 98.94 55 GLY B N 1
ATOM 2735 C CA . GLY B 1 55 ? 4.137 -12.039 -19.844 1 98.94 55 GLY B CA 1
ATOM 2736 C C . GLY B 1 55 ? 5.328 -11.258 -19.312 1 98.94 55 GLY B C 1
ATOM 2737 O O . GLY B 1 55 ? 5.645 -11.32 -18.125 1 98.94 55 GLY B O 1
ATOM 2738 N N . ASP B 1 56 ? 5.961 -10.492 -20.156 1 98.75 56 ASP B N 1
ATOM 2739 C CA . ASP B 1 56 ? 7.133 -9.734 -19.734 1 98.75 56 ASP B CA 1
ATOM 2740 C C . ASP B 1 56 ? 7.371 -8.547 -20.672 1 98.75 56 ASP B C 1
ATOM 2742 O O . ASP B 1 56 ? 6.988 -8.578 -21.844 1 98.75 56 ASP B O 1
ATOM 2746 N N . TYR B 1 57 ? 7.98 -7.543 -20.109 1 98.5 57 TYR B N 1
ATOM 2747 C CA . TYR B 1 57 ? 8.328 -6.355 -20.891 1 98.5 57 TYR B CA 1
ATOM 2748 C C . TYR B 1 57 ? 9.516 -6.629 -21.797 1 98.5 57 TYR B C 1
ATOM 2750 O O . TYR B 1 57 ? 9.578 -6.105 -22.922 1 98.5 57 TYR B O 1
ATOM 2758 N N . ASP B 1 58 ? 10.484 -7.398 -21.359 1 97.94 58 ASP B N 1
ATOM 2759 C CA . ASP B 1 58 ? 11.695 -7.719 -22.125 1 97.94 58 ASP B CA 1
ATOM 2760 C C . ASP B 1 58 ? 11.422 -8.828 -23.141 1 97.94 58 ASP B C 1
ATOM 2762 O O . ASP B 1 58 ? 11.422 -10.008 -22.797 1 97.94 58 ASP B O 1
ATOM 2766 N N . GLU B 1 59 ? 11.32 -8.438 -24.344 1 98.44 59 GLU B N 1
ATOM 2767 C CA . GLU B 1 59 ? 10.953 -9.367 -25.406 1 98.44 59 GLU B CA 1
ATOM 2768 C C . GLU B 1 59 ? 12.055 -10.398 -25.656 1 98.44 59 GLU B C 1
ATOM 2770 O O . GLU B 1 59 ? 11.773 -11.578 -25.875 1 98.44 59 GLU B O 1
ATOM 2775 N N . VAL B 1 60 ? 13.242 -9.977 -25.578 1 98.5 60 VAL B N 1
ATOM 2776 C CA . VAL B 1 60 ? 14.375 -10.852 -25.875 1 98.5 60 VAL B CA 1
ATOM 2777 C C . VAL B 1 60 ? 14.453 -11.945 -24.812 1 98.5 60 VAL B C 1
ATOM 2779 O O . VAL B 1 60 ? 14.484 -13.141 -25.141 1 98.5 60 VAL B O 1
ATOM 2782 N N . LYS B 1 61 ? 14.391 -11.625 -23.547 1 97.94 61 LYS B N 1
ATOM 2783 C CA . LYS B 1 61 ? 14.477 -12.602 -22.469 1 97.94 61 LYS B CA 1
ATOM 2784 C C . LYS B 1 61 ? 13.227 -13.477 -22.422 1 97.94 61 LYS B C 1
ATOM 2786 O O . LYS B 1 61 ? 13.32 -14.68 -22.172 1 97.94 61 LYS B O 1
ATOM 2791 N N . GLY B 1 62 ? 12.086 -12.859 -22.641 1 98.56 62 GLY B N 1
ATOM 2792 C CA . GLY B 1 62 ? 10.844 -13.617 -22.625 1 98.56 62 GLY B CA 1
ATOM 2793 C C . GLY B 1 62 ? 10.789 -14.688 -23.703 1 98.56 62 GLY B C 1
ATOM 2794 O O . GLY B 1 62 ? 10.445 -15.836 -23.422 1 98.56 62 GLY B O 1
ATOM 2795 N N . LYS B 1 63 ? 11.164 -14.344 -24.922 1 98.62 63 LYS B N 1
ATOM 2796 C CA . LYS B 1 63 ? 11.164 -15.305 -26.016 1 98.62 63 LYS B CA 1
ATOM 2797 C C . LYS B 1 63 ? 12.188 -16.406 -25.781 1 98.62 63 LYS B C 1
ATOM 2799 O O . LYS B 1 63 ? 11.93 -17.578 -26.078 1 98.62 63 LYS B O 1
ATOM 2804 N N . ALA B 1 64 ? 13.328 -16.031 -25.281 1 98.62 64 ALA B N 1
ATOM 2805 C CA . ALA B 1 64 ? 14.359 -17.016 -24.984 1 98.62 64 ALA B CA 1
ATOM 2806 C C . ALA B 1 64 ? 13.867 -18.031 -23.953 1 98.62 64 ALA B C 1
ATOM 2808 O O . ALA B 1 64 ? 14.062 -19.234 -24.109 1 98.62 64 ALA B O 1
ATOM 2809 N N . THR B 1 65 ? 13.25 -17.531 -22.875 1 98.5 65 THR B N 1
ATOM 2810 C CA . THR B 1 65 ? 12.734 -18.406 -21.828 1 98.5 65 THR B CA 1
ATOM 2811 C C . THR B 1 65 ? 11.641 -19.328 -22.375 1 98.5 65 THR B C 1
ATOM 2813 O O . THR B 1 65 ? 11.648 -20.531 -22.109 1 98.5 65 THR B O 1
ATOM 2816 N N . ALA B 1 66 ? 10.719 -18.797 -23.125 1 98.62 66 ALA B N 1
ATOM 2817 C CA . ALA B 1 66 ? 9.648 -19.609 -23.703 1 98.62 66 ALA B CA 1
ATOM 2818 C C . ALA B 1 66 ? 10.203 -20.672 -24.641 1 98.62 66 ALA B C 1
ATOM 2820 O O . ALA B 1 66 ? 9.711 -21.797 -24.656 1 98.62 66 ALA B O 1
ATOM 2821 N N . ALA B 1 67 ? 11.203 -20.328 -25.438 1 98.5 67 ALA B N 1
ATOM 2822 C CA . ALA B 1 67 ? 11.812 -21.281 -26.359 1 98.5 67 ALA B CA 1
ATOM 2823 C C . ALA B 1 67 ? 12.461 -22.438 -25.594 1 98.5 67 ALA B C 1
ATOM 2825 O O . ALA B 1 67 ? 12.352 -23.594 -26.016 1 98.5 67 ALA B O 1
ATOM 2826 N N . GLU B 1 68 ? 13.094 -22.078 -24.484 1 98.38 68 GLU B N 1
ATOM 2827 C CA . GLU B 1 68 ? 13.734 -23.078 -23.641 1 98.38 68 GLU B CA 1
ATOM 2828 C C . GLU B 1 68 ? 12.711 -24.047 -23.062 1 98.38 68 GLU B C 1
ATOM 2830 O O . GLU B 1 68 ? 13.016 -25.219 -22.828 1 98.38 68 GLU B O 1
ATOM 2835 N N . LEU B 1 69 ? 11.539 -23.594 -22.828 1 98.5 69 LEU B N 1
ATOM 2836 C CA . LEU B 1 69 ? 10.523 -24.359 -22.109 1 98.5 69 LEU B CA 1
ATOM 2837 C C . LEU B 1 69 ? 9.477 -24.906 -23.078 1 98.5 69 LEU B C 1
ATOM 2839 O O . LEU B 1 69 ? 8.43 -25.406 -22.656 1 98.5 69 LEU B O 1
ATOM 2843 N N . SER B 1 70 ? 9.789 -24.734 -24.375 1 97.06 70 SER B N 1
ATOM 2844 C CA . SER B 1 70 ? 8.891 -25.281 -25.391 1 97.06 70 SER B CA 1
ATOM 2845 C C . SER B 1 70 ? 8.75 -26.797 -25.25 1 97.06 70 SER B C 1
ATOM 2847 O O . SER B 1 70 ? 9.727 -27.484 -24.938 1 97.06 70 SER B O 1
ATOM 2849 N N . PRO B 1 71 ? 7.504 -27.359 -25.469 1 97.31 71 PRO B N 1
ATOM 2850 C CA . PRO B 1 71 ? 6.297 -26.688 -25.969 1 97.31 71 PRO B CA 1
ATOM 2851 C C . PRO B 1 71 ? 5.367 -26.234 -24.844 1 97.31 71 PRO B C 1
ATOM 2853 O O . PRO B 1 71 ? 4.238 -25.812 -25.109 1 97.31 71 PRO B O 1
ATOM 2856 N N . ASN B 1 72 ? 5.824 -26.359 -23.578 1 98.12 72 ASN B N 1
ATOM 2857 C CA . ASN B 1 72 ? 4.914 -26.141 -22.469 1 98.12 72 ASN B CA 1
ATOM 2858 C C . ASN B 1 72 ? 4.895 -24.688 -22.016 1 98.12 72 ASN B C 1
ATOM 2860 O O . ASN B 1 72 ? 4.383 -24.359 -20.938 1 98.12 72 ASN B O 1
ATOM 2864 N N . ALA B 1 73 ? 5.465 -23.812 -22.812 1 98.75 73 ALA B N 1
ATOM 2865 C CA . ALA B 1 73 ? 5.441 -22.391 -22.453 1 98.75 73 ALA B CA 1
ATOM 2866 C C . ALA B 1 73 ? 5.277 -21.531 -23.703 1 98.75 73 ALA B C 1
ATOM 2868 O O . ALA B 1 73 ? 5.633 -21.938 -24.797 1 98.75 73 ALA B O 1
ATOM 2869 N N . GLN B 1 74 ? 4.73 -20.406 -23.547 1 98.81 74 GLN B N 1
ATOM 2870 C CA . GLN B 1 74 ? 4.656 -19.359 -24.578 1 98.81 74 GLN B CA 1
ATOM 2871 C C . GLN B 1 74 ? 4.969 -18 -23.984 1 98.81 74 GLN B C 1
ATOM 2873 O O . GLN B 1 74 ? 4.902 -17.812 -22.766 1 98.81 74 GLN B O 1
ATOM 2878 N N . PHE B 1 75 ? 5.395 -17.062 -24.859 1 98.88 75 PHE B N 1
ATOM 2879 C CA . PHE B 1 75 ? 5.719 -15.695 -24.453 1 98.88 75 PHE B CA 1
ATOM 2880 C C . PHE B 1 75 ? 4.77 -14.695 -25.094 1 98.88 75 PHE B C 1
A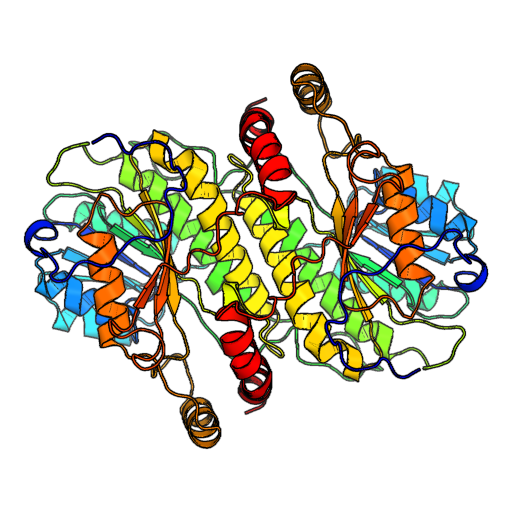TOM 2882 O O . PHE B 1 75 ? 4.406 -14.836 -26.266 1 98.88 75 PHE B O 1
ATOM 2889 N N . VAL B 1 76 ? 4.289 -13.742 -24.328 1 98.94 76 VAL B N 1
ATOM 2890 C CA . VAL B 1 76 ? 3.547 -12.578 -24.781 1 98.94 76 VAL B CA 1
ATOM 2891 C C . VAL B 1 76 ? 4.195 -11.305 -24.25 1 98.94 76 VAL B C 1
ATOM 2893 O O . VAL B 1 76 ? 4.383 -11.156 -23.047 1 98.94 76 VAL B O 1
ATOM 2896 N N . LYS B 1 77 ? 4.625 -10.383 -25.141 1 98.88 77 LYS B N 1
ATOM 2897 C CA . LYS B 1 77 ? 5.156 -9.102 -24.688 1 98.88 77 LYS B CA 1
ATOM 2898 C C . LYS B 1 77 ? 4.117 -8.344 -23.859 1 98.88 77 LYS B C 1
ATOM 2900 O O . LYS B 1 77 ? 2.969 -8.195 -24.281 1 98.88 77 LYS B O 1
ATOM 2905 N N . CYS B 1 78 ? 4.59 -7.812 -22.688 1 98.88 78 CYS B N 1
ATOM 2906 C CA . CYS B 1 78 ? 3.604 -7.223 -21.797 1 98.88 78 CYS B CA 1
ATOM 2907 C C . CYS B 1 78 ? 4.242 -6.164 -20.906 1 98.88 78 CYS B C 1
ATOM 2909 O O . CYS B 1 78 ? 5.156 -6.461 -20.125 1 98.88 78 CYS B O 1
ATOM 2911 N N . ASP B 1 79 ? 3.848 -4.945 -21.078 1 98.88 79 ASP B N 1
ATOM 2912 C CA . ASP B 1 79 ? 3.984 -3.939 -20.031 1 98.88 79 ASP B CA 1
ATOM 2913 C C . ASP B 1 79 ? 2.818 -4.008 -19.047 1 98.88 79 ASP B C 1
ATOM 2915 O O . ASP B 1 79 ? 1.683 -3.682 -19.391 1 98.88 79 ASP B O 1
ATOM 2919 N N . VAL B 1 80 ? 3.098 -4.395 -17.812 1 98.81 80 VAL B N 1
ATOM 2920 C CA . VAL B 1 80 ? 2.018 -4.668 -16.859 1 98.81 80 VAL B CA 1
ATOM 2921 C C . VAL B 1 80 ? 1.273 -3.373 -16.547 1 98.81 80 VAL B C 1
ATOM 2923 O O . VAL B 1 80 ? 0.17 -3.404 -15.992 1 98.81 80 VAL B O 1
ATOM 2926 N N . ARG B 1 81 ? 1.846 -2.162 -16.875 1 98.5 81 ARG B N 1
ATOM 2927 C CA . ARG B 1 81 ? 1.163 -0.888 -16.688 1 98.5 81 ARG B CA 1
ATOM 2928 C C . ARG B 1 81 ? 0.073 -0.684 -17.734 1 98.5 81 ARG B C 1
ATOM 2930 O O . ARG B 1 81 ? -0.771 0.203 -17.594 1 98.5 81 ARG B O 1
ATOM 2937 N N . ASN B 1 82 ? 0.129 -1.445 -18.781 1 98.81 82 ASN B N 1
ATOM 2938 C CA . ASN B 1 82 ? -0.828 -1.354 -19.875 1 98.81 82 ASN B CA 1
ATOM 2939 C C . ASN B 1 82 ? -1.885 -2.451 -19.797 1 98.81 82 ASN B C 1
ATOM 2941 O O . ASN B 1 82 ? -1.573 -3.633 -19.953 1 98.81 82 ASN B O 1
ATOM 2945 N N . TRP B 1 83 ? -3.119 -2.074 -19.656 1 98.81 83 TRP B N 1
ATOM 2946 C CA . TRP B 1 83 ? -4.242 -2.994 -19.5 1 98.81 83 TRP B CA 1
ATOM 2947 C C . TRP B 1 83 ? -4.348 -3.943 -20.688 1 98.81 83 TRP B C 1
ATOM 2949 O O . TRP B 1 83 ? -4.453 -5.16 -20.516 1 98.81 83 TRP B O 1
ATOM 2959 N N . ASP B 1 84 ? -4.281 -3.465 -21.859 1 98.88 84 ASP B N 1
ATOM 2960 C CA . ASP B 1 84 ? -4.492 -4.27 -23.047 1 98.88 84 ASP B CA 1
ATOM 2961 C C . ASP B 1 84 ? -3.373 -5.297 -23.234 1 98.88 84 ASP B C 1
ATOM 2963 O O . ASP B 1 84 ? -3.605 -6.395 -23.734 1 98.88 84 ASP B O 1
ATOM 2967 N N . ASP B 1 85 ? -2.135 -4.926 -22.875 1 98.94 85 ASP B N 1
ATOM 2968 C CA . ASP B 1 85 ? -1.049 -5.898 -22.891 1 98.94 85 ASP B CA 1
ATOM 2969 C C . ASP B 1 85 ? -1.375 -7.098 -22.016 1 98.94 85 ASP B C 1
ATOM 2971 O O . ASP B 1 85 ? -1.154 -8.25 -22.406 1 98.94 85 ASP B O 1
ATOM 2975 N N . GLN B 1 86 ? -1.9 -6.879 -20.844 1 98.88 86 GLN B N 1
ATOM 2976 C CA . GLN B 1 86 ? -2.203 -7.969 -19.922 1 98.88 86 GLN B CA 1
ATOM 2977 C C . GLN B 1 86 ? -3.385 -8.797 -20.422 1 98.88 86 GLN B C 1
ATOM 2979 O O . GLN B 1 86 ? -3.406 -10.016 -20.266 1 98.88 86 GLN B O 1
ATOM 2984 N N . VAL B 1 87 ? -4.348 -8.094 -20.953 1 98.88 87 VAL B N 1
ATOM 2985 C CA . VAL B 1 87 ? -5.453 -8.844 -21.547 1 98.88 87 VAL B CA 1
ATOM 2986 C C . VAL B 1 87 ? -4.914 -9.844 -22.562 1 98.88 87 VAL B C 1
ATOM 2988 O O . VAL B 1 87 ? -5.336 -11 -22.594 1 98.88 87 VAL B O 1
ATOM 2991 N N . ALA B 1 88 ? -4.004 -9.406 -23.391 1 98.94 88 ALA B N 1
ATOM 2992 C CA . ALA B 1 88 ? -3.418 -10.266 -24.422 1 98.94 88 ALA B CA 1
ATOM 2993 C C . ALA B 1 88 ? -2.746 -11.484 -23.797 1 98.94 88 ALA B C 1
ATOM 2995 O O . ALA B 1 88 ? -2.807 -12.586 -24.344 1 98.94 88 ALA B O 1
ATOM 2996 N N . VAL B 1 89 ? -2.098 -11.32 -22.656 1 98.94 89 VAL B N 1
ATOM 2997 C CA . VAL B 1 89 ? -1.451 -12.422 -21.953 1 98.94 89 VAL B CA 1
ATOM 2998 C C . VAL B 1 89 ? -2.496 -13.453 -21.547 1 98.94 89 VAL B C 1
ATOM 3000 O O . VAL B 1 89 ? -2.316 -14.656 -21.766 1 98.94 89 VAL B O 1
ATOM 3003 N N . PHE B 1 90 ? -3.566 -13.031 -20.953 1 98.88 90 PHE B N 1
ATOM 3004 C CA . PHE B 1 90 ? -4.59 -13.938 -20.453 1 98.88 90 PHE B CA 1
ATOM 3005 C C . PHE B 1 90 ? -5.324 -14.609 -21.609 1 98.88 90 PHE B C 1
ATOM 3007 O O . PHE B 1 90 ? -5.637 -15.805 -21.547 1 98.88 90 PHE B O 1
ATOM 3014 N N . GLU B 1 91 ? -5.625 -13.82 -22.656 1 98.69 91 GLU B N 1
ATOM 3015 C CA . GLU B 1 91 ? -6.262 -14.406 -23.828 1 98.69 91 GLU B CA 1
ATOM 3016 C C . GLU B 1 91 ? -5.379 -15.484 -24.453 1 98.69 91 GLU B C 1
ATOM 3018 O O . GLU B 1 91 ? -5.875 -16.531 -24.875 1 98.69 91 GLU B O 1
ATOM 3023 N N . ALA B 1 92 ? -4.125 -15.211 -24.531 1 98.81 92 ALA B N 1
ATOM 3024 C CA . ALA B 1 92 ? -3.186 -16.203 -25.047 1 98.81 92 ALA B CA 1
ATOM 3025 C C . ALA B 1 92 ? -3.172 -17.453 -24.172 1 98.81 92 ALA B C 1
ATOM 3027 O O . ALA B 1 92 ? -3.084 -18.578 -24.688 1 98.81 92 ALA B O 1
ATOM 3028 N N . ALA B 1 93 ? -3.197 -17.266 -22.844 1 98.62 93 ALA B N 1
ATOM 3029 C CA . ALA B 1 93 ? -3.223 -18.406 -21.938 1 98.62 93 ALA B CA 1
ATOM 3030 C C . ALA B 1 93 ? -4.426 -19.297 -22.203 1 98.62 93 ALA B C 1
ATOM 3032 O O . ALA B 1 93 ? -4.289 -20.516 -22.297 1 98.62 93 ALA B O 1
ATOM 3033 N N . VAL B 1 94 ? -5.594 -18.703 -22.344 1 97.56 94 VAL B N 1
ATOM 3034 C CA . VAL B 1 94 ? -6.816 -19.469 -22.594 1 97.56 94 VAL B CA 1
ATOM 3035 C C . VAL B 1 94 ? -6.738 -20.172 -23.938 1 97.56 94 VAL B C 1
ATOM 3037 O O . VAL B 1 94 ? -7.098 -21.344 -24.062 1 97.56 94 VAL B O 1
ATOM 3040 N N . SER B 1 95 ? -6.227 -19.484 -24.938 1 97.69 95 SER B N 1
ATOM 3041 C CA . SER B 1 95 ? -6.246 -20.016 -26.312 1 97.69 95 SER B CA 1
ATOM 3042 C C . SER B 1 95 ? -5.234 -21.141 -26.484 1 97.69 95 SER B C 1
ATOM 3044 O O . SER B 1 95 ? -5.484 -22.094 -27.219 1 97.69 95 SER B O 1
ATOM 3046 N N . SER B 1 96 ? -4.129 -21.062 -25.766 1 97.81 96 SER B N 1
ATOM 3047 C CA . SER B 1 96 ? -3.01 -21.922 -26.094 1 97.81 96 SER B CA 1
ATOM 3048 C C . SER B 1 96 ? -2.885 -23.078 -25.094 1 97.81 96 SER B C 1
ATOM 3050 O O . SER B 1 96 ? -2.277 -24.109 -25.391 1 97.81 96 SER B O 1
ATOM 3052 N N . SER B 1 97 ? -3.35 -22.859 -23.875 1 95.69 97 SER B N 1
ATOM 3053 C CA . SER B 1 97 ? -3.232 -23.953 -22.922 1 95.69 97 SER B CA 1
ATOM 3054 C C . SER B 1 97 ? -4.055 -25.156 -23.344 1 95.69 97 SER B C 1
ATOM 3056 O O . SER B 1 97 ? -5.121 -25.016 -23.953 1 95.69 97 SER B O 1
ATOM 3058 N N . PRO B 1 98 ? -3.578 -26.297 -23.031 1 94.38 98 PRO B N 1
ATOM 3059 C CA . PRO B 1 98 ? -4.32 -27.5 -23.406 1 94.38 98 PRO B CA 1
ATOM 3060 C C . PRO B 1 98 ? -5.742 -27.516 -22.859 1 94.38 98 PRO B C 1
ATOM 3062 O O . PRO B 1 98 ? -6.66 -28 -23.516 1 94.38 98 PRO B O 1
ATOM 3065 N N . SER B 1 99 ? -5.875 -27.031 -21.719 1 91.31 99 SER B N 1
ATOM 3066 C CA . SER B 1 99 ? -7.18 -27.047 -21.078 1 91.31 99 SER B CA 1
ATOM 3067 C C . SER B 1 99 ? -7.992 -25.812 -21.438 1 91.31 99 SER B C 1
ATOM 3069 O O . SER B 1 99 ? -9.141 -25.672 -21 1 91.31 99 SER B O 1
ATOM 3071 N N . LYS B 1 100 ? -7.48 -24.859 -22.141 1 95.12 100 LYS B N 1
ATOM 3072 C CA . LYS B 1 100 ? -8.141 -23.625 -22.562 1 95.12 100 LYS B CA 1
ATOM 3073 C C . LYS B 1 100 ? -8.68 -22.844 -21.359 1 95.12 100 LYS B C 1
ATOM 3075 O O . LYS B 1 100 ? -9.836 -22.406 -21.375 1 95.12 100 LYS B O 1
ATOM 3080 N N . SER B 1 101 ? -7.863 -22.812 -20.375 1 93.69 101 SER B N 1
ATOM 3081 C CA . SER B 1 101 ? -8.242 -22.188 -19.109 1 93.69 101 SER B CA 1
ATOM 3082 C C . SER B 1 101 ? -7.086 -21.406 -18.5 1 93.69 101 SER B C 1
ATOM 3084 O O . SER B 1 101 ? -6.008 -21.328 -19.094 1 93.69 101 SER B O 1
ATOM 3086 N N . VAL B 1 102 ? -7.336 -20.75 -17.391 1 98 102 VAL B N 1
ATOM 3087 C CA . VAL B 1 102 ? -6.344 -20.188 -16.484 1 98 102 VAL B CA 1
ATOM 3088 C C . VAL B 1 102 ? -6.543 -20.75 -15.078 1 98 102 VAL B C 1
ATOM 3090 O O . VAL B 1 102 ? -7.617 -20.609 -14.492 1 98 102 VAL B O 1
ATOM 3093 N N . ASP B 1 103 ? -5.484 -21.391 -14.531 1 98 103 ASP B N 1
ATOM 3094 C CA . ASP B 1 103 ? -5.645 -22.094 -13.258 1 98 103 ASP B CA 1
ATOM 3095 C C . ASP B 1 103 ? -4.867 -21.391 -12.148 1 98 103 ASP B C 1
ATOM 3097 O O . ASP B 1 103 ? -5.316 -21.344 -11 1 98 103 ASP B O 1
ATOM 3101 N N . VAL B 1 104 ? -3.668 -20.922 -12.445 1 98.75 104 VAL B N 1
ATOM 3102 C CA . VAL B 1 104 ? -2.787 -20.25 -11.5 1 98.75 104 VAL B CA 1
ATOM 3103 C C . VAL B 1 104 ? -2.268 -18.953 -12.109 1 98.75 104 VAL B C 1
ATOM 3105 O O . VAL B 1 104 ? -1.838 -18.938 -13.266 1 98.75 104 VAL B O 1
ATOM 3108 N N . VAL B 1 105 ? -2.414 -17.891 -11.43 1 98.94 105 VAL B N 1
ATOM 3109 C CA . VAL B 1 105 ? -1.846 -16.609 -11.844 1 98.94 105 VAL B CA 1
ATOM 3110 C C . VAL B 1 105 ? -0.852 -16.125 -10.789 1 98.94 105 VAL B C 1
ATOM 3112 O O . VAL B 1 105 ? -1.188 -16.031 -9.602 1 98.94 105 VAL B O 1
ATOM 3115 N N . ILE B 1 106 ? 0.339 -15.93 -11.188 1 98.94 106 ILE B N 1
ATOM 3116 C CA . ILE B 1 106 ? 1.394 -15.367 -10.352 1 98.94 106 ILE B CA 1
ATOM 3117 C C . ILE B 1 106 ? 1.666 -13.922 -10.773 1 98.94 106 ILE B C 1
ATOM 3119 O O . ILE B 1 106 ? 2.266 -13.68 -11.82 1 98.94 106 ILE B O 1
ATOM 3123 N N . ALA B 1 107 ? 1.151 -12.992 -10.023 1 98.94 107 ALA B N 1
ATOM 3124 C CA . ALA B 1 107 ? 1.45 -11.578 -10.211 1 98.94 107 ALA B CA 1
ATOM 3125 C C . ALA B 1 107 ? 2.861 -11.242 -9.734 1 98.94 107 ALA B C 1
ATOM 3127 O O . ALA B 1 107 ? 3.041 -10.695 -8.641 1 98.94 107 ALA B O 1
ATOM 3128 N N . ASN B 1 108 ? 3.811 -11.484 -10.586 1 98.62 108 ASN B N 1
ATOM 3129 C CA . ASN B 1 108 ? 5.215 -11.539 -10.203 1 98.62 108 ASN B CA 1
ATOM 3130 C C . ASN B 1 108 ? 5.977 -10.305 -10.664 1 98.62 108 ASN B C 1
ATOM 3132 O O . ASN B 1 108 ? 7.012 -9.953 -10.094 1 98.62 108 ASN B O 1
ATOM 3136 N N . ALA B 1 109 ? 5.5 -9.625 -11.727 1 98.31 109 ALA B N 1
ATOM 3137 C CA . ALA B 1 109 ? 6.23 -8.492 -12.289 1 98.31 109 ALA B CA 1
ATOM 3138 C C . ALA B 1 109 ? 6.504 -7.434 -11.227 1 98.31 109 ALA B C 1
ATOM 3140 O O . ALA B 1 109 ? 5.625 -7.102 -10.43 1 98.31 109 ALA B O 1
ATOM 3141 N N . GLY B 1 110 ? 7.66 -6.984 -11.141 1 96.31 110 GLY B N 1
ATOM 3142 C CA . GLY B 1 110 ? 8.055 -5.957 -10.188 1 96.31 110 GLY B CA 1
ATOM 3143 C C . GLY B 1 110 ? 9.461 -5.445 -10.414 1 96.31 110 GLY B C 1
ATOM 3144 O O . GLY B 1 110 ? 10.281 -6.121 -11.039 1 96.31 110 GLY B O 1
ATOM 3145 N N . VAL B 1 111 ? 9.711 -4.25 -9.992 1 94.06 111 VAL B N 1
ATOM 3146 C CA . VAL B 1 111 ? 11.031 -3.637 -10.094 1 94.06 111 VAL B CA 1
ATOM 3147 C C . VAL B 1 111 ? 11.422 -3.027 -8.75 1 94.06 111 VAL B C 1
ATOM 3149 O O . VAL B 1 111 ? 10.562 -2.771 -7.902 1 94.06 111 VAL B O 1
ATOM 3152 N N . VAL B 1 112 ? 12.711 -2.957 -8.547 1 91.12 112 VAL B N 1
ATOM 3153 C CA . VAL B 1 112 ? 13.328 -2.232 -7.441 1 91.12 112 VAL B CA 1
ATOM 3154 C C . VAL B 1 112 ? 14.43 -1.318 -7.973 1 91.12 112 VAL B C 1
ATOM 3156 O O . VAL B 1 112 ? 14.828 -1.425 -9.133 1 91.12 112 VAL B O 1
ATOM 3159 N N . GLY B 1 113 ? 14.898 -0.371 -7.207 1 88.75 113 GLY B N 1
ATOM 3160 C CA . GLY B 1 113 ? 15.984 0.5 -7.629 1 88.75 113 GLY B CA 1
ATOM 3161 C C . GLY B 1 113 ? 15.875 1.908 -7.078 1 88.75 113 GLY B C 1
ATOM 3162 O O . GLY B 1 113 ? 15.211 2.131 -6.062 1 88.75 113 GLY B O 1
ATOM 3163 N N . ALA B 1 114 ? 16.609 2.752 -7.801 1 90.62 114 ALA B N 1
ATOM 3164 C CA . ALA B 1 114 ? 16.578 4.152 -7.391 1 90.62 114 ALA B CA 1
ATOM 3165 C C . ALA B 1 114 ? 15.141 4.668 -7.305 1 90.62 114 ALA B C 1
ATOM 3167 O O . ALA B 1 114 ? 14.312 4.367 -8.164 1 90.62 114 ALA B O 1
ATOM 3168 N N . ASP B 1 115 ? 14.875 5.371 -6.234 1 94.75 115 ASP B N 1
ATOM 3169 C CA . ASP B 1 115 ? 13.523 5.832 -5.922 1 94.75 115 ASP B CA 1
ATOM 3170 C C . ASP B 1 115 ? 13.445 7.355 -5.945 1 94.75 115 ASP B C 1
ATOM 3172 O O . ASP B 1 115 ? 13.969 8.023 -5.055 1 94.75 115 ASP B O 1
ATOM 3176 N N . ASP B 1 116 ? 12.68 7.898 -6.867 1 96.06 116 ASP B N 1
ATOM 3177 C CA . ASP B 1 116 ? 12.625 9.336 -7.09 1 96.06 116 ASP B CA 1
ATOM 3178 C C . ASP B 1 116 ? 11.914 10.047 -5.938 1 96.06 116 ASP B C 1
ATOM 3180 O O . ASP B 1 116 ? 12.094 11.25 -5.738 1 96.06 116 ASP B O 1
ATOM 3184 N N . LEU B 1 117 ? 11.125 9.359 -5.113 1 96.75 117 LEU B N 1
ATOM 3185 C CA . LEU B 1 117 ? 10.5 9.977 -3.945 1 96.75 117 LEU B CA 1
ATOM 3186 C C . LEU B 1 117 ? 11.531 10.219 -2.844 1 96.75 117 LEU B C 1
ATOM 3188 O O . LEU B 1 117 ? 11.336 11.086 -1.987 1 96.75 117 LEU B O 1
ATOM 3192 N N . PHE B 1 118 ? 12.586 9.461 -2.865 1 96.12 118 PHE B N 1
ATOM 3193 C CA . PHE B 1 118 ? 13.609 9.562 -1.836 1 96.12 118 PHE B CA 1
ATOM 3194 C C . PHE B 1 118 ? 14.633 10.633 -2.193 1 96.12 118 PHE B C 1
ATOM 3196 O O . PHE B 1 118 ? 15.188 11.289 -1.308 1 96.12 118 PHE B O 1
ATOM 3203 N N . LYS B 1 119 ? 14.875 10.789 -3.498 1 94.06 119 LYS B N 1
ATOM 3204 C CA . LYS B 1 119 ? 15.867 11.75 -3.963 1 94.06 119 LYS B CA 1
ATOM 3205 C C . LYS B 1 119 ? 15.461 13.18 -3.621 1 94.06 119 LYS B C 1
ATOM 3207 O O . LYS B 1 119 ? 14.359 13.617 -3.979 1 94.06 119 LYS B O 1
ATOM 3212 N N . LEU B 1 120 ? 16.359 13.875 -2.936 1 94.38 120 LEU B N 1
ATOM 3213 C CA . LEU B 1 120 ? 16.109 15.258 -2.557 1 94.38 120 LEU B CA 1
ATOM 3214 C C . LEU B 1 120 ? 16.828 16.219 -3.488 1 94.38 120 LEU B C 1
ATOM 3216 O O . LEU B 1 120 ? 18.047 16.109 -3.678 1 94.38 120 LEU B O 1
ATOM 3220 N N . GLN B 1 121 ? 16.047 17.094 -4.051 1 94.75 121 GLN B N 1
ATOM 3221 C CA . GLN B 1 121 ? 16.641 18.141 -4.879 1 94.75 121 GLN B CA 1
ATOM 3222 C C . GLN B 1 121 ? 17.031 19.359 -4.043 1 94.75 121 GLN B C 1
ATOM 3224 O O . GLN B 1 121 ? 16.641 19.453 -2.877 1 94.75 121 GLN B O 1
ATOM 3229 N N . GLU B 1 122 ? 17.844 20.25 -4.668 1 95.5 122 GLU B N 1
ATOM 3230 C CA . GLU B 1 122 ? 18.188 21.484 -3.984 1 95.5 122 GLU B CA 1
ATOM 3231 C C . GLU B 1 122 ? 16.938 22.266 -3.574 1 95.5 122 GLU B C 1
ATOM 3233 O O . GLU B 1 122 ? 16.109 22.609 -4.418 1 95.5 122 GLU B O 1
ATOM 3238 N N . PRO B 1 123 ? 16.844 22.516 -2.283 1 93.06 123 PRO B N 1
ATOM 3239 C CA . PRO B 1 123 ? 15.594 23.094 -1.784 1 93.06 123 PRO B CA 1
ATOM 3240 C C . PRO B 1 123 ? 15.289 24.453 -2.408 1 93.06 123 PRO B C 1
ATOM 3242 O O . PRO B 1 123 ? 14.125 24.828 -2.561 1 93.06 123 PRO B O 1
ATOM 3245 N N . ASP B 1 124 ? 16.312 25.188 -2.76 1 93.5 124 ASP B N 1
ATOM 3246 C CA . ASP B 1 124 ? 16.109 26.516 -3.309 1 93.5 124 ASP B CA 1
ATOM 3247 C C . ASP B 1 124 ? 15.719 26.453 -4.785 1 93.5 124 ASP B C 1
ATOM 3249 O O . ASP B 1 124 ? 15.266 27.453 -5.355 1 93.5 124 ASP B O 1
ATOM 3253 N N . GLY B 1 125 ? 15.914 25.344 -5.406 1 95.62 125 GLY B N 1
ATOM 3254 C CA . GLY B 1 125 ? 15.508 25.141 -6.789 1 95.62 125 GLY B CA 1
ATOM 3255 C C . GLY B 1 125 ? 14.07 24.688 -6.926 1 95.62 125 GLY B C 1
ATOM 3256 O O . GLY B 1 125 ? 13.383 24.469 -5.922 1 95.62 125 GLY B O 1
ATOM 3257 N N . PRO B 1 126 ? 13.555 24.641 -8.133 1 96.81 126 PRO B N 1
ATOM 3258 C CA . PRO B 1 126 ? 12.195 24.141 -8.352 1 96.81 126 PRO B CA 1
ATOM 3259 C C . PRO B 1 126 ? 12.047 22.672 -7.98 1 96.81 126 PRO B C 1
ATOM 3261 O O . PRO B 1 126 ? 12.992 21.891 -8.109 1 96.81 126 PRO B O 1
ATOM 3264 N N . PRO B 1 127 ? 10.867 22.312 -7.457 1 97.62 127 PRO B N 1
ATOM 3265 C CA . PRO B 1 127 ? 10.656 20.875 -7.242 1 97.62 127 PRO B CA 1
ATOM 3266 C C . PRO B 1 127 ? 10.695 20.078 -8.539 1 97.62 127 PRO B C 1
ATOM 3268 O O . PRO B 1 127 ? 10.359 20.609 -9.602 1 97.62 127 PRO B O 1
ATOM 3271 N N . VAL B 1 128 ? 11.102 18.859 -8.477 1 98.06 128 VAL B N 1
ATOM 3272 C CA . VAL B 1 128 ? 11.195 17.953 -9.625 1 98.06 128 VAL B CA 1
ATOM 3273 C C . VAL B 1 128 ? 10.172 16.828 -9.477 1 98.06 128 VAL B C 1
ATOM 3275 O O . VAL B 1 128 ? 10.094 16.188 -8.43 1 98.06 128 VAL B O 1
ATOM 3278 N N . LYS B 1 129 ? 9.375 16.688 -10.531 1 98.5 129 LYS B N 1
ATOM 3279 C CA . LYS B 1 129 ? 8.375 15.617 -10.523 1 98.5 129 LYS B CA 1
ATOM 3280 C C . LYS B 1 129 ? 9.031 14.25 -10.414 1 98.5 129 LYS B C 1
ATOM 3282 O O . LYS B 1 129 ? 9.914 13.906 -11.211 1 98.5 129 LYS B O 1
ATOM 3287 N N . PRO B 1 130 ? 8.625 13.406 -9.43 1 98.44 130 PRO B N 1
ATOM 3288 C CA . PRO B 1 130 ? 9.188 12.062 -9.336 1 98.44 130 PRO B CA 1
ATOM 3289 C C . PRO B 1 130 ? 8.664 11.125 -10.422 1 98.44 130 PRO B C 1
ATOM 3291 O O . PRO B 1 130 ? 7.488 11.203 -10.797 1 98.44 130 PRO B O 1
ATOM 3294 N N . ASP B 1 131 ? 9.57 10.297 -10.945 1 98.12 131 ASP B N 1
ATOM 3295 C CA . ASP B 1 131 ? 9.133 9.141 -11.727 1 98.12 131 ASP B CA 1
ATOM 3296 C C . ASP B 1 131 ? 8.531 8.062 -10.828 1 98.12 131 ASP B C 1
ATOM 3298 O O . ASP B 1 131 ? 9.234 7.469 -10.008 1 98.12 131 ASP B O 1
ATOM 3302 N N . LEU B 1 132 ? 7.23 7.77 -10.961 1 98.25 132 LEU B N 1
ATOM 3303 C CA . LEU B 1 132 ? 6.543 6.824 -10.086 1 98.25 132 LEU B CA 1
ATOM 3304 C C . LEU B 1 132 ? 6.508 5.434 -10.711 1 98.25 132 LEU B C 1
ATOM 3306 O O . LEU B 1 132 ? 5.574 4.664 -10.469 1 98.25 132 LEU B O 1
ATOM 3310 N N . ARG B 1 133 ? 7.484 5.078 -11.484 1 97.25 133 ARG B N 1
ATOM 3311 C CA . ARG B 1 133 ? 7.52 3.828 -12.234 1 97.25 133 ARG B CA 1
ATOM 3312 C C . ARG B 1 133 ? 7.426 2.623 -11.305 1 97.25 133 ARG B C 1
ATOM 3314 O O . ARG B 1 133 ? 6.812 1.611 -11.656 1 97.25 133 ARG B O 1
ATOM 3321 N N . ILE B 1 134 ? 8.023 2.652 -10.156 1 97.5 134 ILE B N 1
ATOM 3322 C CA . ILE B 1 134 ? 8 1.524 -9.227 1 97.5 134 ILE B CA 1
ATOM 3323 C C . ILE B 1 134 ? 6.574 1.271 -8.758 1 97.5 134 ILE B C 1
ATOM 3325 O O . ILE B 1 134 ? 6.102 0.131 -8.773 1 97.5 134 ILE B O 1
ATOM 3329 N N . LEU B 1 135 ? 5.836 2.348 -8.391 1 98.56 135 LEU B N 1
ATOM 3330 C CA . LEU B 1 135 ? 4.441 2.225 -7.984 1 98.56 135 LEU B CA 1
ATOM 3331 C C . LEU B 1 135 ? 3.586 1.708 -9.141 1 98.56 135 LEU B C 1
ATOM 3333 O O . LEU B 1 135 ? 2.719 0.854 -8.938 1 98.56 135 LEU B O 1
ATOM 3337 N N . GLU B 1 136 ? 3.869 2.229 -10.266 1 98.56 136 GLU B N 1
ATOM 3338 C CA . GLU B 1 136 ? 3.057 1.879 -11.43 1 98.56 136 GLU B CA 1
ATOM 3339 C C . GLU B 1 136 ? 3.223 0.407 -11.797 1 98.56 136 GLU B C 1
ATOM 3341 O O . GLU B 1 136 ? 2.24 -0.287 -12.062 1 98.56 136 GLU B O 1
ATOM 3346 N N . ILE B 1 137 ? 4.406 -0.08 -11.797 1 98.56 137 ILE B N 1
ATOM 3347 C CA . ILE B 1 137 ? 4.68 -1.46 -12.18 1 98.56 137 ILE B CA 1
ATOM 3348 C C . ILE B 1 137 ? 4.277 -2.402 -11.047 1 98.56 137 ILE B C 1
ATOM 3350 O O . ILE B 1 137 ? 3.496 -3.334 -11.258 1 98.56 137 ILE B O 1
ATOM 3354 N N . ASN B 1 138 ? 4.75 -2.131 -9.789 1 98.69 138 ASN B N 1
ATOM 3355 C CA . ASN B 1 138 ? 4.625 -3.07 -8.68 1 98.69 138 ASN B CA 1
ATOM 3356 C C . ASN B 1 138 ? 3.201 -3.098 -8.133 1 98.69 138 ASN B C 1
ATOM 3358 O O . ASN B 1 138 ? 2.789 -4.082 -7.516 1 98.69 138 ASN B O 1
ATOM 3362 N N . LEU B 1 139 ? 2.473 -1.987 -8.328 1 98.81 139 LEU B N 1
ATOM 3363 C CA . LEU B 1 139 ? 1.181 -1.923 -7.652 1 98.81 139 LEU B CA 1
ATOM 3364 C C . LEU B 1 139 ? 0.045 -1.815 -8.664 1 98.81 139 LEU B C 1
ATOM 3366 O O . LEU B 1 139 ? -0.854 -2.66 -8.688 1 98.81 139 LEU B O 1
ATOM 3370 N N . LEU B 1 140 ? 0.074 -0.789 -9.523 1 98.75 140 LEU B N 1
ATOM 3371 C CA . LEU B 1 140 ? -1.004 -0.663 -10.492 1 98.75 140 LEU B CA 1
ATOM 3372 C C . LEU B 1 140 ? -1.014 -1.852 -11.453 1 98.75 140 LEU B C 1
ATOM 3374 O O . LEU B 1 140 ? -2.08 -2.367 -11.797 1 98.75 140 LEU B O 1
ATOM 3378 N N . GLY B 1 141 ? 0.177 -2.252 -11.906 1 98.88 141 GLY B N 1
ATOM 3379 C CA . GLY B 1 141 ? 0.274 -3.449 -12.727 1 98.88 141 GLY B CA 1
ATOM 3380 C C . GLY B 1 141 ? -0.297 -4.68 -12.047 1 98.88 141 GLY B C 1
ATOM 3381 O O . GLY B 1 141 ? -1.004 -5.473 -12.68 1 98.88 141 GLY B O 1
ATOM 3382 N N . THR B 1 142 ? -0.007 -4.828 -10.781 1 98.88 142 THR B N 1
ATOM 3383 C CA . THR B 1 142 ? -0.515 -5.945 -9.984 1 98.88 142 THR B CA 1
ATOM 3384 C C . THR B 1 142 ? -2.035 -5.879 -9.867 1 98.88 142 THR B C 1
ATOM 3386 O O . THR B 1 142 ? -2.713 -6.906 -9.922 1 98.88 142 THR B O 1
ATOM 3389 N N . ALA B 1 143 ? -2.598 -4.691 -9.688 1 98.88 143 ALA B N 1
ATOM 3390 C CA . ALA B 1 143 ? -4.047 -4.516 -9.633 1 98.88 143 ALA B CA 1
ATOM 3391 C C . ALA B 1 143 ? -4.703 -5.016 -10.914 1 98.88 143 ALA B C 1
ATOM 3393 O O . ALA B 1 143 ? -5.723 -5.707 -10.867 1 98.88 143 ALA B O 1
ATOM 3394 N N . TYR B 1 144 ? -4.117 -4.668 -12.055 1 98.94 144 TYR B N 1
ATOM 3395 C CA . TYR B 1 144 ? -4.629 -5.133 -13.344 1 98.94 144 TYR B CA 1
ATOM 3396 C C . TYR B 1 144 ? -4.547 -6.652 -13.445 1 98.94 144 TYR B C 1
ATOM 3398 O O . TYR B 1 144 ? -5.496 -7.301 -13.891 1 98.94 144 TYR B O 1
ATOM 3406 N N . THR B 1 145 ? -3.406 -7.223 -13.031 1 98.94 145 THR B N 1
ATOM 3407 C CA . THR B 1 145 ? -3.23 -8.672 -13.078 1 98.94 145 THR B CA 1
ATOM 3408 C C . THR B 1 145 ? -4.297 -9.367 -12.242 1 98.94 145 THR B C 1
ATOM 3410 O O . THR B 1 145 ? -4.895 -10.352 -12.688 1 98.94 145 THR B O 1
ATOM 3413 N N . ALA B 1 146 ? -4.508 -8.844 -11.055 1 98.88 146 ALA B N 1
ATOM 3414 C CA . ALA B 1 146 ? -5.488 -9.445 -10.156 1 98.88 146 ALA B CA 1
ATOM 3415 C C . ALA B 1 146 ? -6.895 -9.383 -10.75 1 98.88 146 ALA B C 1
ATOM 3417 O O . ALA B 1 146 ? -7.641 -10.359 -10.695 1 98.88 146 ALA B O 1
ATOM 3418 N N . LYS B 1 147 ? -7.262 -8.195 -11.32 1 98.81 147 LYS B N 1
ATOM 3419 C CA . LYS B 1 147 ? -8.562 -8.031 -11.953 1 98.81 147 LYS B CA 1
ATOM 3420 C C . LYS B 1 147 ? -8.773 -9.047 -13.07 1 98.81 147 LYS B C 1
ATOM 3422 O O . LYS B 1 147 ? -9.828 -9.672 -13.156 1 98.81 147 LYS B O 1
ATOM 3427 N N . LEU B 1 148 ? -7.801 -9.219 -13.867 1 98.88 148 LEU B N 1
ATOM 3428 C CA . LEU B 1 148 ? -7.879 -10.148 -14.992 1 98.88 148 LEU B CA 1
ATOM 3429 C C . LEU B 1 148 ? -7.879 -11.594 -14.508 1 98.88 148 LEU B C 1
ATOM 3431 O O . LEU B 1 148 ? -8.586 -12.438 -15.055 1 98.88 148 LEU B O 1
ATOM 3435 N N . ALA B 1 149 ? -7.07 -11.883 -13.453 1 98.88 149 ALA B N 1
ATOM 3436 C CA . ALA B 1 149 ? -7.094 -13.227 -12.875 1 98.88 149 ALA B CA 1
ATOM 3437 C C . ALA B 1 149 ? -8.5 -13.602 -12.43 1 98.88 149 ALA B C 1
ATOM 3439 O O . ALA B 1 149 ? -9.016 -14.664 -12.797 1 98.88 149 ALA B O 1
ATOM 3440 N N . LEU B 1 150 ? -9.125 -12.727 -11.672 1 98.38 150 LEU B N 1
ATOM 3441 C CA . LEU B 1 150 ? -10.469 -12.992 -11.18 1 98.38 150 LEU B CA 1
ATOM 3442 C C . LEU B 1 150 ? -11.438 -13.219 -12.328 1 98.38 150 LEU B C 1
ATOM 3444 O O . LEU B 1 150 ? -12.297 -14.102 -12.266 1 98.38 150 LEU B O 1
ATOM 3448 N N . HIS B 1 151 ? -11.273 -12.43 -13.375 1 98.5 151 HIS B N 1
ATOM 3449 C CA . HIS B 1 151 ? -12.164 -12.523 -14.523 1 98.5 151 HIS B CA 1
ATOM 3450 C C . HIS B 1 151 ? -12.008 -13.867 -15.234 1 98.5 151 HIS B C 1
ATOM 3452 O O . HIS B 1 151 ? -12.984 -14.586 -15.438 1 98.5 151 HIS B O 1
ATOM 3458 N N . TYR B 1 152 ? -10.859 -14.305 -15.5 1 98.31 152 TYR B N 1
ATOM 3459 C CA . TYR B 1 152 ? -10.625 -15.477 -16.328 1 98.31 152 TYR B CA 1
ATOM 3460 C C . TYR B 1 152 ? -10.75 -16.75 -15.508 1 98.31 152 TYR B C 1
ATOM 3462 O O . TYR B 1 152 ? -11.148 -17.797 -16.031 1 98.31 152 TYR B O 1
ATOM 3470 N N . PHE B 1 153 ? -10.391 -16.672 -14.172 1 98.19 153 PHE B N 1
ATOM 3471 C CA . PHE B 1 153 ? -10.648 -17.812 -13.281 1 98.19 153 PHE B CA 1
ATOM 3472 C C . PHE B 1 153 ? -12.109 -18.234 -13.359 1 98.19 153 PHE B C 1
ATOM 3474 O O . PHE B 1 153 ? -12.406 -19.438 -13.391 1 98.19 153 PHE B O 1
ATOM 3481 N N . ARG B 1 154 ? -12.969 -17.297 -13.453 1 96.38 154 ARG B N 1
ATOM 3482 C CA . ARG B 1 154 ? -14.398 -17.547 -13.352 1 96.38 154 ARG B CA 1
ATOM 3483 C C . ARG B 1 154 ? -14.945 -18.141 -14.641 1 96.38 154 ARG B C 1
ATOM 3485 O O . ARG B 1 154 ? -16.109 -18.562 -14.695 1 96.38 154 ARG B O 1
ATOM 3492 N N . ARG B 1 155 ? -14.102 -18.219 -15.641 1 94.44 155 ARG B N 1
ATOM 3493 C CA . ARG B 1 155 ? -14.508 -18.812 -16.906 1 94.44 155 ARG B CA 1
ATOM 3494 C C . ARG B 1 155 ? -14.32 -20.328 -16.875 1 94.44 155 ARG B C 1
ATOM 3496 O O . ARG B 1 155 ? -14.867 -21.047 -17.719 1 94.44 155 ARG B O 1
ATOM 3503 N N . GLN B 1 156 ? -13.57 -20.781 -15.977 1 88 156 GLN B N 1
ATOM 3504 C CA . GLN B 1 156 ? -13.258 -22.203 -15.961 1 88 156 GLN B CA 1
ATOM 3505 C C . GLN B 1 156 ? -14.273 -22.984 -15.141 1 88 156 GLN B C 1
ATOM 3507 O O . GLN B 1 156 ? -14.852 -22.453 -14.188 1 88 156 GLN B O 1
ATOM 3512 N N . PRO B 1 157 ? -14.531 -24.188 -15.609 1 85.06 157 PRO B N 1
ATOM 3513 C CA . PRO B 1 157 ? -15.414 -25.016 -14.781 1 85.06 157 PRO B CA 1
ATOM 3514 C C . PRO B 1 157 ? -14.836 -25.312 -13.398 1 85.06 157 PRO B C 1
ATOM 3516 O O . PRO B 1 157 ? -13.617 -25.406 -13.25 1 85.06 157 PRO B O 1
ATOM 3519 N N . GLU B 1 158 ? -15.695 -25.438 -12.461 1 87.88 158 GLU B N 1
ATOM 3520 C CA . GLU B 1 158 ? -15.266 -25.828 -11.125 1 87.88 158 GLU B CA 1
ATOM 3521 C C . GLU B 1 158 ? -15.219 -27.344 -10.984 1 87.88 158 GLU B C 1
ATOM 3523 O O . GLU B 1 158 ? -16.234 -27.984 -10.711 1 87.88 158 GLU B O 1
ATOM 3528 N N . GLU B 1 159 ? -14.07 -27.875 -11.242 1 89.62 159 GLU B N 1
ATOM 3529 C CA . GLU B 1 159 ? -13.836 -29.312 -11.125 1 89.62 159 GLU B CA 1
ATOM 3530 C C . GLU B 1 159 ? -12.477 -29.594 -10.5 1 89.62 159 GLU B C 1
ATOM 3532 O O . GLU B 1 159 ? -11.594 -28.734 -10.492 1 89.62 159 GLU B O 1
ATOM 3537 N N . PRO B 1 160 ? -12.25 -30.75 -10.008 1 87 160 PRO B N 1
ATOM 3538 C CA . PRO B 1 160 ? -11.047 -31.062 -9.234 1 87 160 PRO B CA 1
ATOM 3539 C C . PRO B 1 160 ? -9.766 -30.922 -10.055 1 87 160 PRO B C 1
ATOM 3541 O O . PRO B 1 160 ? -8.703 -30.641 -9.5 1 87 160 PRO B O 1
ATOM 3544 N N . SER B 1 161 ? -9.805 -31.109 -11.32 1 90.31 161 SER B N 1
ATOM 3545 C CA . SER B 1 161 ? -8.617 -31.062 -12.172 1 90.31 161 SER B CA 1
ATOM 3546 C C . SER B 1 161 ? -8.203 -29.625 -12.461 1 90.31 161 SER B C 1
ATOM 3548 O O . SER B 1 161 ? -7.121 -29.391 -12.992 1 90.31 161 SER B O 1
ATOM 3550 N N . ARG B 1 162 ? -9.016 -28.656 -12.117 1 93.12 162 ARG B N 1
ATOM 3551 C CA . ARG B 1 162 ? -8.742 -27.234 -12.336 1 93.12 162 ARG B CA 1
ATOM 3552 C C . ARG B 1 162 ? -8.539 -26.5 -11.016 1 93.12 162 ARG B C 1
ATOM 3554 O O . ARG B 1 162 ? -8.695 -27.094 -9.945 1 93.12 162 ARG B O 1
ATOM 3561 N N . ASP B 1 163 ? -8.07 -25.281 -11.125 1 95.75 163 ASP B N 1
ATOM 3562 C CA . ASP B 1 163 ? -7.859 -24.453 -9.945 1 95.75 163 ASP B CA 1
ATOM 3563 C C . ASP B 1 163 ? -8.086 -22.969 -10.258 1 95.75 163 ASP B C 1
ATOM 3565 O O . ASP B 1 163 ? -8.211 -22.594 -11.43 1 95.75 163 ASP B O 1
ATOM 3569 N N . ARG B 1 164 ? -8.328 -22.203 -9.273 1 98 164 ARG B N 1
ATOM 3570 C CA . ARG B 1 164 ? -8.398 -20.734 -9.32 1 98 164 ARG B CA 1
ATOM 3571 C C . ARG B 1 164 ? -7.516 -20.125 -8.242 1 98 164 ARG B C 1
ATOM 3573 O O . ARG B 1 164 ? -8.008 -19.75 -7.172 1 98 164 ARG B O 1
ATOM 3580 N N . CYS B 1 165 ? -6.184 -20.062 -8.547 1 98.44 165 CYS B N 1
ATOM 3581 C CA . CYS B 1 165 ? -5.184 -19.703 -7.551 1 98.44 165 CYS B CA 1
ATOM 3582 C C . CYS B 1 165 ? -4.441 -18.438 -7.957 1 98.44 165 CYS B C 1
ATOM 3584 O O . CYS B 1 165 ? -3.703 -18.438 -8.945 1 98.44 165 CYS B O 1
ATOM 3586 N N . LEU B 1 166 ? -4.688 -17.359 -7.246 1 98.94 166 LEU B N 1
ATOM 3587 C CA . LEU B 1 166 ? -3.936 -16.125 -7.43 1 98.94 166 LEU B CA 1
ATOM 3588 C C . LEU B 1 166 ? -2.836 -15.992 -6.379 1 98.94 166 LEU B C 1
ATOM 3590 O O . LEU B 1 166 ? -3.104 -16.078 -5.18 1 98.94 166 LEU B O 1
ATOM 3594 N N . ILE B 1 167 ? -1.604 -15.844 -6.789 1 98.94 167 ILE B N 1
ATOM 3595 C CA . ILE B 1 167 ? -0.476 -15.594 -5.895 1 98.94 167 ILE B CA 1
ATOM 3596 C C . ILE B 1 167 ? 0.095 -14.203 -6.156 1 98.94 167 ILE B C 1
ATOM 3598 O O . ILE B 1 167 ? 0.573 -13.922 -7.258 1 98.94 167 ILE B O 1
ATOM 3602 N N . ILE B 1 168 ? 0.009 -13.32 -5.199 1 98.94 168 ILE B N 1
ATOM 3603 C CA . ILE B 1 168 ? 0.484 -11.945 -5.289 1 98.94 168 ILE B CA 1
ATOM 3604 C C . ILE B 1 168 ? 1.912 -11.852 -4.754 1 98.94 168 ILE B C 1
ATOM 3606 O O . ILE B 1 168 ? 2.225 -12.422 -3.703 1 98.94 168 ILE B O 1
ATOM 3610 N N . LYS B 1 169 ? 2.721 -11.172 -5.512 1 98.44 169 LYS B N 1
ATOM 3611 C CA . LYS B 1 169 ? 4.117 -11.016 -5.121 1 98.44 169 LYS B CA 1
ATOM 3612 C C . LYS B 1 169 ? 4.293 -9.852 -4.156 1 98.44 169 LYS B C 1
ATOM 3614 O O . LYS B 1 169 ? 4.207 -8.688 -4.555 1 98.44 169 LYS B O 1
ATOM 3619 N N . GLY B 1 170 ? 4.555 -10.133 -2.971 1 97.88 170 GLY B N 1
ATOM 3620 C CA . GLY B 1 170 ? 4.941 -9.141 -1.981 1 97.88 170 GLY B CA 1
ATOM 3621 C C . GLY B 1 170 ? 6.445 -9.008 -1.829 1 97.88 170 GLY B C 1
ATOM 3622 O O . GLY B 1 170 ? 7.168 -8.875 -2.82 1 97.88 170 GLY B O 1
ATOM 3623 N N . SER B 1 171 ? 6.953 -8.906 -0.75 1 97.69 171 SER B N 1
ATOM 3624 C CA . SER B 1 171 ? 8.32 -8.773 -0.254 1 97.69 171 SER B CA 1
ATOM 3625 C C . SER B 1 171 ? 8.344 -8.656 1.267 1 97.69 171 SER B C 1
ATOM 3627 O O . SER B 1 171 ? 7.324 -8.367 1.892 1 97.69 171 SER B O 1
ATOM 3629 N N . ILE B 1 172 ? 9.453 -9.023 1.842 1 97.5 172 ILE B N 1
ATOM 3630 C CA . ILE B 1 172 ? 9.594 -8.688 3.254 1 97.5 172 ILE B CA 1
ATOM 3631 C C . ILE B 1 172 ? 9.383 -7.188 3.453 1 97.5 172 ILE B C 1
ATOM 3633 O O . ILE B 1 172 ? 8.938 -6.75 4.516 1 97.5 172 ILE B O 1
ATOM 3637 N N . ALA B 1 173 ? 9.562 -6.391 2.42 1 97.31 173 ALA B N 1
ATOM 3638 C CA . ALA B 1 173 ? 9.336 -4.949 2.449 1 97.31 173 ALA B CA 1
ATOM 3639 C C . ALA B 1 173 ? 7.844 -4.629 2.545 1 97.31 173 ALA B C 1
ATOM 3641 O O . ALA B 1 173 ? 7.461 -3.469 2.695 1 97.31 173 ALA B O 1
ATOM 3642 N N . ALA B 1 174 ? 6.988 -5.578 2.447 1 98.62 174 ALA B N 1
ATOM 3643 C CA . ALA B 1 174 ? 5.559 -5.406 2.695 1 98.62 174 ALA B CA 1
ATOM 3644 C C . ALA B 1 174 ? 5.238 -5.52 4.184 1 98.62 174 ALA B C 1
ATOM 3646 O O . ALA B 1 174 ? 4.102 -5.289 4.602 1 98.62 174 ALA B O 1
ATOM 3647 N N . TYR B 1 175 ? 6.25 -5.879 4.984 1 98.19 175 TYR B N 1
ATOM 3648 C CA . TYR B 1 175 ? 6.082 -6.105 6.414 1 98.19 175 TYR B CA 1
ATOM 3649 C C . TYR B 1 175 ? 7.086 -5.289 7.219 1 98.19 175 TYR B C 1
ATOM 3651 O O . TYR B 1 175 ? 6.902 -5.078 8.422 1 98.19 175 TYR B O 1
ATOM 3659 N N . ALA B 1 176 ? 8.125 -4.863 6.562 1 97.44 176 ALA B N 1
ATOM 3660 C CA . ALA B 1 176 ? 9.203 -4.148 7.242 1 97.44 176 ALA B CA 1
ATOM 3661 C C . ALA B 1 176 ? 9.414 -2.766 6.633 1 97.44 176 ALA B C 1
ATOM 3663 O O . ALA B 1 176 ? 9.164 -2.561 5.445 1 97.44 176 ALA B O 1
ATOM 3664 N N . ASP B 1 177 ? 9.891 -1.782 7.504 1 96.94 177 ASP B N 1
ATOM 3665 C CA . ASP B 1 177 ? 10.336 -0.49 6.988 1 96.94 177 ASP B CA 1
ATOM 3666 C C . ASP B 1 177 ? 11.578 -0.643 6.117 1 96.94 177 ASP B C 1
ATOM 3668 O O . ASP B 1 177 ? 12.547 -1.293 6.52 1 96.94 177 ASP B O 1
ATOM 3672 N N . GLN B 1 178 ? 11.523 -0.152 4.961 1 95 178 GLN B N 1
ATOM 3673 C CA . GLN B 1 178 ? 12.672 -0.171 4.059 1 95 178 GLN B CA 1
ATOM 3674 C C . GLN B 1 178 ? 13.141 1.244 3.734 1 95 178 GLN B C 1
ATOM 3676 O O . GLN B 1 178 ? 12.82 1.781 2.672 1 95 178 GLN B O 1
ATOM 3681 N N . PRO B 1 179 ? 13.984 1.788 4.641 1 95.19 179 PRO B N 1
ATOM 3682 C CA . PRO B 1 179 ? 14.414 3.17 4.426 1 95.19 179 PRO B CA 1
ATOM 3683 C C . PRO B 1 179 ? 15.086 3.375 3.066 1 95.19 179 PRO B C 1
ATOM 3685 O O . PRO B 1 179 ? 15.828 2.506 2.604 1 95.19 179 PRO B O 1
ATOM 3688 N N . GLY B 1 180 ? 14.766 4.465 2.439 1 94.44 180 GLY B N 1
ATOM 3689 C CA . GLY B 1 180 ? 15.414 4.832 1.192 1 94.44 180 GLY B CA 1
ATOM 3690 C C . GLY B 1 180 ? 14.641 4.398 -0.037 1 94.44 180 GLY B C 1
ATOM 3691 O O . GLY B 1 180 ? 14.992 4.762 -1.161 1 94.44 180 GLY B O 1
ATOM 3692 N N . SER B 1 181 ? 13.57 3.684 0.177 1 95.88 181 SER B N 1
ATOM 3693 C CA . SER B 1 181 ? 12.781 3.182 -0.944 1 95.88 181 SER B CA 1
ATOM 3694 C C . SER B 1 181 ? 11.289 3.391 -0.71 1 95.88 181 SER B C 1
ATOM 3696 O O . SER B 1 181 ? 10.516 2.428 -0.671 1 95.88 181 SER B O 1
ATOM 3698 N N . PRO B 1 182 ? 10.883 4.656 -0.668 1 97.94 182 PRO B N 1
ATOM 3699 C CA . PRO B 1 182 ? 9.484 4.922 -0.329 1 97.94 182 PRO B CA 1
ATOM 3700 C C . PRO B 1 182 ? 8.508 4.324 -1.343 1 97.94 182 PRO B C 1
ATOM 3702 O O . PRO B 1 182 ? 7.5 3.73 -0.957 1 97.94 182 PRO B O 1
ATOM 3705 N N . GLN B 1 183 ? 8.797 4.445 -2.67 1 98.12 183 GLN B N 1
ATOM 3706 C CA . GLN B 1 183 ? 7.895 3.861 -3.656 1 98.12 183 GLN B CA 1
ATOM 3707 C C . GLN B 1 183 ? 7.797 2.348 -3.482 1 98.12 183 GLN B C 1
ATOM 3709 O O . GLN B 1 183 ? 6.715 1.773 -3.611 1 98.12 183 GLN B O 1
ATOM 3714 N N . TYR B 1 184 ? 8.93 1.734 -3.254 1 97.25 184 TYR B N 1
ATOM 3715 C CA . TYR B 1 184 ? 8.938 0.282 -3.121 1 97.25 184 TYR B CA 1
ATOM 3716 C C . TYR B 1 184 ? 8.133 -0.16 -1.906 1 97.25 184 TYR B C 1
ATOM 3718 O O . TYR B 1 184 ? 7.293 -1.06 -2.004 1 97.25 184 TYR B O 1
ATOM 3726 N N . ASN B 1 185 ? 8.32 0.48 -0.74 1 98.38 185 ASN B N 1
ATOM 3727 C CA . ASN B 1 185 ? 7.508 0.177 0.434 1 98.38 185 ASN B CA 1
ATOM 3728 C C . ASN B 1 185 ? 6.023 0.405 0.163 1 98.38 185 ASN B C 1
ATOM 3730 O O . ASN B 1 185 ? 5.195 -0.457 0.461 1 98.38 185 ASN B O 1
ATOM 3734 N N . MET B 1 186 ? 5.727 1.568 -0.428 1 98.81 186 MET B N 1
ATOM 3735 C CA . MET B 1 186 ? 4.336 1.863 -0.77 1 98.81 186 MET B CA 1
ATOM 3736 C C . MET B 1 186 ? 3.732 0.74 -1.605 1 98.81 186 MET B C 1
ATOM 3738 O O . MET B 1 186 ? 2.633 0.266 -1.313 1 98.81 186 MET B O 1
ATOM 3742 N N . SER B 1 187 ? 4.473 0.312 -2.592 1 98.81 187 SER B N 1
ATOM 3743 C CA . SER B 1 187 ? 3.957 -0.673 -3.537 1 98.81 187 SER B CA 1
ATOM 3744 C C . SER B 1 187 ? 3.744 -2.025 -2.865 1 98.81 187 SER B C 1
ATOM 3746 O O . SER B 1 187 ? 2.721 -2.678 -3.08 1 98.81 187 SER B O 1
ATOM 3748 N N . LYS B 1 188 ? 4.703 -2.424 -2.072 1 98.81 188 LYS B N 1
ATOM 3749 C CA . LYS B 1 188 ? 4.629 -3.758 -1.482 1 98.81 188 LYS B CA 1
ATOM 3750 C C . LYS B 1 188 ? 3.625 -3.795 -0.333 1 98.81 188 LYS B C 1
ATOM 3752 O O . LYS B 1 188 ? 2.936 -4.797 -0.135 1 98.81 188 LYS B O 1
ATOM 3757 N N . TRP B 1 189 ? 3.514 -2.709 0.411 1 98.88 189 TRP B N 1
ATOM 3758 C CA . TRP B 1 189 ? 2.43 -2.605 1.381 1 98.88 189 TRP B CA 1
ATOM 3759 C C . TRP B 1 189 ? 1.075 -2.564 0.681 1 98.88 189 TRP B C 1
ATOM 3761 O O . TRP B 1 189 ? 0.112 -3.18 1.144 1 98.88 189 TRP B O 1
ATOM 3771 N N . GLY B 1 190 ? 1.013 -1.815 -0.378 1 98.88 190 GLY B N 1
ATOM 3772 C CA . GLY B 1 190 ? -0.21 -1.806 -1.165 1 98.88 190 GLY B CA 1
ATOM 3773 C C . GLY B 1 190 ? -0.598 -3.178 -1.682 1 98.88 190 GLY B C 1
ATOM 3774 O O . GLY B 1 190 ? -1.771 -3.555 -1.637 1 98.88 190 GLY B O 1
ATOM 3775 N N . ALA B 1 191 ? 0.368 -3.957 -2.184 1 98.88 191 ALA B N 1
ATOM 3776 C CA . ALA B 1 191 ? 0.121 -5.32 -2.641 1 98.88 191 ALA B CA 1
ATOM 3777 C C . ALA B 1 191 ? -0.391 -6.199 -1.5 1 98.88 191 ALA B C 1
ATOM 3779 O O . ALA B 1 191 ? -1.284 -7.027 -1.697 1 98.88 191 ALA B O 1
ATOM 3780 N N . ARG B 1 192 ? 0.206 -6.023 -0.312 1 98.88 192 ARG B N 1
ATOM 3781 C CA . ARG B 1 192 ? -0.275 -6.727 0.873 1 98.88 192 ARG B CA 1
ATOM 3782 C C . ARG B 1 192 ? -1.719 -6.348 1.187 1 98.88 192 ARG B C 1
ATOM 3784 O O . ARG B 1 192 ? -2.521 -7.199 1.567 1 98.88 192 ARG B O 1
ATOM 3791 N N . GLY B 1 193 ? -2.043 -5.074 1.028 1 98.81 193 GLY B N 1
ATOM 3792 C CA . GLY B 1 193 ? -3.416 -4.629 1.201 1 98.81 193 GLY B CA 1
ATOM 3793 C C . GLY B 1 193 ? -4.383 -5.277 0.23 1 98.81 193 GLY B C 1
ATOM 3794 O O . GLY B 1 193 ? -5.512 -5.609 0.597 1 98.81 193 GLY B O 1
ATOM 3795 N N . LEU B 1 194 ? -3.947 -5.457 -1.021 1 98.88 194 LEU B N 1
ATOM 3796 C CA . LEU B 1 194 ? -4.762 -6.152 -2.012 1 98.88 194 LEU B CA 1
ATOM 3797 C C . LEU B 1 194 ? -5.02 -7.594 -1.588 1 98.88 194 LEU B C 1
ATOM 3799 O O . LEU B 1 194 ? -6.16 -8.062 -1.623 1 98.88 194 LEU B O 1
ATOM 3803 N N . PHE B 1 195 ? -3.957 -8.258 -1.169 1 98.88 195 PHE B N 1
ATOM 3804 C CA . PHE B 1 195 ? -4.039 -9.633 -0.695 1 98.88 195 PHE B CA 1
ATOM 3805 C C . PHE B 1 195 ? -5.023 -9.75 0.462 1 98.88 195 PHE B C 1
ATOM 3807 O O . PHE B 1 195 ? -5.941 -10.578 0.422 1 98.88 195 PHE B O 1
ATOM 3814 N N . ARG B 1 196 ? -4.84 -8.93 1.431 1 98.31 196 ARG B N 1
ATOM 3815 C CA . ARG B 1 196 ? -5.652 -8.953 2.643 1 98.31 196 ARG B CA 1
ATOM 3816 C C . ARG B 1 196 ? -7.121 -8.68 2.322 1 98.31 196 ARG B C 1
ATOM 3818 O O . ARG B 1 196 ? -8.016 -9.234 2.967 1 98.31 196 ARG B O 1
ATOM 3825 N N . ASN B 1 197 ? -7.359 -7.844 1.351 1 98.25 197 ASN B N 1
ATOM 3826 C CA . ASN B 1 197 ? -8.734 -7.57 0.931 1 98.25 197 ASN B CA 1
ATOM 3827 C C . ASN B 1 197 ? -9.352 -8.773 0.226 1 98.25 197 ASN B C 1
ATOM 3829 O O . ASN B 1 197 ? -10.406 -9.258 0.632 1 98.25 197 ASN B O 1
ATOM 3833 N N . LEU B 1 198 ? -8.688 -9.305 -0.773 1 98.25 198 LEU B N 1
ATOM 3834 C CA . LEU B 1 198 ? -9.25 -10.328 -1.652 1 98.25 198 LEU B CA 1
ATOM 3835 C C . LEU B 1 198 ? -9.461 -11.633 -0.897 1 98.25 198 LEU B C 1
ATOM 3837 O O . LEU B 1 198 ? -10.406 -12.375 -1.181 1 98.25 198 LEU B O 1
ATOM 3841 N N . ARG B 1 199 ? -8.617 -11.938 0.06 1 98 199 ARG B N 1
ATOM 3842 C CA . ARG B 1 199 ? -8.742 -13.195 0.783 1 98 199 ARG B CA 1
ATOM 3843 C C . ARG B 1 199 ? -10.086 -13.281 1.501 1 98 199 ARG B C 1
ATOM 3845 O O . ARG B 1 199 ? -10.516 -14.367 1.888 1 98 199 ARG B O 1
ATOM 3852 N N . ARG B 1 200 ? -10.734 -12.117 1.637 1 97.44 200 ARG B N 1
ATOM 3853 C CA . ARG B 1 200 ? -11.984 -12.062 2.389 1 97.44 200 ARG B CA 1
ATOM 3854 C C . ARG B 1 200 ? -13.188 -12.273 1.472 1 97.44 200 ARG B C 1
ATOM 3856 O O . ARG B 1 200 ? -14.289 -12.555 1.941 1 97.44 200 ARG B O 1
ATOM 3863 N N . THR B 1 201 ? -13.047 -12.18 0.142 1 96.06 201 THR B N 1
ATOM 3864 C CA . THR B 1 201 ? -14.227 -12.188 -0.712 1 96.06 201 THR B CA 1
ATOM 3865 C C . THR B 1 201 ? -14.039 -13.141 -1.888 1 96.06 201 THR B C 1
ATOM 3867 O O . THR B 1 201 ? -15.016 -13.664 -2.43 1 96.06 201 THR B O 1
ATOM 3870 N N . ALA B 1 202 ? -12.82 -13.367 -2.312 1 96.81 202 ALA B N 1
ATOM 3871 C CA . ALA B 1 202 ? -12.57 -14.102 -3.553 1 96.81 202 ALA B CA 1
ATOM 3872 C C . ALA B 1 202 ? -13.047 -15.547 -3.445 1 96.81 202 ALA B C 1
ATOM 3874 O O . ALA B 1 202 ? -13.398 -16.172 -4.449 1 96.81 202 ALA B O 1
ATOM 3875 N N . TRP B 1 203 ? -13.125 -16.047 -2.215 1 95.75 203 TRP B N 1
ATOM 3876 C CA . TRP B 1 203 ? -13.547 -17.422 -1.979 1 95.75 203 TRP B CA 1
ATOM 3877 C C . TRP B 1 203 ? -14.977 -17.625 -2.455 1 95.75 203 TRP B C 1
ATOM 3879 O O . TRP B 1 203 ? -15.359 -18.75 -2.82 1 95.75 203 TRP B O 1
ATOM 3889 N N . ARG B 1 204 ? -15.781 -16.594 -2.549 1 94.75 204 ARG B N 1
ATOM 3890 C CA . ARG B 1 204 ? -17.156 -16.688 -3.012 1 94.75 204 ARG B CA 1
ATOM 3891 C C . ARG B 1 204 ? -17.219 -17.141 -4.465 1 94.75 204 ARG B C 1
ATOM 3893 O O . ARG B 1 204 ? -18.234 -17.703 -4.906 1 94.75 204 ARG B O 1
ATOM 3900 N N . GLU B 1 205 ? -16.141 -16.859 -5.207 1 95.44 205 GLU B N 1
ATOM 3901 C CA . GLU B 1 205 ? -16.031 -17.266 -6.605 1 95.44 205 GLU B CA 1
ATOM 3902 C C . GLU B 1 205 ? -15.156 -18.5 -6.762 1 95.44 205 GLU B C 1
ATOM 3904 O O . GLU B 1 205 ? -14.648 -18.766 -7.848 1 95.44 205 GLU B O 1
ATOM 3909 N N . GLY B 1 206 ? -14.867 -19.172 -5.59 1 95.81 206 GLY B N 1
ATOM 3910 C CA . GLY B 1 206 ? -14.016 -20.344 -5.617 1 95.81 206 GLY B CA 1
ATOM 3911 C C . GLY B 1 206 ? -12.555 -20.031 -5.859 1 95.81 206 GLY B C 1
ATOM 3912 O O . GLY B 1 206 ? -11.797 -20.875 -6.34 1 95.81 206 GLY B O 1
ATOM 3913 N N . ILE B 1 207 ? -12.172 -18.828 -5.668 1 97.5 207 ILE B N 1
ATOM 3914 C CA . ILE B 1 207 ? -10.82 -18.359 -5.938 1 97.5 207 ILE B CA 1
ATOM 3915 C C . ILE B 1 207 ? -10.031 -18.281 -4.633 1 97.5 207 ILE B C 1
ATOM 3917 O O . ILE B 1 207 ? -10.516 -17.719 -3.643 1 97.5 207 ILE B O 1
ATOM 3921 N N . ARG B 1 208 ? -8.867 -18.922 -4.539 1 97.5 208 ARG B N 1
ATOM 3922 C CA . ARG B 1 208 ? -7.961 -18.75 -3.408 1 97.5 208 ARG B CA 1
ATOM 3923 C C . ARG B 1 208 ? -6.863 -17.734 -3.732 1 97.5 208 ARG B C 1
ATOM 3925 O O . ARG B 1 208 ? -6.398 -17.672 -4.871 1 97.5 208 ARG B O 1
ATOM 3932 N N . VAL B 1 209 ? -6.492 -16.906 -2.76 1 98.62 209 VAL B N 1
ATOM 3933 C CA . VAL B 1 209 ? -5.5 -15.836 -2.908 1 98.62 209 VAL B CA 1
ATOM 3934 C C . VAL B 1 209 ? -4.438 -15.969 -1.817 1 98.62 209 VAL B C 1
ATOM 3936 O O . VAL B 1 209 ? -4.77 -16.141 -0.641 1 98.62 209 VAL B O 1
ATOM 3939 N N . ASN B 1 210 ? -3.186 -15.961 -2.217 1 98.81 210 ASN B N 1
ATOM 3940 C CA . ASN B 1 210 ? -2.059 -16.016 -1.289 1 98.81 210 ASN B CA 1
ATOM 3941 C C . ASN B 1 210 ? -0.975 -15.008 -1.666 1 98.81 210 ASN B C 1
ATOM 3943 O O . ASN B 1 210 ? -1.01 -14.422 -2.754 1 98.81 210 ASN B O 1
ATOM 3947 N N . LEU B 1 211 ? -0.117 -14.688 -0.726 1 98.88 211 LEU B N 1
ATOM 3948 C CA . LEU B 1 211 ? 0.981 -13.75 -0.915 1 98.88 211 LEU B CA 1
ATOM 3949 C C . LEU B 1 211 ? 2.322 -14.406 -0.609 1 98.88 211 LEU B C 1
ATOM 3951 O O . LEU B 1 211 ? 2.436 -15.18 0.347 1 98.88 211 LEU B O 1
ATOM 3955 N N . THR B 1 212 ? 3.33 -14.164 -1.441 1 98.81 212 THR B N 1
ATOM 3956 C CA . THR B 1 212 ? 4.703 -14.516 -1.089 1 98.81 212 THR B CA 1
ATOM 3957 C C . THR B 1 212 ? 5.52 -13.266 -0.796 1 98.81 212 THR B C 1
ATOM 3959 O O . THR B 1 212 ? 5.371 -12.242 -1.476 1 98.81 212 THR B O 1
ATOM 3962 N N . ALA B 1 213 ? 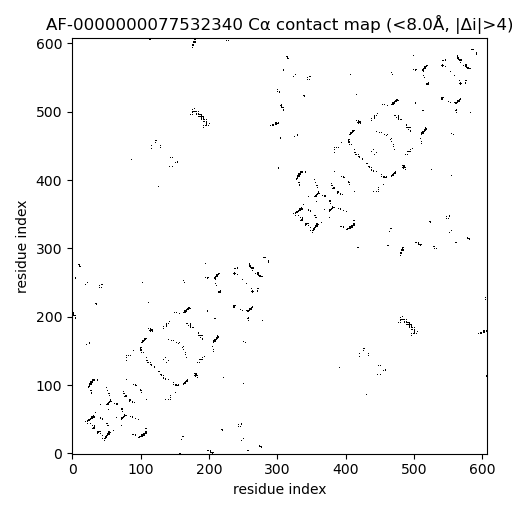6.309 -13.344 0.148 1 98.69 213 ALA B N 1
ATOM 3963 C CA . ALA B 1 213 ? 7.137 -12.227 0.597 1 98.69 213 ALA B CA 1
ATOM 3964 C C . ALA B 1 213 ? 8.609 -12.633 0.678 1 98.69 213 ALA B C 1
ATOM 3966 O O . ALA B 1 213 ? 9.117 -12.93 1.76 1 98.69 213 ALA B O 1
ATOM 3967 N N . PRO B 1 214 ? 9.328 -12.57 -0.399 1 98.25 214 PRO B N 1
ATOM 3968 C CA . PRO B 1 214 ? 10.734 -12.969 -0.391 1 98.25 214 PRO B CA 1
ATOM 3969 C C . PRO B 1 214 ? 11.625 -11.984 0.365 1 98.25 214 PRO B C 1
ATOM 3971 O O . PRO B 1 214 ? 11.414 -10.773 0.292 1 98.25 214 PRO B O 1
ATOM 3974 N N . TRP B 1 215 ? 12.555 -12.516 1.052 1 97.31 215 TRP B N 1
ATOM 3975 C CA . TRP B 1 215 ? 13.734 -11.82 1.553 1 97.31 215 TRP B CA 1
ATOM 3976 C C . TRP B 1 215 ? 14.688 -11.461 0.412 1 97.31 215 TRP B C 1
ATOM 3978 O O . TRP B 1 215 ? 14.32 -11.562 -0.761 1 97.31 215 TRP B O 1
ATOM 3988 N N . TYR B 1 216 ? 15.812 -10.867 0.692 1 95.12 216 TYR B N 1
ATOM 3989 C CA . TYR B 1 216 ? 16.844 -10.656 -0.323 1 95.12 216 TYR B CA 1
ATOM 3990 C C . TYR B 1 216 ? 17.188 -11.961 -1.024 1 95.12 216 TYR B C 1
ATOM 3992 O O . TYR B 1 216 ? 17.609 -12.922 -0.382 1 95.12 216 TYR B O 1
ATOM 4000 N N . VAL B 1 217 ? 16.906 -12.016 -2.26 1 95.12 217 VAL B N 1
ATOM 4001 C CA . VAL B 1 217 ? 17.234 -13.172 -3.096 1 95.12 217 VAL B CA 1
ATOM 4002 C C . VAL B 1 217 ? 18.219 -12.758 -4.188 1 95.12 217 VAL B C 1
ATOM 4004 O O . VAL B 1 217 ? 18.094 -11.68 -4.773 1 95.12 217 VAL B O 1
ATOM 4007 N N . HIS B 1 218 ? 19.203 -13.578 -4.383 1 89.38 218 HIS B N 1
ATOM 4008 C CA . HIS B 1 218 ? 20.156 -13.297 -5.445 1 89.38 218 HIS B CA 1
ATOM 4009 C C . HIS B 1 218 ? 19.516 -13.461 -6.82 1 89.38 218 HIS B C 1
ATOM 4011 O O . HIS B 1 218 ? 19.531 -14.562 -7.383 1 89.38 218 HIS B O 1
ATOM 4017 N N . THR B 1 219 ? 19.047 -12.406 -7.348 1 87.62 219 THR B N 1
ATOM 4018 C CA . THR B 1 219 ? 18.453 -12.367 -8.688 1 87.62 219 THR B CA 1
ATOM 4019 C C . THR B 1 219 ? 18.875 -11.094 -9.422 1 87.62 219 THR B C 1
ATOM 4021 O O . THR B 1 219 ? 19.422 -10.172 -8.812 1 87.62 219 THR B O 1
ATOM 4024 N N . PRO B 1 220 ? 18.656 -11.086 -10.695 1 79.56 220 PRO B N 1
ATOM 4025 C CA . PRO B 1 220 ? 19.047 -9.906 -11.469 1 79.56 220 PRO B CA 1
ATOM 4026 C C . PRO B 1 220 ? 18.297 -8.648 -11.023 1 79.56 220 PRO B C 1
ATOM 4028 O O . PRO B 1 220 ? 18.688 -7.535 -11.391 1 79.56 220 PRO B O 1
ATOM 4031 N N . ILE B 1 221 ? 17.266 -8.805 -10.289 1 80.44 221 ILE B N 1
ATOM 4032 C CA . ILE B 1 221 ? 16.516 -7.648 -9.82 1 80.44 221 ILE B CA 1
ATOM 4033 C C . ILE B 1 221 ? 17.406 -6.805 -8.898 1 80.44 221 ILE B C 1
ATOM 4035 O O . ILE B 1 221 ? 17.234 -5.586 -8.82 1 80.44 221 ILE B O 1
ATOM 4039 N N . LEU B 1 222 ? 18.312 -7.445 -8.195 1 83.25 222 LEU B N 1
ATOM 4040 C CA . LEU B 1 222 ? 19.281 -6.738 -7.371 1 83.25 222 LEU B CA 1
ATOM 4041 C C . LEU B 1 222 ? 20.609 -6.559 -8.125 1 83.25 222 LEU B C 1
ATOM 4043 O O . LEU B 1 222 ? 21.234 -7.539 -8.523 1 83.25 222 LEU B O 1
ATOM 4047 N N . PRO B 1 223 ? 21.016 -5.34 -8.258 1 84.31 223 PRO B N 1
ATOM 4048 C CA . PRO B 1 223 ? 22.312 -5.121 -8.914 1 84.31 223 PRO B CA 1
ATOM 4049 C C . PRO B 1 223 ? 23.469 -5.77 -8.164 1 84.31 223 PRO B C 1
ATOM 4051 O O . PRO B 1 223 ? 23.406 -5.941 -6.941 1 84.31 223 PRO B O 1
ATOM 4054 N N . ALA B 1 224 ? 24.547 -6.043 -8.906 1 87.12 224 ALA B N 1
ATOM 4055 C CA . ALA B 1 224 ? 25.703 -6.742 -8.359 1 87.12 224 ALA B CA 1
ATOM 4056 C C . ALA B 1 224 ? 26.297 -5.973 -7.184 1 87.12 224 ALA B C 1
ATOM 4058 O O . ALA B 1 224 ? 26.703 -6.57 -6.184 1 87.12 224 ALA B O 1
ATOM 4059 N N . LYS B 1 225 ? 26.312 -4.688 -7.352 1 87.31 225 LYS B N 1
ATOM 4060 C CA . LYS B 1 225 ? 26.875 -3.854 -6.293 1 87.31 225 LYS B CA 1
ATOM 4061 C C . LYS B 1 225 ? 26.078 -3.975 -5.008 1 87.31 225 LYS B C 1
ATOM 4063 O O . LYS B 1 225 ? 26.625 -3.932 -3.908 1 87.31 225 LYS B O 1
ATOM 4068 N N . VAL B 1 226 ? 24.812 -4.109 -5.121 1 87.5 226 VAL B N 1
ATOM 4069 C CA . VAL B 1 226 ? 23.922 -4.25 -3.967 1 87.5 226 VAL B CA 1
ATOM 4070 C C . VAL B 1 226 ? 24.156 -5.605 -3.305 1 87.5 226 VAL B C 1
ATOM 4072 O O . VAL B 1 226 ? 24.219 -5.699 -2.076 1 87.5 226 VAL B O 1
ATOM 4075 N N . ILE B 1 227 ? 24.328 -6.621 -4.098 1 88.81 227 ILE B N 1
ATOM 4076 C CA . ILE B 1 227 ? 24.562 -7.969 -3.588 1 88.81 227 ILE B CA 1
ATOM 4077 C C . ILE B 1 227 ? 25.875 -7.996 -2.801 1 88.81 227 ILE B C 1
ATOM 4079 O O . ILE B 1 227 ? 25.922 -8.539 -1.693 1 88.81 227 ILE B O 1
ATOM 4083 N N . GLU B 1 228 ? 26.844 -7.414 -3.387 1 89.75 228 GLU B N 1
ATOM 4084 C CA . GLU B 1 228 ? 28.141 -7.355 -2.727 1 89.75 228 GLU B CA 1
ATOM 4085 C C . GLU B 1 228 ? 28.062 -6.602 -1.402 1 89.75 228 GLU B C 1
ATOM 4087 O O . GLU B 1 228 ? 28.656 -7.02 -0.404 1 89.75 228 GLU B O 1
ATOM 4092 N N . TYR B 1 229 ? 27.375 -5.547 -1.392 1 90.69 229 TYR B N 1
ATOM 4093 C CA . TYR B 1 229 ? 27.188 -4.758 -0.178 1 90.69 229 TYR B CA 1
ATOM 4094 C C . TYR B 1 229 ? 26.5 -5.574 0.904 1 90.69 229 TYR B C 1
ATOM 4096 O O . TYR B 1 229 ? 26.969 -5.637 2.041 1 90.69 229 TYR B O 1
ATOM 4104 N N . LEU B 1 230 ? 25.422 -6.219 0.554 1 91.69 230 LEU B N 1
ATOM 4105 C CA . LEU B 1 230 ? 24.656 -7.004 1.515 1 91.69 230 LEU B CA 1
ATOM 4106 C C . LEU B 1 230 ? 25.484 -8.141 2.082 1 91.69 230 LEU B C 1
ATOM 4108 O O . LEU B 1 230 ? 25.438 -8.414 3.283 1 91.69 230 LEU B O 1
ATOM 4112 N N . ARG B 1 231 ? 26.25 -8.727 1.21 1 91 231 ARG B N 1
ATOM 4113 C CA . ARG B 1 231 ? 27.156 -9.781 1.661 1 91 231 ARG B CA 1
ATOM 4114 C C . ARG B 1 231 ? 28.172 -9.25 2.656 1 91 231 ARG B C 1
ATOM 4116 O O . ARG B 1 231 ? 28.484 -9.906 3.648 1 91 231 ARG B O 1
ATOM 4123 N N . SER B 1 232 ? 28.688 -8.102 2.334 1 92.12 232 SER B N 1
ATOM 4124 C CA . SER B 1 232 ? 29.703 -7.492 3.195 1 92.12 232 SER B CA 1
ATOM 4125 C C . SER B 1 232 ? 29.125 -7.184 4.574 1 92.12 232 SER B C 1
ATOM 4127 O O . SER B 1 232 ? 29.859 -7.109 5.559 1 92.12 232 SER B O 1
ATOM 4129 N N . LYS B 1 233 ? 27.812 -6.984 4.652 1 92.19 233 LYS B N 1
ATOM 4130 C CA . LYS B 1 233 ? 27.156 -6.688 5.922 1 92.19 233 LYS B CA 1
ATOM 4131 C C . LYS B 1 233 ? 26.734 -7.973 6.629 1 92.19 233 LYS B C 1
ATOM 4133 O O . LYS B 1 233 ? 26.078 -7.918 7.676 1 92.19 233 LYS B O 1
ATOM 4138 N N . GLY B 1 234 ? 27.031 -9.141 5.984 1 92.06 234 GLY B N 1
ATOM 4139 C CA . GLY B 1 234 ? 26.75 -10.422 6.609 1 92.06 234 GLY B CA 1
ATOM 4140 C C . GLY B 1 234 ? 25.328 -10.891 6.418 1 92.06 234 GLY B C 1
ATOM 4141 O O . GLY B 1 234 ? 24.844 -11.742 7.16 1 92.06 234 GLY B O 1
ATOM 4142 N N . VAL B 1 235 ? 24.672 -10.312 5.41 1 93.56 235 VAL B N 1
ATOM 4143 C CA . VAL B 1 235 ? 23.281 -10.688 5.164 1 93.56 235 VAL B CA 1
ATOM 4144 C C . VAL B 1 235 ? 23.219 -12.047 4.469 1 93.56 235 VAL B C 1
ATOM 4146 O O . VAL B 1 235 ? 23.891 -12.258 3.457 1 93.56 235 VAL B O 1
ATOM 4149 N N . ASN B 1 236 ? 22.5 -12.969 5.113 1 94.81 236 ASN B N 1
ATOM 4150 C CA . ASN B 1 236 ? 22.234 -14.25 4.457 1 94.81 236 ASN B CA 1
ATOM 4151 C C . ASN B 1 236 ? 21.078 -14.133 3.463 1 94.81 236 ASN B C 1
ATOM 4153 O O . ASN B 1 236 ? 20.031 -13.555 3.779 1 94.81 236 ASN B O 1
ATOM 4157 N N . PHE B 1 237 ? 21.281 -14.688 2.309 1 95.94 237 PHE B N 1
ATOM 4158 C CA . PHE B 1 237 ? 20.297 -14.578 1.249 1 95.94 237 PHE B CA 1
ATOM 4159 C C . PHE B 1 237 ? 19.344 -15.773 1.26 1 95.94 237 PHE B C 1
ATOM 4161 O O . PHE B 1 237 ? 19.75 -16.875 1.633 1 95.94 237 PHE B O 1
ATOM 4168 N N . ALA B 1 238 ? 18.062 -15.516 0.954 1 97.31 238 ALA B N 1
ATOM 4169 C CA . ALA B 1 238 ? 17.172 -16.594 0.547 1 97.31 238 ALA B CA 1
ATOM 4170 C C . ALA B 1 238 ? 17.562 -17.141 -0.825 1 97.31 238 ALA B C 1
ATOM 4172 O O . ALA B 1 238 ? 18.312 -16.5 -1.564 1 97.31 238 ALA B O 1
ATOM 4173 N N . SER B 1 239 ? 17.094 -18.344 -1.112 1 97.06 239 SER B N 1
ATOM 4174 C CA . SER B 1 239 ? 17.547 -18.953 -2.355 1 97.06 239 SER B CA 1
ATOM 4175 C C . SER B 1 239 ? 16.422 -19.016 -3.387 1 97.06 239 SER B C 1
ATOM 4177 O O . SER B 1 239 ? 15.242 -19.094 -3.027 1 97.06 239 SER B O 1
ATOM 4179 N N . VAL B 1 240 ? 16.812 -18.969 -4.645 1 97.88 240 VAL B N 1
ATOM 4180 C CA . VAL B 1 240 ? 15.844 -19.078 -5.738 1 97.88 240 VAL B CA 1
ATOM 4181 C C . VAL B 1 240 ? 15.086 -20.391 -5.641 1 97.88 240 VAL B C 1
ATOM 4183 O O . VAL B 1 240 ? 13.859 -20.422 -5.734 1 97.88 240 VAL B O 1
ATOM 4186 N N . PRO B 1 241 ? 15.758 -21.547 -5.297 1 97.5 241 PRO B N 1
ATOM 4187 C CA . PRO B 1 241 ? 15.023 -22.812 -5.156 1 97.5 241 PRO B CA 1
ATOM 4188 C C . PRO B 1 241 ? 13.953 -22.75 -4.07 1 97.5 241 PRO B C 1
ATOM 4190 O O . PRO B 1 241 ? 12.883 -23.344 -4.227 1 97.5 241 PRO B O 1
ATOM 4193 N N . ASP B 1 242 ? 14.281 -22.062 -2.996 1 97.56 242 ASP B N 1
ATOM 4194 C CA . ASP B 1 242 ? 13.297 -21.969 -1.925 1 97.56 242 ASP B CA 1
ATOM 4195 C C . ASP B 1 242 ? 12.109 -21.109 -2.342 1 97.56 242 ASP B C 1
ATOM 4197 O O . ASP B 1 242 ? 10.977 -21.359 -1.935 1 97.56 242 ASP B O 1
ATOM 4201 N N . CYS B 1 243 ? 12.344 -20.047 -3.115 1 98.31 243 CYS B N 1
ATOM 4202 C CA . CYS B 1 243 ? 11.25 -19.281 -3.697 1 98.31 243 CYS B CA 1
ATOM 4203 C C . CYS B 1 243 ? 10.367 -20.156 -4.566 1 98.31 243 CYS B C 1
ATOM 4205 O O . CYS B 1 243 ? 9.141 -20.094 -4.473 1 98.31 243 CYS B O 1
ATOM 4207 N N . VAL B 1 244 ? 10.992 -20.953 -5.371 1 98.19 244 VAL B N 1
ATOM 4208 C CA . VAL B 1 244 ? 10.289 -21.859 -6.27 1 98.19 244 VAL B CA 1
ATOM 4209 C C . VAL B 1 244 ? 9.461 -22.844 -5.461 1 98.19 244 VAL B C 1
ATOM 4211 O O . VAL B 1 244 ? 8.281 -23.078 -5.758 1 98.19 244 VAL B O 1
ATOM 4214 N N . GLN B 1 245 ? 10.039 -23.391 -4.41 1 97.06 245 GLN B N 1
ATOM 4215 C CA . GLN B 1 245 ? 9.344 -24.391 -3.6 1 97.06 245 GLN B CA 1
ATOM 4216 C C . GLN B 1 245 ? 8.109 -23.781 -2.941 1 97.06 245 GLN B C 1
ATOM 4218 O O . GLN B 1 245 ? 7.059 -24.438 -2.875 1 97.06 245 GLN B O 1
ATOM 4223 N N . ALA B 1 246 ? 8.25 -22.609 -2.422 1 97.38 246 ALA B N 1
ATOM 4224 C CA . ALA B 1 246 ? 7.105 -21.953 -1.807 1 97.38 246 ALA B CA 1
ATOM 4225 C C . ALA B 1 246 ? 5.98 -21.75 -2.816 1 97.38 246 ALA B C 1
ATOM 4227 O O . ALA B 1 246 ? 4.809 -21.953 -2.502 1 97.38 246 ALA B O 1
ATOM 4228 N N . MET B 1 247 ? 6.324 -21.328 -4.039 1 98.19 247 MET B N 1
ATOM 4229 C CA . MET B 1 247 ? 5.348 -21.094 -5.098 1 98.19 247 MET B CA 1
ATOM 4230 C C . MET B 1 247 ? 4.637 -22.391 -5.48 1 98.19 247 MET B C 1
ATOM 4232 O O . MET B 1 247 ? 3.41 -22.406 -5.605 1 98.19 247 MET B O 1
ATOM 4236 N N . LEU B 1 248 ? 5.387 -23.438 -5.633 1 98.25 248 LEU B N 1
ATOM 4237 C CA . LEU B 1 248 ? 4.82 -24.75 -5.98 1 98.25 248 LEU B CA 1
ATOM 4238 C C . LEU B 1 248 ? 3.945 -25.281 -4.852 1 98.25 248 LEU B C 1
ATOM 4240 O O . LEU B 1 248 ? 2.908 -25.891 -5.105 1 98.25 248 LEU B O 1
ATOM 4244 N N . TYR B 1 249 ? 4.402 -25.031 -3.623 1 97.62 249 TYR B N 1
ATOM 4245 C CA . TYR B 1 249 ? 3.611 -25.453 -2.469 1 97.62 249 TYR B CA 1
ATOM 4246 C C . TYR B 1 249 ? 2.232 -24.812 -2.488 1 97.62 249 TYR B C 1
ATOM 4248 O O . TYR B 1 249 ? 1.216 -25.5 -2.367 1 97.62 249 TYR B O 1
ATOM 4256 N N . ILE B 1 250 ? 2.176 -23.516 -2.699 1 97.56 250 ILE B N 1
ATOM 4257 C CA . ILE B 1 250 ? 0.91 -22.797 -2.725 1 97.56 250 ILE B CA 1
ATOM 4258 C C . ILE B 1 250 ? 0.048 -23.297 -3.879 1 97.56 250 ILE B C 1
ATOM 4260 O O . ILE B 1 250 ? -1.14 -23.578 -3.699 1 97.56 250 ILE B O 1
ATOM 4264 N N . ALA B 1 251 ? 0.659 -23.5 -5.035 1 97.69 251 ALA B N 1
ATOM 4265 C CA . ALA B 1 251 ? -0.082 -23.812 -6.25 1 97.69 251 ALA B CA 1
ATOM 4266 C C . ALA B 1 251 ? -0.593 -25.25 -6.219 1 97.69 251 ALA B C 1
ATOM 4268 O O . ALA B 1 251 ? -1.594 -25.578 -6.859 1 97.69 251 ALA B O 1
ATOM 4269 N N . SER B 1 252 ? 0.057 -26.156 -5.473 1 96.31 252 SER B N 1
ATOM 4270 C CA . SER B 1 252 ? -0.291 -27.578 -5.527 1 96.31 252 SER B CA 1
ATOM 4271 C C . SER B 1 252 ? -1.148 -27.984 -4.336 1 96.31 252 SER B C 1
ATOM 4273 O O . SER B 1 252 ? -1.589 -29.125 -4.242 1 96.31 252 SER B O 1
ATOM 4275 N N . ASN B 1 253 ? -1.358 -27.047 -3.385 1 94.5 253 ASN B N 1
ATOM 4276 C CA . ASN B 1 253 ? -2.137 -27.375 -2.193 1 94.5 253 ASN B CA 1
ATOM 4277 C C . ASN B 1 253 ? -3.383 -26.5 -2.084 1 94.5 253 ASN B C 1
ATOM 4279 O O . ASN B 1 253 ? -3.322 -25.391 -1.551 1 94.5 253 ASN B O 1
ATOM 4283 N N . ARG B 1 254 ? -4.484 -27.047 -2.41 1 91.5 254 ARG B N 1
ATOM 4284 C CA . ARG B 1 254 ? -5.738 -26.297 -2.541 1 91.5 254 ARG B CA 1
ATOM 4285 C C . ARG B 1 254 ? -6.215 -25.781 -1.188 1 91.5 254 ARG B C 1
ATOM 4287 O O . ARG B 1 254 ? -7.051 -24.891 -1.12 1 91.5 254 ARG B O 1
ATOM 4294 N N . HIS B 1 255 ? -5.703 -26.328 -0.128 1 90.12 255 HIS B N 1
ATOM 4295 C CA . HIS B 1 255 ? -6.141 -25.922 1.202 1 90.12 255 HIS B CA 1
ATOM 4296 C C . HIS B 1 255 ? -5.434 -24.641 1.647 1 90.12 255 HIS B C 1
ATOM 4298 O O . HIS B 1 255 ? -5.832 -24.016 2.633 1 90.12 255 HIS B O 1
ATOM 4304 N N . VAL B 1 256 ? -4.344 -24.297 0.893 1 95.25 256 VAL B N 1
ATOM 4305 C CA . VAL B 1 256 ? -3.633 -23.062 1.211 1 95.25 256 VAL B CA 1
ATOM 4306 C C . VAL B 1 256 ? -4.383 -21.875 0.627 1 95.25 256 VAL B C 1
ATOM 4308 O O . VAL B 1 256 ? -4.398 -21.672 -0.59 1 95.25 256 VAL B O 1
ATOM 4311 N N . ASN B 1 257 ? -5.012 -21.109 1.463 1 96.88 257 ASN B N 1
ATOM 4312 C CA . ASN B 1 257 ? -5.785 -19.938 1.066 1 96.88 257 ASN B CA 1
ATOM 4313 C C . ASN B 1 257 ? -5.688 -18.828 2.105 1 96.88 257 ASN B C 1
ATOM 4315 O O . ASN B 1 257 ? -5.809 -19.078 3.305 1 96.88 257 ASN B O 1
ATOM 4319 N N . GLY B 1 258 ? -5.422 -17.609 1.617 1 97.81 258 GLY B N 1
ATOM 4320 C CA . GLY B 1 258 ? -5.457 -16.438 2.473 1 97.81 258 GLY B CA 1
ATOM 4321 C C . GLY B 1 258 ? -4.223 -16.297 3.346 1 97.81 258 GLY B C 1
ATOM 4322 O O . GLY B 1 258 ? -4.285 -15.695 4.422 1 97.81 258 GLY B O 1
ATOM 4323 N N . ARG B 1 259 ? -3.09 -16.891 2.889 1 97.75 259 ARG B N 1
ATOM 4324 C CA . ARG B 1 259 ? -1.887 -16.891 3.715 1 97.75 259 ARG B CA 1
ATOM 4325 C C . ARG B 1 259 ? -0.731 -16.203 3.006 1 97.75 259 ARG B C 1
ATOM 4327 O O . ARG B 1 259 ? -0.687 -16.156 1.774 1 97.75 259 ARG B O 1
ATOM 4334 N N . ALA B 1 260 ? 0.127 -15.656 3.785 1 98.5 260 ALA B N 1
ATOM 4335 C CA . ALA B 1 260 ? 1.358 -15.047 3.287 1 98.5 260 ALA B CA 1
ATOM 4336 C C . ALA B 1 260 ? 2.582 -15.852 3.715 1 98.5 260 ALA B C 1
ATOM 4338 O O . ALA B 1 260 ? 2.738 -16.172 4.895 1 98.5 260 ALA B O 1
ATOM 4339 N N . PHE B 1 261 ? 3.432 -16.156 2.752 1 98.31 261 PHE B N 1
ATOM 4340 C CA . PHE B 1 261 ? 4.621 -16.953 3.035 1 98.31 261 PHE B CA 1
ATOM 4341 C C . PHE B 1 261 ? 5.883 -16.125 2.848 1 98.31 261 PHE B C 1
ATOM 4343 O O . PHE B 1 261 ? 6.098 -15.531 1.783 1 98.31 261 PHE B O 1
ATOM 4350 N N . GLY B 1 262 ? 6.672 -16.031 3.887 1 98.19 262 GLY B N 1
ATOM 4351 C CA . GLY B 1 262 ? 8.016 -15.477 3.762 1 98.19 262 GLY B CA 1
ATOM 4352 C C . GLY B 1 262 ? 9.023 -16.469 3.238 1 98.19 262 GLY B C 1
ATOM 4353 O O . GLY B 1 262 ? 9.016 -17.641 3.635 1 98.19 262 GLY B O 1
ATOM 4354 N N . ILE B 1 263 ? 9.828 -16.078 2.258 1 98.44 263 ILE B N 1
ATOM 4355 C CA . ILE B 1 263 ? 10.961 -16.875 1.806 1 98.44 263 ILE B CA 1
ATOM 4356 C C . ILE B 1 263 ? 12.25 -16.328 2.402 1 98.44 263 ILE B C 1
ATOM 4358 O O . ILE B 1 263 ? 12.633 -15.188 2.115 1 98.44 263 ILE B O 1
ATOM 4362 N N . VAL B 1 264 ? 12.859 -17.094 3.16 1 97.5 264 VAL B N 1
ATOM 4363 C CA . VAL B 1 264 ? 13.93 -16.594 4.012 1 97.5 264 VAL B CA 1
ATOM 4364 C C . VAL B 1 264 ? 15.094 -17.578 4.008 1 97.5 264 VAL B C 1
ATOM 4366 O O . VAL B 1 264 ? 14.953 -18.719 3.553 1 97.5 264 VAL B O 1
ATOM 4369 N N . PRO B 1 265 ? 16.281 -17.078 4.441 1 97.19 265 PRO B N 1
ATOM 4370 C CA . PRO B 1 265 ? 17.375 -18.031 4.566 1 97.19 265 PRO B CA 1
ATOM 4371 C C . PRO B 1 265 ? 17.031 -19.219 5.465 1 97.19 265 PRO B C 1
ATOM 4373 O O . PRO B 1 265 ? 16.328 -19.047 6.457 1 97.19 265 PRO B O 1
ATOM 4376 N N . ARG B 1 266 ? 17.594 -20.328 5.164 1 96.31 266 ARG B N 1
ATOM 4377 C CA . ARG B 1 266 ? 17.25 -21.578 5.844 1 96.31 266 ARG B CA 1
ATOM 4378 C C . ARG B 1 266 ? 17.656 -21.531 7.312 1 96.31 266 ARG B C 1
ATOM 4380 O O . ARG B 1 266 ? 17.156 -22.312 8.125 1 96.31 266 ARG B O 1
ATOM 4387 N N . GLN B 1 267 ? 18.609 -20.594 7.73 1 95.31 267 GLN B N 1
ATOM 4388 C CA . GLN B 1 267 ? 18.938 -20.391 9.133 1 95.31 267 GLN B CA 1
ATOM 4389 C C . GLN B 1 267 ? 17.75 -19.844 9.906 1 95.31 267 GLN B C 1
ATOM 4391 O O . GLN B 1 267 ? 17.625 -20.078 11.109 1 95.31 267 GLN B O 1
ATOM 4396 N N . GLU B 1 268 ? 16.859 -19.109 9.203 1 94.25 268 GLU B N 1
ATOM 4397 C CA . GLU B 1 268 ? 15.672 -18.516 9.82 1 94.25 268 GLU B CA 1
ATOM 4398 C C . GLU B 1 268 ? 14.5 -19.5 9.812 1 94.25 268 GLU B C 1
ATOM 4400 O O . GLU B 1 268 ? 13.688 -19.516 10.742 1 94.25 268 GLU B O 1
ATOM 4405 N N . ALA B 1 269 ? 14.352 -20.234 8.766 1 94.19 269 ALA B N 1
ATOM 4406 C CA . ALA B 1 269 ? 13.367 -21.281 8.57 1 94.19 269 ALA B CA 1
ATOM 4407 C C . ALA B 1 269 ? 13.961 -22.453 7.785 1 94.19 269 ALA B C 1
ATOM 4409 O O . ALA B 1 269 ? 14.273 -22.312 6.602 1 94.19 269 ALA B O 1
ATOM 4410 N N . PRO B 1 270 ? 14 -23.625 8.359 1 93.94 270 PRO B N 1
ATOM 4411 C CA . PRO B 1 270 ? 14.719 -24.75 7.77 1 93.94 270 PRO B CA 1
ATOM 4412 C C . PRO B 1 270 ? 14.219 -25.109 6.371 1 93.94 270 PRO B C 1
ATOM 4414 O O . PRO B 1 270 ? 15 -25.578 5.531 1 93.94 270 PRO B O 1
ATOM 4417 N N . GLU B 1 271 ? 12.977 -24.938 6.066 1 94.56 271 GLU B N 1
ATOM 4418 C CA . GLU B 1 271 ? 12.422 -25.266 4.754 1 94.56 271 GLU B CA 1
ATOM 4419 C C . GLU B 1 271 ? 12.742 -24.172 3.732 1 94.56 271 GLU B C 1
ATOM 4421 O O . GLU B 1 271 ? 12.523 -24.359 2.533 1 94.56 271 GLU B O 1
ATOM 4426 N N . GLY B 1 272 ? 13.242 -23 4.18 1 96.5 272 GLY B N 1
ATOM 4427 C CA . GLY B 1 272 ? 13.547 -21.859 3.316 1 96.5 272 GLY B CA 1
ATOM 4428 C C . GLY B 1 272 ? 12.359 -20.938 3.1 1 96.5 272 GLY B C 1
ATOM 4429 O O . GLY B 1 272 ? 12.492 -19.906 2.438 1 96.5 272 GLY B O 1
ATOM 4430 N N . TYR B 1 273 ? 11.188 -21.312 3.535 1 96.88 273 TYR B N 1
ATOM 4431 C CA . TYR B 1 273 ? 9.984 -20.484 3.547 1 96.88 273 TYR B CA 1
ATOM 4432 C C . TYR B 1 273 ? 9.094 -20.844 4.73 1 96.88 273 TYR B C 1
ATOM 4434 O O . TYR B 1 273 ? 9.203 -21.938 5.293 1 96.88 273 TYR B O 1
ATOM 4442 N N . VAL B 1 274 ? 8.258 -19.891 5.125 1 96.62 274 VAL B N 1
ATOM 4443 C CA . VAL B 1 274 ? 7.445 -20.062 6.324 1 96.62 274 VAL B CA 1
ATOM 4444 C C . VAL B 1 274 ? 6.176 -19.234 6.207 1 96.62 274 VAL B C 1
ATOM 4446 O O . VAL B 1 274 ? 6.184 -18.156 5.59 1 96.62 274 VAL B O 1
ATOM 4449 N N . ASP B 1 275 ? 5.008 -19.781 6.668 1 97.31 275 ASP B N 1
ATOM 4450 C CA . ASP B 1 275 ? 3.836 -18.922 6.859 1 97.31 275 ASP B CA 1
ATOM 4451 C C . ASP B 1 275 ? 4.121 -17.812 7.863 1 97.31 275 ASP B C 1
ATOM 4453 O O . ASP B 1 275 ? 4.41 -18.094 9.031 1 97.31 275 ASP B O 1
ATOM 4457 N N . LEU B 1 276 ? 4.102 -16.594 7.457 1 97.06 276 LEU B N 1
ATOM 4458 C CA . LEU B 1 276 ? 4.516 -15.477 8.297 1 97.06 276 LEU B CA 1
ATOM 4459 C C . LEU B 1 276 ? 3.605 -15.336 9.508 1 97.06 276 LEU B C 1
ATOM 4461 O O . LEU B 1 276 ? 4.051 -14.914 10.578 1 97.06 276 LEU B O 1
ATOM 4465 N N . GLY B 1 277 ? 2.303 -15.672 9.32 1 96.06 277 GLY B N 1
ATOM 4466 C CA . GLY B 1 277 ? 1.355 -15.578 10.422 1 96.06 277 GLY B CA 1
ATOM 4467 C C . GLY B 1 277 ? 1.156 -14.164 10.922 1 96.06 277 GLY B C 1
ATOM 4468 O O . GLY B 1 277 ? 0.904 -13.945 12.109 1 96.06 277 GLY B O 1
ATOM 4469 N N . HIS B 1 278 ? 1.328 -13.148 10.062 1 96.69 278 HIS B N 1
ATOM 4470 C CA . HIS B 1 278 ? 1.327 -11.773 10.547 1 96.69 278 HIS B CA 1
ATOM 4471 C C . HIS B 1 278 ? 0.23 -10.953 9.875 1 96.69 278 HIS B C 1
ATOM 4473 O O . HIS B 1 278 ? 0.326 -9.727 9.797 1 96.69 278 HIS B O 1
ATOM 4479 N N . ASP B 1 279 ? -0.782 -11.641 9.344 1 97.38 279 ASP B N 1
ATOM 4480 C CA . ASP B 1 279 ? -1.854 -10.906 8.68 1 97.38 279 ASP B CA 1
ATOM 4481 C C . ASP B 1 279 ? -3.172 -11.055 9.438 1 97.38 279 ASP B C 1
ATOM 4483 O O . ASP B 1 279 ? -4.199 -10.516 9.023 1 97.38 279 ASP B O 1
ATOM 4487 N N . ASP B 1 280 ? -3.154 -11.805 10.523 1 97.12 280 ASP B N 1
ATOM 4488 C CA . ASP B 1 280 ? -4.316 -11.922 11.406 1 97.12 280 ASP B CA 1
ATOM 4489 C C . ASP B 1 280 ? -3.977 -11.484 12.828 1 97.12 280 ASP B C 1
ATOM 4491 O O . ASP B 1 280 ? -2.92 -11.836 13.352 1 97.12 280 ASP B O 1
ATOM 4495 N N . TYR B 1 281 ? -4.828 -10.641 13.383 1 96.56 281 TYR B N 1
ATOM 4496 C CA . TYR B 1 281 ? -4.641 -10.203 14.758 1 96.56 281 TYR B CA 1
ATOM 4497 C C . TYR B 1 281 ? -4.992 -11.312 15.742 1 96.56 281 TYR B C 1
ATOM 4499 O O . TYR B 1 281 ? -5.941 -12.07 15.523 1 96.56 281 TYR B O 1
ATOM 4507 N N . GLN B 1 282 ? -4.266 -11.383 16.797 1 94.62 282 GLN B N 1
ATOM 4508 C CA . GLN B 1 282 ? -4.457 -12.438 17.797 1 94.62 282 GLN B CA 1
ATOM 4509 C C . GLN B 1 282 ? -5.418 -11.984 18.891 1 94.62 282 GLN B C 1
ATOM 4511 O O . GLN B 1 282 ? -5.703 -10.797 19.016 1 94.62 282 GLN B O 1
ATOM 4516 N N . GLU B 1 283 ? -5.902 -12.977 19.672 1 94.44 283 GLU B N 1
ATOM 4517 C CA . GLU B 1 283 ? -6.762 -12.656 20.812 1 94.44 283 GLU B CA 1
ATOM 4518 C C . GLU B 1 283 ? -6.074 -11.688 21.766 1 94.44 283 GLU B C 1
ATOM 4520 O O . GLU B 1 283 ? -4.887 -11.836 22.062 1 94.44 283 GLU B O 1
ATOM 4525 N N . GLY B 1 284 ? -6.867 -10.656 22.219 1 94.44 284 GLY B N 1
ATOM 4526 C CA . GLY B 1 284 ? -6.312 -9.648 23.109 1 94.44 284 GLY B CA 1
ATOM 4527 C C . GLY B 1 284 ? -5.898 -8.375 22.391 1 94.44 284 GLY B C 1
ATOM 4528 O O . GLY B 1 284 ? -5.758 -7.324 23.016 1 94.44 284 GLY B O 1
ATOM 4529 N N . ASP B 1 285 ? -5.602 -8.484 21.156 1 95.19 285 ASP B N 1
ATOM 4530 C CA . ASP B 1 285 ? -5.316 -7.301 20.344 1 95.19 285 ASP B CA 1
ATOM 4531 C C . ASP B 1 285 ? -6.602 -6.559 19.984 1 95.19 285 ASP B C 1
ATOM 4533 O O . ASP B 1 285 ? -7.512 -7.141 19.391 1 95.19 285 ASP B O 1
ATOM 4537 N N . PHE B 1 286 ? -6.68 -5.277 20.328 1 95.56 286 PHE B N 1
ATOM 4538 C CA . PHE B 1 286 ? -7.902 -4.52 20.094 1 95.56 286 PHE B CA 1
ATOM 4539 C C . PHE B 1 286 ? -8.219 -4.453 18.609 1 95.56 286 PHE B C 1
ATOM 4541 O O . PHE B 1 286 ? -9.383 -4.34 18.219 1 95.56 286 PHE B O 1
ATOM 4548 N N . LEU B 1 287 ? -7.25 -4.547 17.719 1 96.56 287 LEU B N 1
ATOM 4549 C CA . LEU B 1 287 ? -7.477 -4.473 16.266 1 96.56 287 LEU B CA 1
ATOM 4550 C C . LEU B 1 287 ? -8.25 -5.695 15.781 1 96.56 287 LEU B C 1
ATOM 4552 O O . LEU B 1 287 ? -8.859 -5.66 14.711 1 96.56 287 LEU B O 1
ATOM 4556 N N . LYS B 1 288 ? -8.125 -6.828 16.516 1 96.56 288 LYS B N 1
ATOM 4557 C CA . LYS B 1 288 ? -8.945 -7.984 16.156 1 96.56 288 LYS B CA 1
ATOM 4558 C C . LYS B 1 288 ? -10.43 -7.648 16.234 1 96.56 288 LYS B C 1
ATOM 4560 O O . LYS B 1 288 ? -11.188 -7.969 15.32 1 96.56 288 LYS B O 1
ATOM 4565 N N . ASP B 1 289 ? -10.812 -6.977 17.328 1 95.44 289 ASP B N 1
ATOM 4566 C CA . ASP B 1 289 ? -12.203 -6.582 17.531 1 95.44 289 ASP B CA 1
ATOM 4567 C C . ASP B 1 289 ? -12.633 -5.547 16.484 1 95.44 289 ASP B C 1
ATOM 4569 O O . ASP B 1 289 ? -13.734 -5.621 15.945 1 95.44 289 ASP B O 1
ATOM 4573 N N . TRP B 1 290 ? -11.805 -4.543 16.266 1 95.62 290 TRP B N 1
ATOM 4574 C CA . TRP B 1 290 ? -12.117 -3.512 15.273 1 95.62 290 TRP B CA 1
ATOM 4575 C C . TRP B 1 290 ? -12.281 -4.121 13.891 1 95.62 290 TRP B C 1
ATOM 4577 O O . TRP B 1 290 ? -13.227 -3.795 13.172 1 95.62 290 TRP B O 1
ATOM 4587 N N . GLU B 1 291 ? -11.391 -5.012 13.492 1 95.94 291 GLU B N 1
ATOM 4588 C CA . GLU B 1 291 ? -11.477 -5.652 12.188 1 95.94 291 GLU B CA 1
ATOM 4589 C C . GLU B 1 291 ? -12.75 -6.484 12.062 1 95.94 291 GLU B C 1
ATOM 4591 O O . GLU B 1 291 ? -13.352 -6.551 10.984 1 95.94 291 GLU B O 1
ATOM 4596 N N . ALA B 1 292 ? -13.125 -7.18 13.164 1 94.81 292 ALA B N 1
ATOM 4597 C CA . ALA B 1 292 ? -14.359 -7.961 13.133 1 94.81 292 ALA B CA 1
ATOM 4598 C C . ALA B 1 292 ? -15.555 -7.086 12.75 1 94.81 292 ALA B C 1
ATOM 4600 O O . ALA B 1 292 ? -16.422 -7.508 11.977 1 94.81 292 ALA B O 1
ATOM 4601 N N . ILE B 1 293 ? -15.555 -5.887 13.258 1 94.19 293 ILE B N 1
ATOM 4602 C CA . ILE B 1 293 ? -16.625 -4.949 12.938 1 94.19 293 ILE B CA 1
ATOM 4603 C C . ILE B 1 293 ? -16.547 -4.555 11.461 1 94.19 293 ILE B C 1
ATOM 4605 O O . ILE B 1 293 ? -17.562 -4.527 10.766 1 94.19 293 ILE B O 1
ATOM 4609 N N . VAL B 1 294 ? -15.367 -4.273 10.961 1 94.69 294 VAL B N 1
ATOM 4610 C CA . VAL B 1 294 ? -15.164 -3.887 9.57 1 94.69 294 VAL B CA 1
ATOM 4611 C C . VAL B 1 294 ? -15.594 -5.027 8.648 1 94.69 294 VAL B C 1
ATOM 4613 O O . VAL B 1 294 ? -16.297 -4.801 7.656 1 94.69 294 VAL B O 1
ATOM 4616 N N . LEU B 1 295 ? -15.195 -6.266 8.953 1 94.12 295 LEU B N 1
ATOM 4617 C CA . LEU B 1 295 ? -15.539 -7.434 8.148 1 94.12 295 LEU B CA 1
ATOM 4618 C C . LEU B 1 295 ? -17.047 -7.605 8.055 1 94.12 295 LEU B C 1
ATOM 4620 O O . LEU B 1 295 ? -17.562 -8.031 7.023 1 94.12 295 LEU B O 1
ATOM 4624 N N . GLU B 1 296 ? -17.734 -7.211 9.062 1 91.81 296 GLU B N 1
ATOM 4625 C CA . GLU B 1 296 ? -19.172 -7.379 9.125 1 91.81 296 GLU B CA 1
ATOM 4626 C C . GLU B 1 296 ? -19.891 -6.273 8.352 1 91.81 296 GLU B C 1
ATOM 4628 O O . GLU B 1 296 ? -21.016 -6.461 7.891 1 91.81 296 GLU B O 1
ATOM 4633 N N . THR B 1 297 ? -19.188 -5.141 8.117 1 91.56 297 THR B N 1
ATOM 4634 C CA . THR B 1 297 ? -19.938 -3.977 7.648 1 91.56 297 THR B CA 1
ATOM 4635 C C . THR B 1 297 ? -19.422 -3.521 6.285 1 91.56 297 THR B C 1
ATOM 4637 O O . THR B 1 297 ? -20.203 -3.027 5.461 1 91.56 297 THR B O 1
ATOM 4640 N N .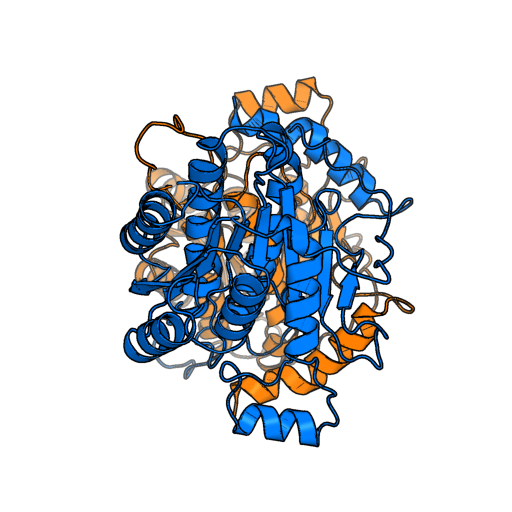 ALA B 1 298 ? -18.219 -3.68 5.949 1 88 298 ALA B N 1
ATOM 4641 C CA . ALA B 1 298 ? -17.547 -2.959 4.875 1 88 298 ALA B CA 1
ATOM 4642 C C . ALA B 1 298 ? -18.078 -3.381 3.51 1 88 298 ALA B C 1
ATOM 4644 O O . ALA B 1 298 ? -18.297 -2.541 2.631 1 88 298 ALA B O 1
ATOM 4645 N N . GLN B 1 299 ? -18.266 -4.633 3.375 1 80 299 GLN B N 1
ATOM 4646 C CA . GLN B 1 299 ? -18.656 -5.113 2.055 1 80 299 GLN B CA 1
ATOM 4647 C C . GLN B 1 299 ? -20.031 -4.578 1.66 1 80 299 GLN B C 1
ATOM 4649 O O . GLN B 1 299 ? -20.266 -4.27 0.492 1 80 299 GLN B O 1
ATOM 4654 N N . SER B 1 300 ? -20.828 -4.41 2.559 1 76.31 300 SER B N 1
ATOM 4655 C CA . SER B 1 300 ? -22.188 -3.934 2.289 1 76.31 300 SER B CA 1
ATOM 4656 C C . SER B 1 300 ? -22.188 -2.453 1.921 1 76.31 300 SER B C 1
ATOM 4658 O O . SER B 1 300 ? -23.109 -1.976 1.259 1 76.31 300 SER B O 1
ATOM 4660 N N . ILE B 1 301 ? -21.125 -1.783 2.27 1 71.38 301 ILE B N 1
ATOM 4661 C CA . ILE B 1 301 ? -21.016 -0.351 2.02 1 71.38 301 ILE B CA 1
ATOM 4662 C C . ILE B 1 301 ? -20.828 -0.102 0.526 1 71.38 301 ILE B C 1
ATOM 4664 O O . ILE B 1 301 ? -21.344 0.866 -0.024 1 71.38 301 ILE B O 1
ATOM 4668 N N . VAL B 1 302 ? -20.172 -1.05 -0.165 1 68.69 302 VAL B N 1
ATOM 4669 C CA . VAL B 1 302 ? -19.844 -0.815 -1.567 1 68.69 302 VAL B CA 1
ATOM 4670 C C . VAL B 1 302 ? -21 -1.291 -2.455 1 68.69 302 VAL B C 1
ATOM 4672 O O . VAL B 1 302 ? -21.031 -0.997 -3.652 1 68.69 302 VAL B O 1
ATOM 4675 N N . GLU B 1 303 ? -21.875 -2.008 -1.905 1 65 303 GLU B N 1
ATOM 4676 C CA . GLU B 1 303 ? -23 -2.521 -2.66 1 65 303 GLU B CA 1
ATOM 4677 C C . GLU B 1 303 ? -24.203 -1.58 -2.564 1 65 303 GLU B C 1
ATOM 4679 O O . GLU B 1 303 ? -25.141 -1.676 -3.361 1 65 303 GLU B O 1
ATOM 4684 N N . VAL B 1 304 ? -24.156 -0.644 -1.68 1 57.19 304 VAL B N 1
ATOM 4685 C CA . VAL B 1 304 ? -25.312 0.235 -1.505 1 57.19 304 VAL B CA 1
ATOM 4686 C C . VAL B 1 304 ? -25.094 1.532 -2.281 1 57.19 304 VAL B C 1
ATOM 4688 O O . VAL B 1 304 ? -23.969 1.998 -2.42 1 57.19 304 VAL B O 1
#

Radius of gyration: 23.86 Å; Cα contacts (8 Å, |Δi|>4): 1377; chains: 2; bounding box: 58×70×55 Å

Organism: Fusarium solani (NCBI:txid169388)

Secondary structure (DSSP, 8-state):
-PPPPP----PPPPPSS--GGGGTT-EEEEET-SSHHHHHHHHHHHHTT-EEEEEES-HHHHHHHHHHTTTSEEEEE--TT-HHHHHHHHHHHHHHSTTSS--EEEE-----S--TTTPPPPTTSPP-----HHHIIIIIHHHHHHHHHHHHHTTS---TT---EEEEE--GGGTS--TT-HHHHHHHHHHHHHHHHHTTTGGGGT-EEEEEEE-SB-STTS-HHHHHHHHHTTPPPB-HHHHHHHHHHHHH-TT--S-EEEE--TTT-TTSEEE---SSPPTT-HHHHHHHHHHHHHHHHHH-/-PPPPP----PPPPPSS--GGGGTT-EEEEET-SSHHHHHHHHHHHHTT-EEEEEES-HHHHHHHHHHTTTSEEEEE--TT-HHHHHHHHHHHHHHSTTSS--EEEE-----S--TTTPPPPTTSPP-----HHHIIIIIHHHHHHHHHHHHHTTS---TT---EEEEE--GGGTS--TT-HHHHHHHHHHHHHHHHHTTTGGGGT-EEEEEEE-SB-STTS-HHHHHHHHHTTPPPB-HHHHHHHHHHHHH-TT--S-EEEE--TTT-TTSEEE---SSPPTT-HHHHHHHHHHHHHHHHHH-

Sequence (608 aa):
MPIPEYKDTGAIDLPAKLSLEVLRGKSVVITGGGSGLGKAYAEAFCRAGAFVTIGDYDEVKGKATAAELSPNAQFVKCDVRNWDDQVAVFEAAVSSSPSKSVDVVIANAGVVGADDLFKLQEPDGPPVKPDLRILEINLLGTAYTAKLALHYFRRQPEEPSRDRCLIIKGSIAAYADQPGSPQYNMSKWGARGLFRNLRRTAWREGIRVNLTAPWYVHTPILPAKVIEYLRSKGVNFASVPDCVQAMLYIASNRHVNGRAFGIVPRQEAPEGYVDLGHDDYQEGDFLKDWEAIVLETAQSIVEVMPIPEYKDTGAIDLPAKLSLEVLRGKSVVITGGGSGLGKAYAEAFCRAGAFVTIGDYDEVKGKATAAELSPNAQFVKCDVRNWDDQVAVFEAAVSSSPSKSVDVVIANAGVVGADDLFKLQEPDGPPVKPDLRILEINLLGTAYTAKLALHYFRRQPEEPSRDRCLIIKGSIAAYADQPGSPQYNMSKWGARGLFRNLRRTAWREGIRVNLTAPWYVHTPILPAKVIEYLRSKGVNFASVPDCVQAMLYIASNRHVNGRAFGIVPRQEAPEGYVDLGHDDYQEGDFLKDWEAIVLETAQSIVEV

InterPro domains:
  IPR002347 Short-chain dehydrogenase/reductase SDR [PF00106] (26-222)
  IPR002347 Short-chain dehydrogenase/reductase SDR [PR00081] (27-44)
  IPR002347 Short-chain dehydrogenase/reductase SDR [PR00081] (100-111)
  IPR002347 Short-chain dehydrogenase/reductase SDR [PR00081] (184-203)
  IPR002347 Short-chain dehydrogenase/reductase SDR [PR00081] (205-222)
  IPR020904 Short-chain dehydrogenase/reductase, conserved site [PS00061] (171-199)
  IPR036291 NAD(P)-binding domain superfamily [SSF51735] (23-261)

Solvent-accessible surface area (backbone atoms only — not comparable to full-atom values): 30699 Å² total; per-residue (Å²): 75,86,40,73,78,67,69,92,80,69,63,64,81,79,73,92,73,82,62,49,70,68,35,43,59,31,20,33,38,28,32,34,18,30,46,53,68,29,28,49,40,48,54,52,41,36,73,37,43,15,29,30,30,28,22,13,68,52,53,69,44,18,47,51,47,18,60,72,43,53,88,34,30,41,57,35,69,21,49,58,70,37,66,68,35,46,51,51,37,54,52,48,29,28,72,65,24,91,68,50,30,47,22,34,35,35,42,50,41,64,67,73,64,78,32,44,68,54,61,79,70,65,45,90,50,79,87,73,86,58,68,59,59,45,33,38,37,34,27,54,12,39,52,51,47,51,44,49,44,57,40,48,31,58,57,42,75,72,40,88,82,52,50,32,39,41,36,41,55,44,24,43,44,38,78,28,49,33,27,55,24,35,43,53,18,18,17,21,15,14,39,45,21,34,48,51,12,43,28,68,51,37,21,81,72,32,29,37,34,34,35,39,18,46,43,65,49,92,35,77,75,51,50,68,69,45,52,52,51,40,48,75,71,67,55,75,55,16,49,69,68,28,48,40,49,49,52,50,47,50,75,49,31,87,86,59,51,57,46,44,31,33,22,33,27,45,93,81,30,79,75,15,40,43,53,61,62,77,86,64,69,52,94,91,41,68,63,37,59,54,28,53,52,35,59,74,46,37,40,60,48,47,72,101,77,88,41,72,75,69,70,92,81,68,63,66,79,80,72,92,72,82,61,49,71,69,35,44,59,30,20,33,39,28,32,34,18,32,44,53,67,30,28,50,41,48,54,53,42,36,72,39,42,15,29,31,31,29,21,13,66,52,53,69,45,18,47,51,47,18,61,72,43,54,88,34,30,40,57,36,70,21,49,56,71,38,66,68,34,46,50,50,37,53,52,47,29,28,72,66,23,90,69,51,30,49,22,34,37,35,43,50,41,64,67,73,65,80,32,45,69,54,59,78,71,64,45,91,51,79,88,75,85,59,69,59,58,44,33,38,37,34,28,54,11,39,52,51,46,50,43,50,45,58,41,47,31,59,58,44,75,72,39,90,82,52,51,31,37,42,36,41,57,44,25,44,44,39,78,29,48,34,29,54,25,36,44,54,17,16,17,20,14,14,39,44,22,34,48,51,13,43,28,68,52,37,21,82,71,34,29,36,33,32,34,40,20,45,45,64,50,90,34,75,74,50,50,69,68,46,52,52,50,40,48,74,73,66,56,76,55,17,50,69,68,28,49,38,49,50,52,50,48,50,74,50,31,87,84,62,52,57,48,44,30,32,22,32,27,46,93,83,30,80,76,14,41,42,51,61,61,78,85,64,67,53,92,88,42,69,62,36,59,53,29,54,53,35,59,74,46,37,39,60,48,46,73,101

pLDDT: mean 95.17, std 5.87, range [56.38, 98.94]